Protein AF-A0A1B0CDV6-F1 (afdb_monomer_lite)

Foldseek 3Di:
DCPDPQDDHFDPVLLVLLVQLVCLLLLLLVLLQLLLCVVLVVDEPPDPDCCPVVPVDDSVRSVVSSVVSVVSNVVSLVVLCVPFLAPNVVLVVLSVLLSVLSQCCRHDVNCQQVANNLVSQLCNQFQSSQQNSVCSGRRDGDPVSNVVRNLVSLVSSLVVLVVCLVCVVVSVVSNGDHPCVVCDNVVSVVSSVCSNCVSVVSVVVVPDDPVPVVVVVVVVLVVVLVVLCVPFLADNVVLVCLSVVLVVLVCCCCHDVNCQQVANNLVSQLCNQFQSVQQSVCCSHPHDGANLSNVVRNLLSLLSSLLVLLVCLLCLVVSVVVNGDHPCVVCDDVVSLVSSLCSLCVSVVVLVVCCVPFHVLSCQLCVLVVLSVVLSVLSNDSVNSVCSSVSSVVSSVSSVVSSVVSVVPGPDDPRDDDD

Secondary structure (DSSP, 8-state):
-TTSSS-----HHHHHHHHHHHHHHHHHHHHHHHHHHHHTT---TTSS--TTTTTSS-HHHHHHHHHHHHHHHHHHHHHHHHH-SS-HHHHHHHHHHHHHHHHHTTSTT-GGGBT-HHHHHHHIIIIIHHHHHHHHHHS---THHHHHHHHHHHHHHHHHHHHHHHSHHHHHHTT-B-HHHHH-HHHHHHHHHHHHHHHHHHHHHSTTSHHHHHHHHHHHHHHHHHHHHHH-SS-HHHHHHHHHHHHHHHHHHHSTT-GGGBT-HHHHHHHIIIIIHHHHHHHHHHSS--TTHHHHHHHHHHHHHHHHHHHHHHTHHHHHHTT-B-HHHHHHHHHHHHHHHHHHHHHHHHHHHHHHHT-GGGGGGGGGHHHHHHHHHHHHSTTTGGGHHHHHHHHHHHHHHHHHHHHHH-SS-TT----

InterPro domains:
  IPR000537 UbiA prenyltransferase [PF01040] (6-227)
  IPR026046 UbiA prenyltransferase domain containing protein 1 [PTHR13929] (1-204)
  IPR026046 UbiA prenyltransferase domain containing protein 1 [cd13962] (5-230)
  IPR026046 UbiA prenyltransferase domain containing protein 1 [cd13962] (207-405)
  IPR044878 UbiA prenyltransferase superfamily [G3DSA:1.10.357.140] (1-144)

Sequence (419 aa):
AYRSAHTYDFNVFTFFLTLFTIISVHGAGNVVNTYFDFIKGIDNRKSDDRTLVDHILTKDEVVSLGAVLYLAGCVGFILLAMLSPARMEHLAMVYFGGLSSSFLYTGGIGLKYIALGDVLILIIFGPISVLFAYMAQTGYFEWTTIYYAIPLALNTEAILHSNNTRDTESDKKVGIVTLAIIIGRTASQVLYALLLFTPYSMLSCWPYRVVSLGAVLYLAGCVGFILLAMLSPARMEHLAMVYFGGLSSSFLYTGGIGLKYIALGDALILIIFGPISVLFAYMAQTGYFEWTTIYYAIPLALNTEAILHSNNTRDTESDKKVGIVTLAIIIGRTASQVLYALLLFTPYSMFVVLAVKYSVWYLLPLVTLPHAFRIEKEFRNPATMYSVPRQTAKLNLFFGLLYVLTIFCTPHLPFISRK

Structure (mmCIF, N/CA/C/O backbone):
data_AF-A0A1B0CDV6-F1
#
_entry.id   AF-A0A1B0CDV6-F1
#
loop_
_atom_site.group_PDB
_atom_site.id
_atom_site.type_symbol
_atom_site.label_atom_id
_atom_site.label_alt_id
_atom_site.label_comp_id
_atom_site.label_asym_id
_atom_site.label_entity_id
_atom_site.label_seq_id
_atom_site.pdbx_PDB_ins_code
_atom_site.Cartn_x
_atom_site.Cartn_y
_atom_site.Cartn_z
_atom_site.occupancy
_atom_site.B_iso_or_equiv
_atom_site.auth_seq_id
_atom_site.auth_comp_id
_atom_site.auth_asym_id
_atom_site.auth_atom_id
_atom_site.pdbx_PDB_model_num
ATOM 1 N N . ALA A 1 1 ? 20.784 -1.355 15.251 1.00 50.78 1 ALA A N 1
ATOM 2 C CA . ALA A 1 1 ? 21.614 -0.552 16.168 1.00 50.78 1 ALA A CA 1
ATOM 3 C C . ALA A 1 1 ? 20.983 -0.466 17.561 1.00 50.78 1 ALA A C 1
ATOM 5 O O . ALA A 1 1 ? 21.411 -1.225 18.408 1.00 50.78 1 ALA A O 1
ATOM 6 N N . TYR A 1 2 ? 19.913 0.317 17.783 1.00 40.94 2 TYR A N 1
ATOM 7 C CA . TYR A 1 2 ? 19.349 0.600 19.127 1.00 40.94 2 TYR A CA 1
ATOM 8 C C . TYR A 1 2 ? 18.885 -0.609 19.972 1.00 40.94 2 TYR A C 1
ATOM 10 O O . TYR A 1 2 ? 18.781 -0.510 21.185 1.00 40.94 2 TYR A O 1
ATOM 18 N N . ARG A 1 3 ? 18.591 -1.758 19.350 1.00 54.53 3 ARG A N 1
ATOM 19 C CA . ARG A 1 3 ? 18.201 -3.001 20.052 1.00 54.53 3 ARG A CA 1
ATOM 20 C C . ARG A 1 3 ? 19.272 -4.096 20.005 1.00 54.53 3 ARG A C 1
ATOM 22 O O . ARG A 1 3 ? 18.964 -5.254 20.265 1.00 54.53 3 ARG A O 1
ATOM 29 N N . SER A 1 4 ? 20.489 -3.763 19.576 1.00 56.75 4 SER A N 1
ATOM 30 C CA . SER A 1 4 ? 21.608 -4.708 19.606 1.00 56.75 4 SER A CA 1
ATOM 31 C C . SER A 1 4 ? 22.044 -4.921 21.056 1.00 56.75 4 SER A C 1
ATOM 33 O O . SER A 1 4 ? 21.987 -3.986 21.848 1.00 56.75 4 SER A O 1
ATOM 35 N N . ALA A 1 5 ? 22.472 -6.135 21.409 1.00 53.62 5 ALA A N 1
ATOM 36 C CA . ALA A 1 5 ? 22.892 -6.485 22.771 1.00 53.62 5 ALA A CA 1
ATOM 37 C C . ALA A 1 5 ? 24.137 -5.705 23.247 1.00 53.62 5 ALA A C 1
ATOM 39 O O . ALA A 1 5 ? 24.461 -5.712 24.432 1.00 53.62 5 ALA A O 1
ATOM 40 N N . HIS A 1 6 ? 24.826 -5.024 22.328 1.00 57.59 6 HIS A N 1
ATOM 41 C CA . HIS A 1 6 ? 25.943 -4.144 22.634 1.00 57.59 6 HIS A CA 1
ATOM 42 C C . HIS A 1 6 ? 25.430 -2.761 23.056 1.00 57.59 6 HIS A C 1
ATOM 44 O O . HIS A 1 6 ? 24.816 -2.038 22.274 1.00 57.59 6 HIS A O 1
ATOM 50 N N . THR A 1 7 ? 25.688 -2.429 24.320 1.00 52.62 7 THR A N 1
ATOM 51 C CA . THR A 1 7 ? 25.344 -1.211 25.069 1.00 52.62 7 THR A CA 1
ATOM 52 C C . THR A 1 7 ? 25.928 0.072 24.462 1.00 52.62 7 THR A C 1
ATOM 54 O O . THR A 1 7 ? 26.854 0.658 25.015 1.00 52.62 7 THR A O 1
ATOM 57 N N . TYR A 1 8 ? 25.388 0.527 23.332 1.00 59.69 8 TYR A N 1
ATOM 58 C CA . TYR A 1 8 ? 25.552 1.905 22.870 1.00 59.69 8 TYR A CA 1
ATOM 59 C C . TYR A 1 8 ? 24.183 2.529 22.641 1.00 59.69 8 TYR A C 1
ATOM 61 O O . TYR A 1 8 ? 23.372 2.024 21.858 1.00 59.69 8 TYR A O 1
ATOM 69 N N . ASP A 1 9 ? 23.942 3.644 23.326 1.00 68.75 9 ASP A N 1
ATOM 70 C CA . ASP A 1 9 ? 22.753 4.452 23.113 1.00 68.75 9 ASP A CA 1
ATOM 71 C C . ASP A 1 9 ? 22.722 4.974 21.675 1.00 68.75 9 ASP A C 1
ATOM 73 O O . ASP A 1 9 ? 23.743 5.291 21.057 1.00 68.75 9 ASP A O 1
ATOM 77 N N . PHE A 1 10 ? 21.520 5.051 21.115 1.00 82.69 10 PHE A N 1
ATOM 78 C CA . PHE A 1 10 ? 21.333 5.584 19.776 1.00 82.69 10 PHE A CA 1
ATOM 79 C C . PHE A 1 10 ? 21.694 7.074 19.752 1.00 82.69 10 PHE A C 1
ATOM 81 O O . PHE A 1 10 ? 20.994 7.913 20.317 1.00 82.69 10 PHE A O 1
ATOM 88 N N . ASN A 1 11 ? 22.787 7.402 19.070 1.00 88.62 11 ASN A N 1
ATOM 89 C CA . ASN A 1 11 ? 23.246 8.767 18.875 1.00 88.62 11 ASN A CA 1
ATOM 90 C C . ASN A 1 11 ? 22.541 9.398 17.667 1.00 88.62 11 ASN A C 1
ATOM 92 O O . ASN A 1 11 ? 22.825 9.072 16.514 1.00 88.62 11 ASN A O 1
ATOM 96 N N . VAL A 1 12 ? 21.640 10.333 17.959 1.00 89.94 12 VAL A N 1
ATOM 97 C CA . VAL A 1 12 ? 20.832 11.056 16.969 1.00 89.94 12 VAL A CA 1
ATOM 98 C C . VAL A 1 12 ? 21.694 11.886 16.008 1.00 89.94 12 VAL A C 1
ATOM 100 O O . VAL A 1 12 ? 21.376 11.969 14.822 1.00 89.94 12 VAL A O 1
ATOM 103 N N . PHE A 1 13 ? 22.804 12.463 16.477 1.00 91.69 13 PHE A N 1
ATOM 104 C CA . PHE A 1 13 ? 23.708 13.240 15.624 1.00 91.69 13 PHE A CA 1
ATOM 105 C C . PHE A 1 13 ? 24.410 12.347 14.604 1.00 91.69 13 PHE A C 1
ATOM 107 O O . PHE A 1 13 ? 24.410 12.661 13.415 1.00 91.69 13 PHE A O 1
ATOM 114 N N . THR A 1 14 ? 24.937 11.201 15.045 1.00 92.44 14 THR A N 1
ATOM 115 C CA . THR A 1 14 ? 25.541 10.202 14.154 1.00 92.44 14 THR A CA 1
ATOM 116 C C . THR A 1 14 ? 24.540 9.712 13.110 1.00 92.44 14 THR A C 1
ATOM 118 O O . THR A 1 14 ? 24.898 9.586 11.941 1.00 92.44 14 THR A O 1
ATOM 121 N N . PHE A 1 15 ? 23.275 9.510 13.488 1.00 92.88 15 PHE A N 1
ATOM 122 C CA . PHE A 1 15 ? 22.211 9.129 12.559 1.00 92.88 15 PHE A CA 1
ATOM 123 C C . PHE A 1 15 ? 21.984 10.173 11.455 1.00 92.88 15 PHE A C 1
ATOM 125 O O . PHE A 1 15 ? 22.043 9.831 10.272 1.00 92.88 15 PHE A O 1
ATOM 132 N N . PHE A 1 16 ? 21.755 11.441 11.814 1.00 94.94 16 PHE A N 1
ATOM 133 C CA . PHE A 1 16 ? 21.506 12.492 10.819 1.00 94.94 16 PHE A CA 1
ATOM 134 C C . PHE A 1 16 ? 22.724 12.757 9.940 1.00 94.94 16 PHE A C 1
ATOM 136 O O . PHE A 1 16 ? 22.580 12.996 8.742 1.00 94.94 16 PHE A O 1
ATOM 143 N N . LEU A 1 17 ? 23.924 12.662 10.505 1.00 95.25 17 LEU A N 1
ATOM 144 C CA . LEU A 1 17 ? 25.152 12.814 9.745 1.00 95.25 17 LEU A CA 1
ATOM 145 C C . LEU A 1 17 ? 25.379 11.636 8.782 1.00 95.25 17 LEU A C 1
ATOM 147 O O . LEU A 1 17 ? 25.738 11.851 7.629 1.00 95.25 17 LEU A O 1
ATOM 151 N N . THR A 1 18 ? 25.072 10.407 9.208 1.00 95.19 18 THR A N 1
ATOM 152 C CA . THR A 1 18 ? 25.076 9.215 8.339 1.00 95.19 18 THR A CA 1
ATOM 153 C C . THR A 1 18 ? 24.117 9.397 7.170 1.00 95.19 18 THR A C 1
ATOM 155 O O . THR A 1 18 ? 24.480 9.142 6.021 1.00 95.19 18 THR A O 1
ATOM 158 N N . LEU A 1 19 ? 22.908 9.890 7.448 1.00 95.19 19 LEU A N 1
ATOM 159 C CA . LEU A 1 19 ? 21.905 10.177 6.430 1.00 95.19 19 LEU A CA 1
ATOM 160 C C . LEU A 1 19 ? 22.404 11.235 5.435 1.00 95.19 19 LEU A C 1
ATOM 162 O O . LEU A 1 19 ? 22.324 11.018 4.229 1.00 95.19 19 LEU A O 1
ATOM 166 N N . PHE A 1 20 ? 22.962 12.341 5.932 1.00 96.38 20 PHE A N 1
ATOM 167 C CA . PHE A 1 20 ? 23.539 13.398 5.104 1.00 96.38 20 PHE A CA 1
ATOM 168 C C . PHE A 1 20 ? 24.649 12.870 4.184 1.00 96.38 20 PHE A C 1
ATOM 170 O O . PHE A 1 20 ? 24.623 13.134 2.980 1.00 96.38 20 PHE A O 1
ATOM 177 N N . THR A 1 21 ? 25.582 12.075 4.715 1.00 96.00 21 THR A N 1
ATOM 178 C CA . THR A 1 21 ? 26.670 11.468 3.936 1.00 96.00 21 THR A CA 1
ATOM 179 C C . THR A 1 21 ? 26.142 10.549 2.838 1.00 96.00 21 THR A C 1
ATOM 181 O O . THR A 1 21 ? 26.546 10.687 1.683 1.00 96.00 21 THR A O 1
ATOM 184 N N . ILE A 1 22 ? 25.222 9.637 3.169 1.00 93.62 22 ILE A N 1
ATOM 185 C CA . ILE A 1 22 ? 24.669 8.677 2.203 1.00 93.62 22 ILE A CA 1
ATOM 186 C C . ILE A 1 22 ? 23.875 9.400 1.112 1.00 93.62 22 ILE A C 1
ATOM 188 O O . ILE A 1 22 ? 24.085 9.125 -0.067 1.00 93.62 22 ILE A O 1
ATOM 192 N N . ILE A 1 23 ? 22.996 10.340 1.481 1.00 94.88 23 ILE A N 1
ATOM 193 C CA . ILE A 1 23 ? 22.185 11.097 0.515 1.00 94.88 23 ILE A CA 1
ATOM 194 C C . ILE A 1 23 ? 23.081 11.908 -0.422 1.00 94.88 23 ILE A C 1
ATOM 196 O O . ILE A 1 23 ? 22.825 11.932 -1.623 1.00 94.88 23 ILE A O 1
ATOM 200 N N . SER A 1 24 ? 24.143 12.527 0.099 1.00 97.00 24 SER A N 1
ATOM 201 C CA . SER A 1 24 ? 25.069 13.318 -0.717 1.00 97.00 24 SER A CA 1
ATOM 202 C C . SER A 1 24 ? 25.788 12.448 -1.753 1.00 97.00 24 SER A C 1
ATOM 204 O O . SER A 1 24 ? 25.770 12.769 -2.938 1.00 97.00 24 SER A O 1
ATOM 206 N N . VAL A 1 25 ? 26.348 11.302 -1.345 1.00 95.19 25 VAL A N 1
ATOM 207 C CA . VAL A 1 25 ? 27.033 10.378 -2.271 1.00 95.19 25 VAL A CA 1
ATOM 208 C C . VAL A 1 25 ? 26.058 9.749 -3.270 1.00 95.19 25 VAL A C 1
ATOM 210 O O . VAL A 1 25 ? 26.375 9.632 -4.452 1.00 95.19 25 VAL A O 1
ATOM 213 N N . HIS A 1 26 ? 24.859 9.373 -2.825 1.00 93.06 26 HIS A N 1
ATOM 214 C CA . HIS A 1 26 ? 23.832 8.816 -3.702 1.00 93.06 26 HIS A CA 1
ATOM 215 C C . HIS A 1 26 ? 23.352 9.845 -4.737 1.00 93.06 26 HIS A C 1
ATOM 217 O O . HIS A 1 26 ? 23.269 9.541 -5.926 1.00 93.06 26 HIS A O 1
ATOM 223 N N . GLY A 1 27 ? 23.115 11.086 -4.304 1.00 94.75 27 GLY A N 1
ATOM 224 C CA . GLY A 1 27 ? 22.798 12.201 -5.190 1.00 94.75 27 GLY A CA 1
ATOM 225 C C . GLY A 1 27 ? 23.911 12.459 -6.205 1.00 94.75 27 GLY A C 1
ATOM 226 O O . GLY A 1 27 ? 23.623 12.611 -7.389 1.00 94.75 27 GLY A O 1
ATOM 227 N N . ALA A 1 28 ? 25.175 12.436 -5.770 1.00 96.12 28 ALA A N 1
ATOM 228 C CA . ALA A 1 28 ? 26.318 12.592 -6.665 1.00 96.12 28 ALA A CA 1
ATOM 229 C C . ALA A 1 28 ? 26.340 11.503 -7.750 1.00 96.12 28 ALA A C 1
ATOM 231 O O . ALA A 1 28 ? 26.463 11.824 -8.928 1.00 96.12 28 ALA A O 1
ATOM 232 N N . GLY A 1 29 ? 26.138 10.235 -7.375 1.00 94.06 29 GLY A N 1
ATOM 233 C CA . GLY A 1 29 ? 26.056 9.119 -8.323 1.00 94.06 29 GLY A CA 1
ATOM 234 C C . GLY A 1 29 ? 24.939 9.282 -9.361 1.00 94.06 29 GLY A C 1
ATOM 235 O O . GLY A 1 29 ? 25.166 9.039 -10.545 1.00 94.06 29 GLY A O 1
ATOM 236 N N . ASN A 1 30 ? 23.760 9.763 -8.951 1.00 93.50 30 ASN A N 1
ATOM 237 C CA . ASN A 1 30 ? 22.649 10.018 -9.876 1.00 93.50 30 ASN A CA 1
ATOM 238 C C . ASN A 1 30 ? 22.989 11.130 -10.879 1.00 93.50 30 ASN A C 1
ATOM 240 O O . ASN A 1 30 ? 22.783 10.963 -12.075 1.00 93.50 30 ASN A O 1
ATOM 244 N N . VAL A 1 31 ? 23.587 12.226 -10.408 1.00 95.06 31 VAL A N 1
ATOM 245 C CA . VAL A 1 31 ? 24.019 13.349 -11.257 1.00 95.06 31 VAL A CA 1
ATOM 246 C C . VAL A 1 31 ? 25.127 12.917 -12.232 1.00 95.06 31 VAL A C 1
ATOM 248 O O . VAL A 1 31 ? 25.124 13.299 -13.403 1.00 95.06 31 VAL A O 1
ATOM 251 N N . VAL A 1 32 ? 26.052 12.065 -11.780 1.00 95.06 32 VAL A N 1
ATOM 252 C CA . VAL A 1 32 ? 27.077 11.445 -12.632 1.00 95.06 32 VAL A CA 1
ATOM 253 C C . VAL A 1 32 ? 26.441 10.536 -13.690 1.00 95.06 32 VAL A C 1
ATOM 255 O O . VAL A 1 32 ? 26.847 10.595 -14.851 1.00 95.06 32 VAL A O 1
ATOM 258 N N . ASN A 1 33 ? 25.428 9.735 -13.334 1.00 93.75 33 ASN A N 1
ATOM 259 C CA . ASN A 1 33 ? 24.658 8.935 -14.293 1.00 93.75 33 ASN A CA 1
ATOM 260 C C . ASN A 1 33 ? 24.028 9.822 -15.377 1.00 93.75 33 ASN A C 1
ATOM 262 O O . ASN A 1 33 ? 24.285 9.571 -16.551 1.00 93.75 33 ASN A O 1
ATOM 266 N N . THR A 1 34 ? 23.318 10.891 -15.000 1.00 93.19 34 THR A N 1
ATOM 267 C CA . THR A 1 34 ? 22.728 11.861 -15.943 1.00 93.19 34 THR A CA 1
ATOM 268 C C . THR A 1 34 ? 23.767 12.416 -16.922 1.00 93.19 34 THR A C 1
ATOM 270 O O . THR A 1 34 ? 23.533 12.497 -18.127 1.00 93.19 34 THR A O 1
ATOM 273 N N . TYR A 1 35 ? 24.950 12.791 -16.427 1.00 94.94 35 TYR A N 1
ATOM 274 C CA . TYR A 1 35 ? 26.014 13.337 -17.269 1.00 94.94 35 TYR A CA 1
ATOM 275 C C . TYR A 1 35 ? 26.551 12.319 -18.286 1.00 94.94 35 TYR A C 1
ATOM 277 O O . TYR A 1 35 ? 26.650 12.622 -19.479 1.00 94.94 35 TYR A O 1
ATOM 285 N N . PHE A 1 36 ? 26.916 11.117 -17.827 1.00 93.38 36 PHE A N 1
ATOM 286 C CA . PHE A 1 36 ? 27.526 10.104 -18.692 1.00 93.38 36 PHE A CA 1
ATOM 287 C C . PHE A 1 36 ? 26.525 9.485 -19.669 1.00 93.38 36 PHE A C 1
ATOM 289 O O . PHE A 1 36 ? 26.894 9.259 -20.824 1.00 93.38 36 PHE A O 1
ATOM 296 N N . ASP A 1 37 ? 25.273 9.271 -19.257 1.00 89.69 37 ASP A N 1
ATOM 297 C CA . ASP A 1 37 ? 24.221 8.776 -20.149 1.00 89.69 37 ASP A CA 1
ATOM 298 C C . ASP A 1 37 ? 23.913 9.783 -21.267 1.00 89.69 37 ASP A C 1
ATOM 300 O O . ASP A 1 37 ? 23.797 9.395 -22.435 1.00 89.69 37 ASP A O 1
ATOM 304 N N . PHE A 1 38 ? 23.902 11.085 -20.955 1.00 91.50 38 PHE A N 1
ATOM 305 C CA . PHE A 1 38 ? 23.763 12.136 -21.961 1.00 91.50 38 PHE A CA 1
ATOM 306 C C . PHE A 1 38 ? 24.949 12.183 -22.935 1.00 91.50 38 PHE A C 1
ATOM 308 O O . PHE A 1 38 ? 24.756 12.241 -24.150 1.00 91.50 38 PHE A O 1
ATOM 315 N N . ILE A 1 39 ? 26.193 12.144 -22.437 1.00 90.38 39 ILE A N 1
ATOM 316 C CA . ILE A 1 39 ? 27.389 12.198 -23.301 1.00 90.38 39 ILE A CA 1
ATOM 317 C C . ILE A 1 39 ? 27.493 10.980 -24.215 1.00 90.38 39 ILE A C 1
ATOM 319 O O . ILE A 1 39 ? 27.922 11.114 -25.361 1.00 90.38 39 ILE A O 1
ATOM 323 N N . LYS A 1 40 ? 27.088 9.804 -23.734 1.00 85.81 40 LYS A N 1
ATOM 324 C CA . LYS A 1 40 ? 27.070 8.575 -24.532 1.00 85.81 40 LYS A CA 1
ATOM 325 C C . LYS A 1 40 ? 25.876 8.490 -25.489 1.00 85.81 40 LYS A C 1
ATOM 327 O O . LYS A 1 40 ? 25.791 7.526 -26.244 1.00 85.81 40 LYS A O 1
ATOM 332 N N . GLY A 1 41 ? 24.981 9.483 -25.490 1.00 84.81 41 GLY A N 1
ATOM 333 C CA . GLY A 1 41 ? 23.812 9.531 -26.372 1.00 84.81 41 GLY A CA 1
ATOM 334 C C . GLY A 1 41 ? 22.739 8.494 -26.030 1.00 84.81 41 GLY A C 1
ATOM 335 O O . GLY A 1 41 ? 21.962 8.112 -26.902 1.00 84.81 41 GLY A O 1
ATOM 336 N N . ILE A 1 42 ? 22.726 8.022 -24.783 1.00 84.31 42 ILE A N 1
ATOM 337 C CA . ILE A 1 42 ? 21.759 7.049 -24.265 1.00 84.31 42 ILE A CA 1
ATOM 338 C C . ILE A 1 42 ? 20.450 7.779 -23.958 1.00 84.31 42 ILE A C 1
ATOM 340 O O . ILE A 1 42 ? 19.376 7.383 -24.425 1.00 84.31 42 ILE A O 1
ATOM 344 N N . ASP A 1 43 ? 20.557 8.906 -23.249 1.00 84.19 43 ASP A N 1
ATOM 345 C CA . ASP A 1 43 ? 19.409 9.741 -22.924 1.00 84.19 43 ASP A CA 1
ATOM 346 C C . ASP A 1 43 ? 18.894 10.502 -24.145 1.00 84.19 43 ASP A C 1
ATOM 348 O O . ASP A 1 43 ? 19.621 11.194 -24.860 1.00 84.19 43 ASP A O 1
ATOM 352 N N . ASN A 1 44 ? 17.593 10.375 -24.382 1.00 82.44 44 ASN A N 1
ATOM 353 C CA . ASN A 1 44 ? 16.886 11.007 -25.482 1.00 82.44 44 ASN A CA 1
ATOM 354 C C . ASN A 1 44 ? 15.508 11.500 -25.010 1.00 82.44 44 ASN A C 1
ATOM 356 O O . ASN A 1 44 ? 15.121 11.329 -23.859 1.00 82.44 44 ASN A O 1
ATOM 360 N N . ARG A 1 45 ? 14.717 12.108 -25.902 1.00 80.38 45 ARG A N 1
ATOM 361 C CA . ARG A 1 45 ? 13.406 12.689 -25.539 1.00 80.38 45 ARG A CA 1
ATOM 362 C C . ARG A 1 45 ? 12.379 11.685 -24.994 1.00 80.38 45 ARG A C 1
ATOM 364 O O . ARG A 1 45 ? 11.343 12.112 -24.491 1.00 80.38 45 ARG A O 1
ATOM 371 N N . LYS A 1 46 ? 12.619 10.380 -25.149 1.00 75.94 46 LYS A N 1
ATOM 372 C CA . LYS A 1 46 ? 11.774 9.301 -24.619 1.00 75.94 46 LYS A CA 1
ATOM 373 C C . LYS A 1 46 ? 12.328 8.684 -23.329 1.00 75.94 46 LYS A C 1
ATOM 375 O O . LYS A 1 46 ? 11.660 7.811 -22.788 1.00 75.94 46 LYS A O 1
ATOM 380 N N . SER A 1 47 ? 13.511 9.098 -22.876 1.00 76.50 47 SER A N 1
ATOM 381 C CA . SER A 1 47 ? 14.116 8.632 -21.627 1.00 76.50 47 SER A CA 1
ATOM 382 C C . SER A 1 47 ? 13.393 9.203 -20.408 1.00 76.50 47 SER A C 1
ATOM 384 O O . SER A 1 47 ? 12.755 10.257 -20.494 1.00 76.50 47 SER A O 1
ATOM 386 N N . ASP A 1 48 ? 13.504 8.502 -19.277 1.00 76.31 48 ASP A N 1
ATOM 387 C CA . ASP A 1 48 ? 12.936 8.944 -17.998 1.00 76.31 48 ASP A CA 1
ATOM 388 C C . ASP A 1 48 ? 13.710 10.147 -17.426 1.00 76.31 48 ASP A C 1
ATOM 390 O O . ASP A 1 48 ? 13.094 11.104 -16.955 1.00 76.31 48 ASP A O 1
ATOM 394 N N . ASP A 1 49 ? 15.048 10.142 -17.516 1.00 81.81 49 ASP A N 1
ATOM 395 C CA . ASP A 1 49 ? 15.874 11.315 -17.213 1.00 81.81 49 ASP A CA 1
ATOM 396 C C . ASP A 1 49 ? 16.033 12.186 -18.463 1.00 81.81 49 ASP A C 1
ATOM 398 O O . ASP A 1 49 ? 16.520 11.758 -19.511 1.00 81.81 49 ASP A O 1
ATOM 402 N N . ARG A 1 50 ? 15.579 13.434 -18.350 1.00 87.12 50 ARG A N 1
ATOM 403 C CA . ARG A 1 50 ? 15.616 14.431 -19.425 1.00 87.12 50 ARG A CA 1
ATOM 404 C C . ARG A 1 50 ? 16.316 15.713 -19.002 1.00 87.12 50 ARG A C 1
ATOM 406 O O . ARG A 1 50 ? 16.265 16.698 -19.729 1.00 87.12 50 ARG A O 1
ATOM 413 N N . THR A 1 51 ? 16.997 15.709 -17.858 1.00 90.69 51 THR A N 1
ATOM 414 C CA . THR A 1 51 ? 17.565 16.913 -17.237 1.00 90.69 51 THR A CA 1
ATOM 415 C C . THR A 1 51 ? 18.471 17.689 -18.198 1.00 90.69 51 THR A C 1
ATOM 417 O O . THR A 1 51 ? 18.306 18.896 -18.374 1.00 90.69 51 THR A O 1
ATOM 420 N N . LEU A 1 52 ? 19.382 16.986 -18.879 1.00 92.38 52 LEU A N 1
ATOM 421 C CA . LEU A 1 52 ? 20.274 17.573 -19.886 1.00 92.38 52 LEU A CA 1
ATOM 422 C C . LEU A 1 52 ? 19.646 17.634 -21.290 1.00 92.38 52 LEU A C 1
ATOM 424 O O . LEU A 1 52 ? 19.967 18.536 -22.063 1.00 92.38 52 LEU A O 1
ATOM 428 N N . VAL A 1 53 ? 18.743 16.702 -21.621 1.00 91.19 53 VAL A N 1
ATOM 429 C CA . VAL A 1 53 ? 18.056 16.629 -22.929 1.00 91.19 53 VAL A CA 1
ATOM 430 C C . VAL A 1 53 ? 17.111 17.813 -23.141 1.00 91.19 53 VAL A C 1
ATOM 432 O O . VAL A 1 53 ? 17.036 18.351 -24.245 1.00 91.19 53 VAL A O 1
ATOM 435 N N . ASP A 1 54 ? 16.408 18.221 -22.088 1.00 92.06 54 ASP A N 1
ATOM 436 C CA . ASP A 1 54 ? 15.454 19.331 -22.092 1.00 92.06 54 ASP A CA 1
ATOM 437 C C . ASP A 1 54 ? 16.099 20.665 -21.689 1.00 92.06 54 ASP A C 1
ATOM 439 O O . ASP A 1 54 ? 15.400 21.670 -21.572 1.00 92.06 54 ASP A O 1
ATOM 443 N N . HIS A 1 55 ? 17.421 20.690 -21.485 1.00 90.94 55 HIS A N 1
ATOM 444 C CA . HIS A 1 55 ? 18.171 21.869 -21.046 1.00 90.94 55 HIS A CA 1
ATOM 445 C C . HIS A 1 55 ? 17.658 22.475 -19.725 1.00 90.94 55 HIS A C 1
ATOM 447 O O . HIS A 1 55 ? 17.731 23.687 -19.532 1.00 90.94 55 HIS A O 1
ATOM 453 N N . ILE A 1 56 ? 17.149 21.638 -18.810 1.00 93.25 56 ILE A N 1
ATOM 454 C CA . ILE A 1 56 ? 16.771 22.067 -17.451 1.00 93.25 56 ILE A CA 1
ATOM 455 C C . ILE A 1 56 ? 18.026 22.487 -16.681 1.00 93.25 56 ILE A C 1
ATOM 457 O O . ILE A 1 56 ? 18.005 23.483 -15.965 1.00 93.25 56 ILE A O 1
ATOM 461 N N . LEU A 1 57 ? 19.112 21.732 -16.861 1.00 94.00 57 LEU A N 1
ATOM 462 C CA . LEU A 1 57 ? 20.457 22.091 -16.426 1.00 94.00 57 LEU A CA 1
ATOM 463 C C . LEU A 1 57 ? 21.430 21.977 -17.601 1.00 94.00 57 LEU A C 1
ATOM 465 O O . LEU A 1 57 ? 21.224 21.217 -18.551 1.00 94.00 57 LEU A O 1
ATOM 469 N N . THR A 1 58 ? 22.521 22.721 -17.515 1.00 95.19 58 THR A N 1
ATOM 470 C CA . THR A 1 58 ? 23.684 22.611 -18.393 1.00 95.19 58 THR A CA 1
ATOM 471 C C . THR A 1 58 ? 24.634 21.516 -17.906 1.00 95.19 58 THR A C 1
ATOM 473 O O . THR A 1 58 ? 24.603 21.083 -16.752 1.00 95.19 58 THR A O 1
ATOM 476 N N . LYS A 1 59 ? 25.528 21.061 -18.791 1.00 94.25 59 LYS A N 1
ATOM 477 C CA . LYS A 1 59 ? 26.561 20.070 -18.445 1.00 94.25 59 LYS A CA 1
ATOM 478 C C . LYS A 1 59 ? 27.438 20.541 -17.286 1.00 94.25 59 LYS A C 1
ATOM 480 O O . LYS A 1 59 ? 27.735 19.752 -16.395 1.00 94.25 59 LYS A O 1
ATOM 485 N N . ASP A 1 60 ? 27.820 21.815 -17.304 1.00 95.00 60 ASP A N 1
ATOM 486 C CA . ASP A 1 60 ? 28.694 22.402 -16.291 1.00 95.00 60 ASP A CA 1
ATOM 487 C C . ASP A 1 60 ? 27.991 22.495 -14.934 1.00 95.00 60 ASP A C 1
ATOM 489 O O . ASP A 1 60 ? 28.609 22.217 -13.906 1.00 95.00 60 ASP A O 1
ATOM 493 N N . GLU A 1 61 ? 26.688 22.795 -14.916 1.00 96.25 61 GLU A N 1
ATOM 494 C CA . GLU A 1 61 ? 25.874 22.775 -13.694 1.00 96.25 61 GLU A CA 1
ATOM 495 C C . GLU A 1 61 ? 25.747 21.363 -13.115 1.00 96.25 61 GLU A C 1
ATOM 497 O O . GLU A 1 61 ? 25.917 21.188 -11.912 1.00 96.25 61 GLU A O 1
ATOM 502 N N . VAL A 1 62 ? 25.515 20.348 -13.954 1.00 96.00 62 VAL A N 1
ATOM 503 C CA . VAL A 1 62 ? 25.449 18.939 -13.525 1.00 96.00 62 VAL A CA 1
ATOM 504 C C . VAL A 1 62 ? 26.797 18.479 -12.960 1.00 96.00 62 VAL A C 1
ATOM 506 O O . VAL A 1 62 ? 26.845 17.927 -11.863 1.00 96.00 62 VAL A O 1
ATOM 509 N N . VAL A 1 63 ? 27.915 18.764 -13.634 1.00 95.31 63 VAL A N 1
ATOM 510 C CA . VAL A 1 63 ? 29.258 18.428 -13.120 1.00 95.31 63 VAL A CA 1
ATOM 511 C C . VAL A 1 63 ? 29.550 19.158 -11.807 1.00 95.31 63 VAL A C 1
ATOM 513 O O . VAL A 1 63 ? 30.026 18.538 -10.854 1.00 95.31 63 VAL A O 1
ATOM 516 N N . SER A 1 64 ? 29.231 20.453 -11.730 1.00 96.94 64 SER A N 1
ATOM 517 C CA . SER A 1 64 ? 29.436 21.255 -10.519 1.00 96.94 64 SER A CA 1
ATOM 518 C C . SER A 1 64 ? 28.597 20.729 -9.356 1.00 96.94 64 SER A C 1
ATOM 520 O O . SER A 1 64 ? 29.116 20.562 -8.254 1.00 96.94 64 SER A O 1
ATOM 522 N N . LEU A 1 65 ? 27.328 20.392 -9.598 1.00 96.88 65 LEU A N 1
ATOM 523 C CA . LEU A 1 65 ? 26.446 19.792 -8.601 1.00 96.88 65 LEU A CA 1
ATOM 524 C C . LEU A 1 65 ? 26.988 18.441 -8.119 1.00 96.88 65 LEU A C 1
ATOM 526 O O . LEU A 1 65 ? 27.039 18.201 -6.914 1.00 96.88 65 LEU A O 1
ATOM 530 N N . GLY A 1 66 ? 27.455 17.586 -9.032 1.00 96.25 66 GLY A N 1
ATOM 531 C CA . GLY A 1 66 ? 28.079 16.308 -8.687 1.00 96.25 66 GLY A CA 1
ATOM 532 C C . GLY A 1 66 ? 29.322 16.486 -7.810 1.00 96.25 66 GLY A C 1
ATOM 533 O O . GLY A 1 66 ? 29.458 15.814 -6.788 1.00 96.25 66 GLY A O 1
ATOM 534 N N . ALA A 1 67 ? 30.196 17.438 -8.151 1.00 96.69 67 ALA A N 1
ATOM 535 C CA . ALA A 1 67 ? 31.383 17.763 -7.361 1.00 96.69 67 ALA A CA 1
ATOM 536 C C . ALA A 1 67 ? 31.026 18.293 -5.962 1.00 96.69 67 ALA A C 1
ATOM 538 O O . ALA A 1 67 ? 31.613 17.855 -4.971 1.00 96.69 67 ALA A O 1
ATOM 539 N N . VAL A 1 68 ? 30.036 19.187 -5.865 1.00 97.94 68 VAL A N 1
ATOM 540 C CA . VAL A 1 68 ? 29.528 19.712 -4.587 1.00 97.94 68 VAL A CA 1
ATOM 541 C C . VAL A 1 68 ? 28.954 18.589 -3.723 1.00 97.94 68 VAL A C 1
ATOM 543 O O . VAL A 1 68 ? 29.242 18.532 -2.529 1.00 97.94 68 VAL A O 1
ATOM 546 N N . LEU A 1 69 ? 28.191 17.665 -4.310 1.00 97.94 69 LEU A N 1
ATOM 547 C CA . LEU A 1 69 ? 27.601 16.532 -3.597 1.00 97.94 69 LEU A CA 1
ATOM 548 C C . LEU A 1 69 ? 28.660 15.526 -3.123 1.00 97.94 69 LEU A C 1
ATOM 550 O O . LEU A 1 69 ? 28.592 15.067 -1.983 1.00 97.94 69 LEU A O 1
ATOM 554 N N . TYR A 1 70 ? 29.682 15.225 -3.932 1.00 97.69 70 TYR A N 1
ATOM 555 C CA . TYR A 1 70 ? 30.807 14.403 -3.473 1.00 97.69 70 TYR A CA 1
ATOM 556 C C . TYR A 1 70 ? 31.602 15.081 -2.360 1.00 97.69 70 TYR A C 1
ATOM 558 O O . TYR A 1 70 ? 31.950 14.426 -1.377 1.00 97.69 70 TYR A O 1
ATOM 566 N N . LEU A 1 71 ? 31.854 16.389 -2.472 1.00 97.81 71 LEU A N 1
ATOM 567 C CA . LEU A 1 71 ? 32.524 17.154 -1.423 1.00 97.81 71 LEU A CA 1
ATOM 568 C C . LEU A 1 71 ? 31.711 17.129 -0.124 1.00 97.81 71 LEU A C 1
ATOM 570 O O . LEU A 1 71 ? 32.268 16.846 0.934 1.00 97.81 71 LEU A O 1
ATOM 574 N N . ALA A 1 72 ? 30.397 17.355 -0.202 1.00 97.75 72 ALA A N 1
ATOM 575 C CA . ALA A 1 72 ? 29.484 17.257 0.933 1.00 97.75 72 ALA A CA 1
ATOM 576 C C . ALA A 1 72 ? 29.505 15.855 1.563 1.00 97.75 72 ALA A C 1
ATOM 578 O O . ALA A 1 72 ? 29.612 15.733 2.783 1.00 97.75 72 ALA A O 1
ATOM 579 N N . GLY A 1 73 ? 29.499 14.799 0.741 1.00 97.00 73 GLY A N 1
ATOM 580 C CA . GLY A 1 73 ? 29.664 13.417 1.190 1.00 97.00 73 GLY A CA 1
ATOM 581 C C . GLY A 1 73 ? 30.969 13.209 1.961 1.00 97.00 73 GLY A C 1
ATOM 582 O O . GLY A 1 73 ? 30.946 12.682 3.073 1.00 97.00 73 GLY A O 1
ATOM 583 N N . CYS A 1 74 ? 32.094 13.690 1.421 1.00 97.12 74 CYS A N 1
ATOM 584 C CA . CYS A 1 74 ? 33.411 13.593 2.054 1.00 97.12 74 CYS A CA 1
ATOM 585 C C . CYS A 1 74 ? 33.490 14.381 3.366 1.00 97.12 74 CYS A C 1
ATOM 587 O O . CYS A 1 74 ? 34.013 13.864 4.350 1.00 97.12 74 CYS A O 1
ATOM 589 N N . VAL A 1 75 ? 32.934 15.595 3.416 1.00 97.31 75 VAL A N 1
ATOM 590 C CA . VAL A 1 75 ? 32.843 16.387 4.653 1.00 97.31 75 VAL A CA 1
ATOM 591 C C . VAL A 1 75 ? 32.000 15.652 5.694 1.00 97.31 75 VAL A C 1
ATOM 593 O O . VAL A 1 75 ? 32.428 15.506 6.838 1.00 97.31 75 VAL A O 1
ATOM 596 N N . GLY A 1 76 ? 30.841 15.120 5.298 1.00 96.25 76 GLY A N 1
ATOM 597 C CA . GLY A 1 76 ? 30.001 14.313 6.178 1.00 96.25 76 GLY A CA 1
ATOM 598 C C . GLY A 1 76 ? 30.730 13.068 6.693 1.00 96.25 76 GLY A C 1
ATOM 599 O O . GLY A 1 76 ? 30.656 12.760 7.879 1.00 96.25 76 GLY A O 1
ATOM 600 N N . PHE A 1 77 ? 31.496 12.388 5.834 1.00 96.19 77 PHE A N 1
ATOM 601 C CA . PHE A 1 77 ? 32.310 11.237 6.223 1.00 96.19 77 PHE A CA 1
ATOM 602 C C . PHE A 1 77 ? 33.424 11.603 7.210 1.00 96.19 77 PHE A C 1
ATOM 604 O O . PHE A 1 77 ? 33.613 10.882 8.185 1.00 96.19 77 PHE A O 1
ATOM 611 N N . ILE A 1 78 ? 34.135 12.717 7.008 1.00 95.94 78 ILE A N 1
ATOM 612 C CA . ILE A 1 78 ? 35.166 13.189 7.948 1.00 95.94 78 ILE A CA 1
ATOM 613 C C . ILE A 1 78 ? 34.546 13.422 9.329 1.00 95.94 78 ILE A C 1
ATOM 615 O O . ILE A 1 78 ? 35.062 12.930 10.331 1.00 95.94 78 ILE A O 1
ATOM 619 N N . LEU A 1 79 ? 33.398 14.102 9.379 1.00 95.38 79 LEU A N 1
ATOM 620 C CA . LEU A 1 79 ? 32.670 14.323 10.627 1.00 95.38 79 LEU A CA 1
ATOM 621 C C . LEU A 1 79 ? 32.192 12.996 11.248 1.00 95.38 79 LEU A C 1
ATOM 623 O O . LEU A 1 79 ? 32.284 12.822 12.463 1.00 95.38 79 LEU A O 1
ATOM 627 N N . LEU A 1 80 ? 31.738 12.029 10.438 1.00 94.69 80 LEU A N 1
ATOM 628 C CA . LEU A 1 80 ? 31.362 10.695 10.923 1.00 94.69 80 LEU A CA 1
ATOM 629 C C . LEU A 1 80 ? 32.558 9.950 11.490 1.00 94.69 80 LEU A C 1
ATOM 631 O O . LEU A 1 80 ? 32.427 9.333 12.536 1.00 94.69 80 LEU A O 1
ATOM 635 N N . ALA A 1 81 ? 33.715 10.015 10.841 1.00 93.12 81 ALA A N 1
ATOM 636 C CA . ALA A 1 81 ? 34.928 9.359 11.308 1.00 93.12 81 ALA A CA 1
ATOM 637 C C . ALA A 1 81 ? 35.431 9.936 12.644 1.00 93.12 81 ALA A C 1
ATOM 639 O O . ALA A 1 81 ? 36.103 9.230 13.389 1.00 93.12 81 ALA A O 1
ATOM 640 N N . MET A 1 82 ? 35.094 11.193 12.959 1.00 92.25 82 MET A N 1
ATOM 641 C CA . MET A 1 82 ? 35.412 11.828 14.243 1.00 92.25 82 MET A CA 1
ATOM 642 C C . MET A 1 82 ? 34.412 11.488 15.357 1.00 92.25 82 MET A C 1
ATOM 644 O O . MET A 1 82 ? 34.799 11.433 16.521 1.00 92.25 82 MET A O 1
ATOM 648 N N . LEU A 1 83 ? 33.129 11.308 15.022 1.00 91.06 83 LEU A N 1
ATOM 649 C CA . LEU A 1 83 ? 32.041 11.134 15.998 1.00 91.06 83 LEU A CA 1
ATOM 650 C C . LEU A 1 83 ? 31.615 9.677 16.202 1.00 91.06 83 LEU A C 1
ATOM 652 O O . LEU A 1 83 ? 31.047 9.332 17.238 1.00 91.06 83 LEU A O 1
ATOM 656 N N . SER A 1 84 ? 31.817 8.835 15.193 1.00 90.69 84 SER A N 1
ATOM 657 C CA . SER A 1 84 ? 31.446 7.427 15.226 1.00 90.69 84 SER A CA 1
ATOM 658 C C . SER A 1 84 ? 32.373 6.648 16.160 1.00 90.69 84 SER A C 1
ATOM 660 O O . SER A 1 84 ? 33.588 6.837 16.108 1.00 90.69 84 SER A O 1
ATOM 662 N N . PRO A 1 85 ? 31.843 5.704 16.958 1.00 89.19 85 PRO A N 1
ATOM 663 C CA . PRO A 1 85 ? 32.669 4.769 17.717 1.00 89.19 85 PRO A CA 1
ATOM 664 C C . PRO A 1 85 ? 33.374 3.726 16.825 1.00 89.19 85 PRO A C 1
ATOM 666 O O . PRO A 1 85 ? 34.159 2.920 17.324 1.00 89.19 85 PRO A O 1
ATOM 669 N N . ALA A 1 86 ? 33.092 3.695 15.516 1.00 88.94 86 ALA A N 1
ATOM 670 C CA . ALA A 1 86 ? 33.724 2.769 14.582 1.00 88.94 86 ALA A CA 1
ATOM 671 C C . ALA A 1 86 ? 35.203 3.075 14.382 1.00 88.94 86 ALA A C 1
ATOM 673 O O . ALA A 1 86 ? 35.621 4.227 14.277 1.00 88.94 86 ALA A O 1
ATOM 674 N N . ARG A 1 87 ? 35.998 2.019 14.198 1.00 90.00 87 ARG A N 1
ATOM 675 C CA . ARG A 1 87 ? 37.371 2.188 13.721 1.00 90.00 87 ARG A CA 1
ATOM 676 C C . ARG A 1 87 ? 37.356 2.808 12.326 1.00 90.00 87 ARG A C 1
ATOM 678 O O . ARG A 1 87 ? 36.731 2.266 11.410 1.00 90.00 87 ARG A O 1
ATOM 685 N N . MET A 1 88 ? 38.100 3.901 12.173 1.00 90.81 88 MET A N 1
ATOM 686 C CA . MET A 1 88 ? 38.183 4.685 10.939 1.00 90.81 88 MET A CA 1
ATOM 687 C C . MET A 1 88 ? 38.511 3.825 9.713 1.00 90.81 88 MET A C 1
ATOM 689 O O . MET A 1 88 ? 37.902 4.016 8.670 1.00 90.81 88 MET A O 1
ATOM 693 N N . GLU A 1 89 ? 39.413 2.851 9.845 1.00 91.12 89 GLU A N 1
ATOM 694 C CA . GLU A 1 89 ? 39.824 1.943 8.764 1.00 91.12 89 GLU A CA 1
ATOM 695 C C . GLU A 1 89 ? 38.648 1.174 8.132 1.00 91.12 89 GLU A C 1
ATOM 697 O O . GLU A 1 89 ? 38.502 1.153 6.909 1.00 91.12 89 GLU A O 1
ATOM 702 N N . HIS A 1 90 ? 37.755 0.611 8.951 1.00 90.62 90 HIS A N 1
ATOM 703 C CA . HIS A 1 90 ? 36.596 -0.145 8.476 1.00 90.62 90 HIS A CA 1
ATOM 704 C C . HIS A 1 90 ? 35.533 0.786 7.893 1.00 90.62 90 HIS A C 1
ATOM 706 O O . HIS A 1 90 ? 34.986 0.518 6.823 1.00 90.62 90 HIS A O 1
ATOM 712 N N . LEU A 1 91 ? 35.274 1.910 8.569 1.00 92.31 91 LEU A N 1
ATOM 713 C CA . LEU A 1 91 ? 34.292 2.890 8.116 1.00 92.31 91 LEU A CA 1
ATOM 714 C C . LEU A 1 91 ? 34.712 3.513 6.774 1.00 92.31 91 LEU A C 1
ATOM 716 O O . LEU A 1 91 ? 33.883 3.653 5.876 1.00 92.31 91 LEU A O 1
ATOM 720 N N . ALA A 1 92 ? 36.004 3.816 6.614 1.00 93.62 92 ALA A N 1
ATOM 721 C CA . ALA A 1 92 ? 36.596 4.321 5.379 1.00 93.62 92 ALA A CA 1
ATOM 722 C C . ALA A 1 92 ? 36.512 3.299 4.249 1.00 93.62 92 ALA A C 1
ATOM 724 O O . ALA A 1 92 ? 36.101 3.654 3.150 1.00 93.62 92 ALA A O 1
ATOM 725 N N . MET A 1 93 ? 36.847 2.033 4.506 1.00 92.44 93 MET A N 1
ATOM 726 C CA . MET A 1 93 ? 36.787 0.981 3.490 1.00 92.44 93 MET A CA 1
ATOM 727 C C . MET A 1 93 ? 35.381 0.851 2.888 1.00 92.44 93 MET A C 1
ATOM 729 O O . MET A 1 93 ? 35.222 0.847 1.668 1.00 92.44 93 MET A O 1
ATOM 733 N N . VAL A 1 94 ? 34.354 0.803 3.741 1.00 92.88 94 VAL A N 1
ATOM 734 C CA . VAL A 1 94 ? 32.954 0.683 3.309 1.00 92.88 94 VAL A CA 1
ATOM 735 C C . VAL A 1 94 ? 32.488 1.965 2.604 1.00 92.88 94 VAL A C 1
ATOM 737 O O . VAL A 1 94 ? 31.859 1.892 1.546 1.00 92.88 94 VAL A O 1
ATOM 740 N N . TYR A 1 95 ? 32.845 3.139 3.137 1.00 94.94 95 TYR A N 1
ATOM 741 C CA . TYR A 1 95 ? 32.504 4.433 2.542 1.00 94.94 95 TYR A CA 1
ATOM 742 C C . TYR A 1 95 ? 33.125 4.628 1.156 1.00 94.94 95 TYR A C 1
ATOM 744 O O . TYR A 1 95 ? 32.407 4.892 0.195 1.00 94.94 95 TYR A O 1
ATOM 752 N N . PHE A 1 96 ? 34.445 4.470 1.028 1.00 94.12 96 PHE A N 1
ATOM 753 C CA . PHE A 1 96 ? 35.142 4.646 -0.245 1.00 94.12 96 PHE A CA 1
ATOM 754 C C . PHE A 1 96 ? 34.773 3.561 -1.253 1.00 94.12 96 PHE A C 1
ATOM 756 O O . PHE A 1 96 ? 34.736 3.853 -2.447 1.00 94.12 96 PHE A O 1
ATOM 763 N N . GLY A 1 97 ? 34.425 2.353 -0.799 1.00 92.62 97 GLY A N 1
ATOM 764 C CA . GLY A 1 97 ? 33.812 1.334 -1.647 1.00 92.62 97 GLY A CA 1
ATOM 765 C C . GLY A 1 97 ? 32.498 1.823 -2.264 1.00 92.62 97 GLY A C 1
ATOM 766 O O . GLY A 1 97 ? 32.339 1.775 -3.484 1.00 92.62 97 GLY A O 1
ATOM 767 N N . GLY A 1 98 ? 31.588 2.368 -1.451 1.00 92.19 98 GLY A N 1
ATOM 768 C CA . GLY A 1 98 ? 30.321 2.942 -1.921 1.00 92.19 98 GLY A CA 1
ATOM 769 C C . GLY A 1 98 ? 30.501 4.176 -2.811 1.00 92.19 98 GLY A C 1
ATOM 770 O O . GLY A 1 98 ? 29.921 4.246 -3.895 1.00 92.19 98 GLY A O 1
ATOM 771 N N . LEU A 1 99 ? 31.354 5.119 -2.402 1.00 94.44 99 LEU A N 1
ATOM 772 C CA . LEU A 1 99 ? 31.661 6.330 -3.163 1.00 94.44 99 LEU A CA 1
ATOM 773 C C . LEU A 1 99 ? 32.271 5.993 -4.525 1.00 94.44 99 LEU A C 1
ATOM 775 O O . LEU A 1 99 ? 31.782 6.475 -5.544 1.00 94.44 99 LEU A O 1
ATOM 779 N N . SER A 1 100 ? 33.274 5.115 -4.567 1.00 94.31 100 SER A N 1
ATOM 780 C CA . SER A 1 100 ? 33.895 4.698 -5.829 1.00 94.31 100 SER A CA 1
ATOM 781 C C . SER A 1 100 ? 32.897 3.963 -6.717 1.00 94.31 100 SER A C 1
ATOM 783 O O . SER A 1 100 ? 32.850 4.214 -7.917 1.00 94.31 100 SER A O 1
ATOM 785 N N . SER A 1 101 ? 32.047 3.112 -6.134 1.00 93.56 101 SER A N 1
ATOM 786 C CA . SER A 1 101 ? 31.000 2.396 -6.874 1.00 93.56 101 SER A CA 1
ATOM 787 C C . SER A 1 101 ? 29.981 3.345 -7.502 1.00 93.56 101 SER A C 1
ATOM 789 O O . SER A 1 101 ? 29.584 3.125 -8.641 1.00 93.56 101 SER A O 1
ATOM 791 N N . SER A 1 102 ? 29.607 4.428 -6.808 1.00 93.31 102 SER A N 1
ATOM 792 C CA . SER A 1 102 ? 28.682 5.434 -7.350 1.00 93.31 102 SER A CA 1
ATOM 793 C C . SER A 1 102 ? 29.214 6.098 -8.626 1.00 93.31 102 SER A C 1
ATOM 795 O O . SER A 1 102 ? 28.441 6.365 -9.540 1.00 93.31 102 SER A O 1
ATOM 797 N N . PHE A 1 103 ? 30.533 6.306 -8.714 1.00 94.44 103 PHE A N 1
ATOM 798 C CA . PHE A 1 103 ? 31.173 6.849 -9.906 1.00 94.44 103 PHE A CA 1
ATOM 799 C C . PHE A 1 103 ? 31.400 5.768 -10.967 1.00 94.44 103 PHE A C 1
ATOM 801 O O . PHE A 1 103 ? 31.034 5.964 -12.118 1.00 94.44 103 PHE A O 1
ATOM 808 N N . LEU A 1 104 ? 31.970 4.616 -10.592 1.00 94.69 104 LEU A N 1
ATOM 809 C CA . LEU A 1 104 ? 32.320 3.525 -11.515 1.00 94.69 104 LEU A CA 1
ATOM 810 C C . LEU A 1 104 ? 31.104 2.862 -12.175 1.00 94.69 104 LEU A C 1
ATOM 812 O O . LEU A 1 104 ? 31.254 2.180 -13.192 1.00 94.69 104 LEU A O 1
ATOM 816 N N . TYR A 1 105 ? 29.910 3.047 -11.608 1.00 93.38 105 TYR A N 1
ATOM 817 C CA . TYR A 1 105 ? 28.665 2.559 -12.185 1.00 93.38 105 TYR A CA 1
ATOM 818 C C . TYR A 1 105 ? 28.459 3.080 -13.618 1.00 93.38 105 TYR A C 1
ATOM 820 O O . TYR A 1 105 ? 28.206 2.282 -14.518 1.00 93.38 105 TYR A O 1
ATOM 828 N N . THR A 1 106 ? 28.654 4.378 -13.862 1.00 91.12 106 THR A N 1
ATOM 829 C CA . THR A 1 106 ? 28.495 5.012 -15.191 1.00 91.12 106 THR A CA 1
ATOM 830 C C . THR A 1 106 ? 29.761 5.701 -15.696 1.00 91.12 106 THR A C 1
ATOM 832 O O . THR A 1 106 ? 30.047 5.676 -16.894 1.00 91.12 106 THR A O 1
ATOM 835 N N . GLY A 1 107 ? 30.552 6.273 -14.795 1.00 87.94 107 GLY A N 1
ATOM 836 C CA . GLY A 1 107 ? 31.860 6.850 -15.070 1.00 87.94 107 GLY A CA 1
ATOM 837 C C . GLY A 1 107 ? 32.986 5.814 -15.095 1.00 87.94 107 GLY A C 1
ATOM 838 O O . GLY A 1 107 ? 32.852 4.675 -14.646 1.00 87.94 107 GLY A O 1
ATOM 839 N N . GLY A 1 108 ? 34.139 6.215 -15.634 1.00 89.69 108 GLY A N 1
ATOM 840 C CA . GLY A 1 108 ? 35.312 5.345 -15.749 1.00 89.69 108 GLY A CA 1
ATOM 841 C C . GLY A 1 108 ? 35.023 4.093 -16.583 1.00 89.69 108 GLY A C 1
ATOM 842 O O . GLY A 1 108 ? 34.735 4.196 -17.773 1.00 89.69 108 GLY A O 1
ATOM 843 N N . ILE A 1 109 ? 35.102 2.919 -15.946 1.00 88.56 109 ILE A N 1
ATOM 844 C CA . ILE A 1 109 ? 34.834 1.617 -16.584 1.00 88.56 109 ILE A CA 1
ATOM 845 C C . ILE A 1 109 ? 33.361 1.512 -17.020 1.00 88.56 109 ILE A C 1
ATOM 847 O O . ILE A 1 109 ? 33.069 0.866 -18.024 1.00 88.56 109 ILE A O 1
ATOM 851 N N . GLY A 1 110 ? 32.440 2.174 -16.306 1.00 90.75 110 GLY A N 1
ATOM 852 C CA . GLY A 1 110 ? 31.015 2.178 -16.622 1.00 90.75 110 GLY A CA 1
ATOM 853 C C . GLY A 1 110 ? 30.389 0.791 -16.497 1.00 90.75 110 GLY A C 1
ATOM 854 O O . GLY A 1 110 ? 29.930 0.221 -17.485 1.00 90.75 110 GLY A O 1
ATOM 855 N N . LEU A 1 111 ? 30.374 0.250 -15.275 1.00 92.69 111 LEU A N 1
ATOM 856 C CA . LEU A 1 111 ? 29.903 -1.106 -14.957 1.00 92.69 111 LEU A CA 1
ATOM 857 C C . LEU A 1 111 ? 28.462 -1.382 -15.426 1.00 92.69 111 LEU A C 1
ATOM 859 O O . LEU A 1 111 ? 28.158 -2.505 -15.838 1.00 92.69 111 LEU A O 1
ATOM 863 N N . LYS A 1 112 ? 27.607 -0.351 -15.440 1.00 91.12 112 LYS A N 1
ATOM 864 C CA . LYS A 1 112 ? 26.261 -0.361 -16.034 1.00 91.12 112 LYS A CA 1
ATOM 865 C C . LYS A 1 112 ? 26.268 -0.868 -17.477 1.00 91.12 112 LYS A C 1
ATOM 867 O O . LYS A 1 112 ? 25.364 -1.591 -17.875 1.00 91.12 112 LYS A O 1
ATOM 872 N N . TYR A 1 113 ? 27.293 -0.517 -18.251 1.00 90.38 113 TYR A N 1
ATOM 873 C CA . TYR A 1 113 ? 27.339 -0.774 -19.689 1.00 90.38 113 TYR A CA 1
ATOM 874 C C . TYR A 1 113 ? 27.925 -2.143 -20.071 1.00 90.38 113 TYR A C 1
ATOM 876 O O . TYR A 1 113 ? 27.913 -2.496 -21.251 1.00 90.38 113 TYR A O 1
ATOM 884 N N . ILE A 1 114 ? 28.434 -2.900 -19.091 1.00 91.81 114 ILE A N 1
ATOM 885 C CA . ILE A 1 114 ? 29.095 -4.205 -19.272 1.00 91.81 114 ILE A CA 1
ATOM 886 C C . ILE A 1 114 ? 28.475 -5.310 -18.397 1.00 91.81 114 ILE A C 1
ATOM 888 O O . ILE A 1 114 ? 29.163 -6.226 -17.954 1.00 91.81 114 ILE A O 1
ATOM 892 N N . ALA A 1 115 ? 27.172 -5.207 -18.125 1.00 90.69 115 ALA A N 1
ATOM 893 C CA . ALA A 1 115 ? 26.355 -6.156 -17.364 1.00 90.69 115 ALA A CA 1
ATOM 894 C C . ALA A 1 115 ? 26.785 -6.399 -15.906 1.00 90.69 115 ALA A C 1
ATOM 896 O O . ALA A 1 115 ? 26.327 -7.348 -15.272 1.00 90.69 115 ALA A O 1
ATOM 897 N N . LEU A 1 116 ? 27.625 -5.522 -15.353 1.00 91.94 116 LEU A N 1
ATOM 898 C CA . LEU A 1 116 ? 28.019 -5.544 -13.943 1.00 91.94 116 LEU A CA 1
ATOM 899 C C . LEU A 1 116 ? 27.212 -4.556 -13.089 1.00 91.94 116 LEU A C 1
ATOM 901 O O . LEU A 1 116 ? 27.368 -4.546 -11.870 1.00 91.94 116 LEU A O 1
ATOM 905 N N . GLY A 1 117 ? 26.341 -3.752 -13.709 1.00 91.00 117 GLY A N 1
ATOM 906 C CA . GLY A 1 117 ? 25.472 -2.792 -13.028 1.00 91.00 117 GLY A CA 1
ATOM 907 C C . GLY A 1 117 ? 24.537 -3.449 -12.012 1.00 91.00 117 GLY A C 1
ATOM 908 O O . GLY A 1 117 ? 24.592 -3.091 -10.839 1.00 91.00 117 GLY A O 1
ATOM 909 N N . ASP A 1 118 ? 23.758 -4.445 -12.446 1.00 90.62 118 ASP A N 1
ATOM 910 C CA . ASP A 1 118 ? 22.819 -5.220 -11.617 1.00 90.62 118 ASP A CA 1
ATOM 911 C C . ASP A 1 118 ? 23.518 -5.814 -10.369 1.00 90.62 118 ASP A C 1
ATOM 913 O O . ASP A 1 118 ? 23.071 -5.687 -9.229 1.00 90.62 118 ASP A O 1
ATOM 917 N N . VAL A 1 119 ? 24.706 -6.404 -10.553 1.00 91.44 119 VAL A N 1
ATOM 918 C CA . VAL A 1 119 ? 25.492 -6.988 -9.450 1.00 91.44 119 VAL A CA 1
ATOM 919 C C . VAL A 1 119 ? 25.999 -5.910 -8.490 1.00 91.44 119 VAL A C 1
ATOM 921 O O . VAL A 1 119 ? 25.944 -6.083 -7.270 1.00 91.44 119 VAL A O 1
ATOM 924 N N . LEU A 1 120 ? 26.494 -4.792 -9.027 1.00 92.19 120 LEU A N 1
ATOM 925 C CA . LEU A 1 120 ? 26.997 -3.688 -8.218 1.00 92.19 120 LEU A CA 1
ATOM 926 C C . LEU A 1 120 ? 25.884 -3.087 -7.356 1.00 92.19 120 LEU A C 1
ATOM 928 O O . LEU A 1 120 ? 26.083 -2.877 -6.161 1.00 92.19 120 LEU A O 1
ATOM 932 N N . ILE A 1 121 ? 24.713 -2.833 -7.939 1.00 91.00 121 ILE A N 1
ATOM 933 C CA . ILE A 1 121 ? 23.581 -2.221 -7.238 1.00 91.00 121 ILE A CA 1
ATOM 934 C C . ILE A 1 121 ? 23.056 -3.155 -6.151 1.00 91.00 121 ILE A C 1
ATOM 936 O O . ILE A 1 121 ? 22.885 -2.708 -5.013 1.00 91.00 121 ILE A O 1
ATOM 940 N N . LEU A 1 122 ? 22.934 -4.455 -6.435 1.00 91.44 122 LEU A N 1
ATOM 941 C CA . LEU A 1 122 ? 22.563 -5.458 -5.438 1.00 91.44 122 LEU A CA 1
ATOM 942 C C . LEU A 1 122 ? 23.512 -5.463 -4.221 1.00 91.44 122 LEU A C 1
ATOM 944 O O . LEU A 1 122 ? 23.055 -5.546 -3.081 1.00 91.44 122 LEU A O 1
ATOM 948 N N . ILE A 1 123 ? 24.826 -5.349 -4.436 1.00 91.56 123 ILE A N 1
ATOM 949 C CA . ILE A 1 123 ? 25.825 -5.343 -3.351 1.00 91.56 123 ILE A CA 1
ATOM 950 C C . ILE A 1 123 ? 25.813 -4.013 -2.586 1.00 91.56 123 ILE A C 1
ATOM 952 O O . ILE A 1 123 ? 25.858 -4.002 -1.351 1.00 91.56 123 ILE A O 1
ATOM 956 N N . ILE A 1 124 ? 25.762 -2.889 -3.303 1.00 90.19 124 ILE A N 1
ATOM 957 C CA . ILE A 1 124 ? 25.919 -1.562 -2.707 1.00 90.19 124 ILE A CA 1
ATOM 958 C C . ILE A 1 124 ? 24.654 -1.126 -1.967 1.00 90.19 124 ILE A C 1
ATOM 960 O O . ILE A 1 124 ? 24.739 -0.813 -0.780 1.00 90.19 124 ILE A O 1
ATOM 964 N N . PHE A 1 125 ? 23.489 -1.152 -2.624 1.00 83.81 125 PHE A N 1
ATOM 965 C CA . PHE A 1 125 ? 22.240 -0.602 -2.073 1.00 83.81 125 PHE A CA 1
ATOM 966 C C . PHE A 1 125 ? 21.648 -1.442 -0.944 1.00 83.81 125 PHE A C 1
ATOM 968 O O . PHE A 1 125 ? 20.865 -0.934 -0.141 1.00 83.81 125 PHE A O 1
ATOM 975 N N . GLY A 1 126 ? 22.003 -2.722 -0.873 1.00 84.56 126 GLY A N 1
ATOM 976 C CA . GLY A 1 126 ? 21.616 -3.582 0.232 1.00 84.56 126 GLY A CA 1
ATOM 977 C C . GLY A 1 126 ? 22.733 -3.720 1.266 1.00 84.56 126 GLY A C 1
ATOM 978 O O . GLY A 1 126 ? 22.834 -2.880 2.165 1.00 84.56 126 GLY A O 1
ATOM 979 N N . PRO A 1 127 ? 23.540 -4.796 1.192 1.00 88.62 127 PRO A N 1
ATOM 980 C CA . PRO A 1 127 ? 24.517 -5.163 2.216 1.00 88.62 127 PRO A CA 1
ATOM 981 C C . PRO A 1 127 ? 25.417 -4.018 2.684 1.00 88.62 127 PRO A C 1
ATOM 983 O O . PRO A 1 127 ? 25.526 -3.780 3.886 1.00 88.62 127 PRO A O 1
ATOM 986 N N . ILE A 1 128 ? 26.045 -3.300 1.751 1.00 89.94 128 ILE A N 1
ATOM 987 C CA . ILE A 1 128 ? 27.084 -2.314 2.065 1.00 89.94 128 ILE A CA 1
ATOM 988 C C . ILE A 1 128 ? 26.492 -1.054 2.700 1.00 89.94 128 ILE A C 1
ATOM 990 O O . ILE A 1 128 ? 26.989 -0.622 3.739 1.00 89.94 128 ILE A O 1
ATOM 994 N N . SER A 1 129 ? 25.415 -0.482 2.149 1.00 89.81 129 SER A N 1
ATOM 995 C CA . SER A 1 129 ? 24.768 0.700 2.740 1.00 89.81 129 SER A CA 1
ATOM 996 C C . SER A 1 129 ? 24.194 0.425 4.134 1.00 89.81 129 SER A C 1
ATOM 998 O O . SER A 1 129 ? 24.352 1.249 5.039 1.00 89.81 129 SER A O 1
ATOM 1000 N N . VAL A 1 130 ? 23.566 -0.739 4.341 1.00 90.69 130 VAL A N 1
ATOM 1001 C CA . VAL A 1 130 ? 23.009 -1.116 5.652 1.00 90.69 130 VAL A CA 1
ATOM 1002 C C . VAL A 1 130 ? 24.120 -1.376 6.669 1.00 90.69 130 VAL A C 1
ATOM 1004 O O . VAL A 1 130 ? 24.032 -0.905 7.807 1.00 90.69 130 VAL A O 1
ATOM 1007 N N . LEU A 1 131 ? 25.184 -2.072 6.261 1.00 91.12 131 LEU A N 1
ATOM 1008 C CA . LEU A 1 131 ? 26.357 -2.299 7.098 1.00 91.12 131 LEU A CA 1
ATOM 1009 C C . LEU A 1 131 ? 27.040 -0.978 7.471 1.00 91.12 131 LEU A C 1
ATOM 1011 O O . LEU A 1 131 ? 27.377 -0.789 8.638 1.00 91.12 131 LEU A O 1
ATOM 1015 N N . PHE A 1 132 ? 27.204 -0.051 6.520 1.00 92.62 132 PHE A N 1
ATOM 1016 C CA . PHE A 1 132 ? 27.779 1.271 6.773 1.00 92.62 132 PHE A CA 1
ATOM 1017 C C . PHE A 1 132 ? 26.986 2.026 7.840 1.00 92.62 132 PHE A C 1
ATOM 1019 O O . PHE A 1 132 ? 27.563 2.489 8.821 1.00 92.62 132 PHE A O 1
ATOM 1026 N N . ALA A 1 133 ? 25.660 2.089 7.698 1.00 91.94 133 ALA A N 1
ATOM 1027 C CA . ALA A 1 133 ? 24.804 2.779 8.658 1.00 91.94 133 ALA A CA 1
ATOM 1028 C C . ALA A 1 133 ? 24.828 2.121 10.048 1.00 91.94 133 ALA A C 1
ATOM 1030 O O . ALA A 1 133 ? 24.853 2.808 11.070 1.00 91.94 133 ALA A O 1
ATOM 1031 N N . TYR A 1 134 ? 24.854 0.785 10.108 1.00 91.00 134 TYR A N 1
ATOM 1032 C CA . TYR A 1 134 ? 24.974 0.063 11.374 1.00 91.00 134 TYR A CA 1
ATOM 1033 C C . TYR A 1 134 ? 26.326 0.311 12.050 1.00 91.00 134 TYR A C 1
ATOM 1035 O O . TYR A 1 134 ? 26.374 0.589 13.251 1.00 91.00 134 TYR A O 1
ATOM 1043 N N . MET A 1 135 ? 27.412 0.232 11.284 1.00 91.38 135 MET A N 1
ATOM 1044 C CA . MET A 1 135 ? 28.773 0.416 11.774 1.00 91.38 135 MET A CA 1
ATOM 1045 C C . MET A 1 135 ? 29.001 1.855 12.228 1.00 91.38 135 MET A C 1
ATOM 1047 O O . MET A 1 135 ? 29.528 2.058 13.315 1.00 91.38 135 MET A O 1
ATOM 1051 N N . ALA A 1 136 ? 28.528 2.846 11.467 1.00 92.50 136 ALA A N 1
ATOM 1052 C CA . ALA A 1 136 ? 28.580 4.253 11.855 1.00 92.50 136 ALA A CA 1
ATOM 1053 C C . ALA A 1 136 ? 27.904 4.495 13.213 1.00 92.50 136 ALA A C 1
ATOM 1055 O O . ALA A 1 136 ? 28.397 5.273 14.019 1.00 92.50 136 ALA A O 1
ATOM 1056 N N . GLN A 1 137 ? 26.799 3.800 13.492 1.00 91.12 137 GLN A N 1
ATOM 1057 C CA . GLN A 1 137 ? 26.041 3.998 14.723 1.00 91.12 137 GLN A CA 1
ATOM 1058 C C . GLN A 1 137 ? 26.580 3.218 15.927 1.00 91.12 137 GLN A C 1
ATOM 1060 O O . GLN A 1 137 ? 26.455 3.685 17.057 1.00 91.12 137 GLN A O 1
ATOM 1065 N N . THR A 1 138 ? 27.093 2.007 15.705 1.00 88.44 138 THR A N 1
ATOM 1066 C CA . THR A 1 138 ? 27.418 1.053 16.783 1.00 88.44 138 THR A CA 1
ATOM 1067 C C . THR A 1 138 ? 28.909 0.840 16.981 1.00 88.44 138 THR A C 1
ATOM 1069 O O . THR A 1 138 ? 29.318 0.367 18.032 1.00 88.44 138 THR A O 1
ATOM 1072 N N . GLY A 1 139 ? 29.721 1.156 15.976 1.00 88.19 139 GLY A N 1
ATOM 1073 C CA . GLY A 1 139 ? 31.157 0.918 15.975 1.00 88.19 139 GLY A CA 1
ATOM 1074 C C . GLY A 1 139 ? 31.578 -0.508 15.627 1.00 88.19 139 GLY A C 1
ATOM 1075 O O . GLY A 1 139 ? 32.770 -0.763 15.458 1.00 88.19 139 GLY A O 1
ATOM 1076 N N . TYR A 1 140 ? 30.621 -1.426 15.467 1.00 85.81 140 TYR A N 1
ATOM 1077 C CA . TYR A 1 140 ? 30.887 -2.837 15.211 1.00 85.81 140 TYR A CA 1
ATOM 1078 C C . TYR A 1 140 ? 30.505 -3.255 13.798 1.00 85.81 140 TYR A C 1
ATOM 1080 O O . TYR A 1 140 ? 29.582 -2.727 13.174 1.00 85.81 140 TYR A O 1
ATOM 1088 N N . PHE A 1 141 ? 31.211 -4.275 13.331 1.00 86.88 141 PHE A N 1
ATOM 1089 C CA . PHE A 1 141 ? 30.862 -5.026 12.142 1.00 86.88 141 PHE A CA 1
ATOM 1090 C C . PHE A 1 141 ? 29.988 -6.217 12.550 1.00 86.88 141 PHE A C 1
ATOM 1092 O O . PHE A 1 141 ? 30.351 -6.955 13.462 1.00 86.88 141 PHE A O 1
ATOM 1099 N N . GLU A 1 142 ? 28.862 -6.425 11.867 1.00 85.25 142 GLU A N 1
ATOM 1100 C CA . GLU A 1 142 ? 27.921 -7.493 12.204 1.00 85.25 142 GLU A CA 1
ATOM 1101 C C . GLU A 1 142 ? 27.318 -8.117 10.937 1.00 85.25 142 GLU A C 1
ATOM 1103 O O . GLU A 1 142 ? 26.569 -7.464 10.205 1.00 85.25 142 GLU A O 1
ATOM 1108 N N . TRP A 1 143 ? 27.612 -9.399 10.688 1.00 83.06 143 TRP A N 1
ATOM 1109 C CA . TRP A 1 143 ? 27.166 -10.118 9.486 1.00 83.06 143 TRP A CA 1
ATOM 1110 C C . TRP A 1 143 ? 25.643 -10.250 9.406 1.00 83.06 143 TRP A C 1
ATOM 1112 O O . TRP A 1 143 ? 25.087 -10.265 8.307 1.00 83.06 143 TRP A O 1
ATOM 1122 N N . THR A 1 144 ? 24.940 -10.289 10.543 1.00 83.25 144 THR A N 1
ATOM 1123 C CA . THR A 1 144 ? 23.469 -10.370 10.543 1.00 83.25 144 THR A CA 1
ATOM 1124 C C . THR A 1 144 ? 22.802 -9.169 9.868 1.00 83.25 144 THR A C 1
ATOM 1126 O O . THR A 1 144 ? 21.723 -9.316 9.294 1.00 83.25 144 THR A O 1
ATOM 1129 N N . THR A 1 145 ? 23.453 -8.000 9.839 1.00 85.12 145 THR A N 1
ATOM 1130 C CA . THR A 1 145 ? 22.937 -6.794 9.160 1.00 85.12 145 THR A CA 1
ATOM 1131 C C . THR A 1 145 ? 22.783 -6.981 7.653 1.00 85.12 145 THR A C 1
ATOM 1133 O O . THR A 1 145 ? 21.820 -6.485 7.069 1.00 85.12 145 THR A O 1
ATOM 1136 N N . ILE A 1 146 ? 23.671 -7.766 7.040 1.00 84.62 146 ILE A N 1
ATOM 1137 C CA . ILE A 1 146 ? 23.645 -8.068 5.609 1.00 84.62 146 ILE A CA 1
ATOM 1138 C C . ILE A 1 146 ? 22.408 -8.899 5.271 1.00 84.62 146 ILE A C 1
ATOM 1140 O O . ILE A 1 146 ? 21.707 -8.581 4.315 1.00 84.62 146 ILE A O 1
ATOM 1144 N N . TYR A 1 147 ? 22.067 -9.893 6.096 1.00 82.44 147 TYR A N 1
ATOM 1145 C CA . TYR A 1 147 ? 20.858 -10.698 5.900 1.00 82.44 147 TYR A CA 1
ATOM 1146 C C . TYR A 1 147 ? 19.576 -9.855 5.936 1.00 82.44 147 TYR A C 1
ATOM 1148 O O . TYR A 1 147 ? 18.675 -10.083 5.130 1.00 82.44 147 TYR A O 1
ATOM 1156 N N . TYR A 1 148 ? 19.504 -8.844 6.811 1.00 81.88 148 TYR A N 1
ATOM 1157 C CA . TYR A 1 148 ? 18.378 -7.900 6.838 1.00 81.88 148 TYR A CA 1
ATOM 1158 C C . TYR A 1 148 ? 18.313 -6.999 5.599 1.00 81.88 148 TYR A C 1
ATOM 1160 O O . TYR A 1 148 ? 17.238 -6.506 5.260 1.00 81.88 148 TYR A O 1
ATOM 1168 N N . ALA A 1 149 ? 19.443 -6.790 4.925 1.00 87.88 149 ALA A N 1
ATOM 1169 C CA . ALA A 1 149 ? 19.536 -5.945 3.747 1.00 87.88 149 ALA A CA 1
ATOM 1170 C C . ALA A 1 149 ? 19.167 -6.671 2.444 1.00 87.88 149 ALA A C 1
ATOM 1172 O O . ALA A 1 149 ? 18.766 -6.008 1.491 1.00 87.88 149 ALA A O 1
ATOM 1173 N N . ILE A 1 150 ? 19.257 -8.008 2.392 1.00 88.88 150 ILE A N 1
ATOM 1174 C CA . ILE A 1 150 ? 18.997 -8.796 1.171 1.00 88.88 150 ILE A CA 1
ATOM 1175 C C . ILE A 1 150 ? 17.603 -8.520 0.574 1.00 88.88 150 ILE A C 1
ATOM 1177 O O . ILE A 1 150 ? 17.537 -8.239 -0.621 1.00 88.88 150 ILE A O 1
ATOM 1181 N N . PRO A 1 151 ? 16.488 -8.522 1.338 1.00 87.06 151 PRO A N 1
ATOM 1182 C CA . PRO A 1 151 ? 15.169 -8.236 0.767 1.00 87.06 151 PRO A CA 1
ATOM 1183 C C . PRO A 1 151 ? 15.073 -6.841 0.134 1.00 87.06 151 PRO A C 1
ATOM 1185 O O . PRO A 1 151 ? 14.434 -6.674 -0.902 1.00 87.06 151 PRO A O 1
ATOM 1188 N N . LEU A 1 152 ? 15.722 -5.843 0.744 1.00 85.00 152 LEU A N 1
ATOM 1189 C CA . LEU A 1 152 ? 15.779 -4.483 0.207 1.00 85.00 152 LEU A CA 1
ATOM 1190 C C . LEU A 1 152 ? 16.627 -4.435 -1.070 1.00 85.00 152 LEU A C 1
ATOM 1192 O O . LEU A 1 152 ? 16.206 -3.830 -2.050 1.00 85.00 152 LEU A O 1
ATOM 1196 N N . ALA A 1 153 ? 17.776 -5.115 -1.071 1.00 90.94 153 ALA A N 1
ATOM 1197 C CA . ALA A 1 153 ? 18.672 -5.226 -2.218 1.00 90.94 153 ALA A CA 1
ATOM 1198 C C . ALA A 1 153 ? 17.953 -5.800 -3.445 1.00 90.94 153 ALA A C 1
ATOM 1200 O O . ALA A 1 153 ? 17.994 -5.213 -4.519 1.00 90.94 153 ALA A O 1
ATOM 1201 N N . LEU A 1 154 ? 17.253 -6.922 -3.256 1.00 90.62 154 LEU A N 1
ATOM 1202 C CA . LEU A 1 154 ? 16.523 -7.625 -4.310 1.00 90.62 154 LEU A CA 1
ATOM 1203 C C . LEU A 1 154 ? 15.390 -6.772 -4.897 1.00 90.62 154 LEU A C 1
ATOM 1205 O O . LEU A 1 154 ? 15.198 -6.779 -6.106 1.00 90.62 154 LEU A O 1
ATOM 1209 N N . ASN A 1 155 ? 14.673 -6.001 -4.072 1.00 86.81 155 ASN A N 1
ATOM 1210 C CA . ASN A 1 155 ? 13.630 -5.091 -4.556 1.00 86.81 155 ASN A CA 1
ATOM 1211 C C . ASN A 1 155 ? 14.205 -3.899 -5.331 1.00 86.81 155 ASN A C 1
ATOM 1213 O O . ASN A 1 155 ? 13.667 -3.537 -6.376 1.00 86.81 155 ASN A O 1
ATOM 1217 N N . THR A 1 156 ? 15.288 -3.292 -4.838 1.00 88.50 156 THR A N 1
ATOM 1218 C CA . THR A 1 156 ? 15.995 -2.227 -5.567 1.00 88.50 156 THR A CA 1
ATOM 1219 C C . THR A 1 156 ? 16.489 -2.747 -6.914 1.00 88.50 156 THR A C 1
ATOM 1221 O O . THR A 1 156 ? 16.296 -2.094 -7.939 1.00 88.50 156 THR A O 1
ATOM 1224 N N . GLU A 1 157 ? 17.040 -3.960 -6.926 1.00 93.25 157 GLU A N 1
ATOM 1225 C CA . GLU A 1 157 ? 17.490 -4.610 -8.149 1.00 93.25 157 GLU A CA 1
ATOM 1226 C C . GLU A 1 157 ? 16.327 -4.980 -9.073 1.00 93.25 157 GLU A C 1
ATOM 1228 O O . GLU A 1 157 ? 16.438 -4.828 -10.280 1.00 93.25 157 GLU A O 1
ATOM 1233 N N . ALA A 1 158 ? 15.160 -5.367 -8.548 1.00 90.06 158 ALA A N 1
ATOM 1234 C CA . ALA A 1 158 ? 13.972 -5.591 -9.370 1.00 90.06 158 ALA A CA 1
ATOM 1235 C C . ALA A 1 158 ? 13.564 -4.324 -10.143 1.00 90.06 158 ALA A C 1
ATOM 1237 O O . ALA A 1 158 ? 13.195 -4.415 -11.315 1.00 90.06 158 ALA A O 1
ATOM 1238 N N . ILE A 1 159 ? 13.647 -3.145 -9.512 1.00 86.50 159 ILE A N 1
ATOM 1239 C CA . ILE A 1 159 ? 13.364 -1.861 -10.171 1.00 86.50 159 ILE A CA 1
ATOM 1240 C C . ILE A 1 159 ? 14.372 -1.628 -11.301 1.00 86.50 159 ILE A C 1
ATOM 1242 O O . ILE A 1 159 ? 13.962 -1.405 -12.441 1.00 86.50 159 ILE A O 1
ATOM 1246 N N . LEU A 1 160 ? 15.672 -1.740 -11.012 1.00 89.19 160 LEU A N 1
ATOM 1247 C CA . LEU A 1 160 ? 16.721 -1.546 -12.014 1.00 89.19 160 LEU A CA 1
ATOM 1248 C C . LEU A 1 160 ? 16.611 -2.550 -13.167 1.00 89.19 160 LEU A C 1
ATOM 1250 O O . LEU A 1 160 ? 16.593 -2.158 -14.333 1.00 89.19 160 LEU A O 1
ATOM 1254 N N . HIS A 1 161 ? 16.467 -3.834 -12.847 1.00 90.88 161 HIS A N 1
ATOM 1255 C CA . HIS A 1 161 ? 16.348 -4.899 -13.829 1.00 90.88 161 HIS A CA 1
ATOM 1256 C C . HIS A 1 161 ? 15.124 -4.697 -14.727 1.00 90.88 161 HIS A C 1
ATOM 1258 O O . HIS A 1 161 ? 15.195 -4.947 -15.929 1.00 90.88 161 HIS A O 1
ATOM 1264 N N . SER A 1 162 ? 14.008 -4.189 -14.187 1.00 88.25 162 SER A N 1
ATOM 1265 C CA . SER A 1 162 ? 12.825 -3.867 -14.994 1.00 88.25 162 SER A CA 1
ATOM 1266 C C . SER A 1 162 ? 13.095 -2.767 -16.025 1.00 88.25 162 SER A C 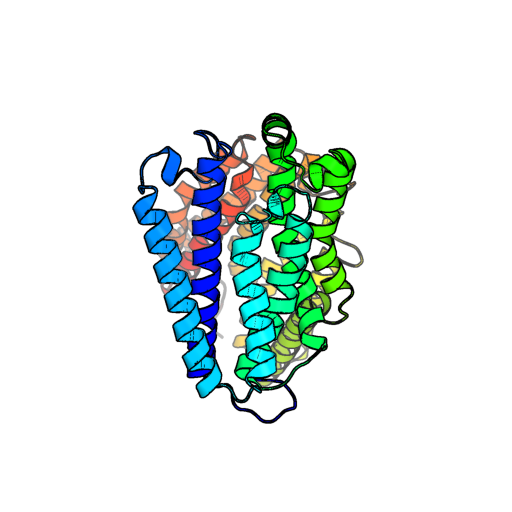1
ATOM 1268 O O . SER A 1 162 ? 12.656 -2.899 -17.170 1.00 88.25 162 SER A O 1
ATOM 1270 N N . ASN A 1 163 ? 13.886 -1.750 -15.665 1.00 85.19 163 ASN A N 1
ATOM 1271 C CA . ASN A 1 163 ? 14.322 -0.706 -16.594 1.00 85.19 163 ASN A CA 1
ATOM 1272 C C . ASN A 1 163 ? 15.244 -1.297 -17.671 1.00 85.19 163 ASN A C 1
ATOM 1274 O O . ASN A 1 163 ? 14.958 -1.155 -18.856 1.00 85.19 163 ASN A O 1
ATOM 1278 N N . ASN A 1 164 ? 16.254 -2.085 -17.283 1.00 87.25 164 ASN A N 1
ATOM 1279 C CA . ASN A 1 164 ? 17.158 -2.765 -18.225 1.00 87.25 164 ASN A CA 1
ATOM 1280 C C . ASN A 1 164 ? 16.401 -3.706 -19.192 1.00 87.25 164 ASN A C 1
ATOM 1282 O O . ASN A 1 164 ? 16.750 -3.841 -20.367 1.00 87.25 164 ASN A O 1
ATOM 1286 N N . THR A 1 165 ? 15.334 -4.355 -18.713 1.00 83.94 165 THR A N 1
ATOM 1287 C CA . THR A 1 165 ? 14.462 -5.220 -19.527 1.00 83.94 165 THR A CA 1
ATOM 1288 C C . THR A 1 165 ? 13.634 -4.411 -20.525 1.00 83.94 165 THR A C 1
ATOM 1290 O O . THR A 1 165 ? 13.471 -4.815 -21.677 1.00 83.94 165 THR A O 1
ATOM 1293 N N . ARG A 1 166 ? 13.088 -3.268 -20.092 1.00 83.25 166 ARG A N 1
ATOM 1294 C CA . ARG A 1 166 ? 12.320 -2.350 -20.945 1.00 83.25 166 ARG A CA 1
ATOM 1295 C C . ARG A 1 166 ? 13.199 -1.761 -22.049 1.00 83.25 166 ARG A C 1
ATOM 1297 O O . ARG A 1 166 ? 12.764 -1.696 -23.199 1.00 83.25 166 ARG A O 1
ATOM 1304 N N . ASP A 1 167 ? 14.432 -1.411 -21.701 1.00 82.94 167 ASP A N 1
ATOM 1305 C CA . ASP A 1 167 ? 15.340 -0.629 -22.543 1.00 82.94 167 ASP A CA 1
ATOM 1306 C C . ASP A 1 167 ? 16.300 -1.518 -23.368 1.00 82.94 167 ASP A C 1
ATOM 1308 O O . ASP A 1 167 ? 17.137 -1.026 -24.120 1.00 82.94 167 ASP A O 1
ATOM 1312 N N . THR A 1 168 ? 16.109 -2.844 -23.337 1.00 84.44 168 THR A N 1
ATOM 1313 C CA . THR A 1 168 ? 16.925 -3.852 -24.046 1.00 84.44 168 THR A CA 1
ATOM 1314 C C . THR A 1 168 ? 17.142 -3.533 -25.534 1.00 84.44 168 THR A C 1
ATOM 1316 O O . THR A 1 168 ? 18.261 -3.633 -26.038 1.00 84.44 168 THR A O 1
ATOM 1319 N N . GLU A 1 169 ? 16.092 -3.141 -26.265 1.00 84.19 169 GLU A N 1
ATOM 1320 C CA . GLU A 1 169 ? 16.194 -2.846 -27.705 1.00 84.19 169 GLU A CA 1
ATOM 1321 C C . GLU A 1 169 ? 16.907 -1.517 -27.999 1.00 84.19 169 GLU A C 1
ATOM 1323 O O . GLU A 1 169 ? 17.552 -1.381 -29.041 1.00 84.19 169 GLU A O 1
ATOM 1328 N N . SER A 1 170 ? 16.783 -0.520 -27.119 1.00 81.38 170 SER A N 1
ATOM 1329 C CA . SER A 1 170 ? 17.505 0.754 -27.236 1.00 81.38 170 SER A CA 1
ATOM 1330 C C . SER A 1 170 ? 18.973 0.591 -26.867 1.00 81.38 170 SER A C 1
ATOM 1332 O O . SER A 1 170 ? 19.834 1.015 -27.636 1.00 81.38 170 SER A O 1
ATOM 1334 N N . ASP A 1 171 ? 19.258 -0.103 -25.768 1.00 86.44 171 ASP A N 1
ATOM 1335 C CA . ASP A 1 171 ? 20.607 -0.333 -25.249 1.00 86.44 171 ASP A CA 1
ATOM 1336 C C . ASP A 1 171 ? 21.461 -1.124 -26.242 1.00 86.44 171 ASP A C 1
ATOM 1338 O O . ASP A 1 171 ? 22.607 -0.769 -26.532 1.00 86.44 171 ASP A O 1
ATOM 1342 N N . LYS A 1 172 ? 20.865 -2.139 -26.878 1.00 86.06 172 LYS A N 1
ATOM 1343 C CA . LYS A 1 172 ? 21.537 -2.936 -27.908 1.00 86.06 172 LYS A CA 1
ATOM 1344 C C . LYS A 1 172 ? 21.963 -2.105 -29.124 1.00 86.06 172 LYS A C 1
ATOM 1346 O O . LYS A 1 172 ? 22.987 -2.409 -29.732 1.00 86.06 172 LYS A O 1
ATOM 1351 N N . LYS A 1 173 ? 21.215 -1.053 -29.487 1.00 86.12 173 LYS A N 1
ATOM 1352 C CA . LYS A 1 173 ? 21.546 -0.178 -30.633 1.00 86.12 173 LYS A CA 1
ATOM 1353 C C . LYS A 1 173 ? 22.753 0.713 -30.371 1.00 86.12 173 LYS A C 1
ATOM 1355 O O . LYS A 1 173 ? 23.447 1.068 -31.318 1.00 86.12 173 LYS A O 1
ATOM 1360 N N . VAL A 1 174 ? 22.997 1.058 -29.109 1.00 83.75 174 VAL A N 1
ATOM 1361 C CA . VAL A 1 174 ? 24.130 1.892 -28.681 1.00 83.75 174 VAL A CA 1
ATOM 1362 C C . VAL A 1 174 ? 25.306 1.062 -28.148 1.00 83.75 174 VAL A C 1
ATOM 1364 O O . VAL A 1 174 ? 26.281 1.619 -27.652 1.00 83.75 174 VAL A O 1
ATOM 1367 N N . GLY A 1 175 ? 25.247 -0.269 -28.284 1.00 86.19 175 GLY A N 1
ATOM 1368 C CA . GLY A 1 175 ? 26.335 -1.184 -27.924 1.00 86.19 175 GLY A CA 1
ATOM 1369 C C . GLY A 1 175 ? 26.459 -1.481 -26.427 1.00 86.19 175 GLY A C 1
ATOM 1370 O O . GLY A 1 175 ? 27.485 -2.006 -26.001 1.00 86.19 175 GLY A O 1
ATOM 1371 N N . ILE A 1 176 ? 25.438 -1.159 -25.631 1.00 89.12 176 ILE A N 1
ATOM 1372 C CA . ILE A 1 176 ? 25.393 -1.467 -24.200 1.00 89.12 176 ILE A CA 1
ATOM 1373 C C . ILE A 1 176 ? 25.018 -2.933 -24.006 1.00 89.12 176 ILE A C 1
ATOM 1375 O O . ILE A 1 176 ? 24.119 -3.454 -24.668 1.00 89.12 176 ILE A O 1
ATOM 1379 N N . VAL A 1 177 ? 25.687 -3.589 -23.061 1.00 90.81 177 VAL A N 1
ATOM 1380 C CA . VAL A 1 177 ? 25.357 -4.949 -22.642 1.00 90.81 177 VAL A CA 1
ATOM 1381 C C . VAL A 1 177 ? 24.854 -4.891 -21.204 1.00 90.81 177 VAL A C 1
ATOM 1383 O O . VAL A 1 177 ? 25.619 -4.593 -20.293 1.00 90.81 177 VAL A O 1
ATOM 1386 N N . THR A 1 178 ? 23.569 -5.171 -20.992 1.00 90.75 178 THR A N 1
ATOM 1387 C CA . THR A 1 178 ? 22.957 -5.319 -19.660 1.00 90.75 178 THR A CA 1
ATOM 1388 C C . THR A 1 178 ? 22.744 -6.794 -19.333 1.00 90.75 178 THR A C 1
ATOM 1390 O O . THR A 1 178 ? 22.754 -7.648 -20.227 1.00 90.75 178 THR A O 1
ATOM 1393 N N . LEU A 1 179 ? 22.506 -7.120 -18.059 1.00 90.81 179 LEU A N 1
ATOM 1394 C CA . LEU A 1 179 ? 22.188 -8.493 -17.664 1.00 90.81 179 LEU A CA 1
ATOM 1395 C C . LEU A 1 179 ? 20.943 -9.016 -18.399 1.00 90.81 179 LEU A C 1
ATOM 1397 O O . LEU A 1 179 ? 20.940 -10.159 -18.854 1.00 90.81 179 LEU A O 1
ATOM 1401 N N . ALA A 1 180 ? 19.931 -8.161 -18.591 1.00 90.06 180 ALA A N 1
ATOM 1402 C CA . ALA A 1 180 ? 18.716 -8.472 -19.346 1.00 90.06 180 ALA A CA 1
ATOM 1403 C C . ALA A 1 180 ? 19.003 -8.865 -20.811 1.00 90.06 180 ALA A C 1
ATOM 1405 O O . ALA A 1 180 ? 18.391 -9.804 -21.326 1.00 90.06 180 ALA A O 1
ATOM 1406 N N . ILE A 1 181 ? 19.977 -8.212 -21.463 1.00 91.69 181 ILE A N 1
ATOM 1407 C CA . ILE A 1 181 ? 20.424 -8.564 -22.823 1.00 91.69 181 ILE A CA 1
ATOM 1408 C C . ILE A 1 181 ? 21.099 -9.941 -22.842 1.00 91.69 181 ILE A C 1
ATOM 1410 O O . ILE A 1 181 ? 20.816 -10.737 -23.737 1.00 91.69 181 ILE A O 1
ATOM 1414 N N . ILE A 1 182 ? 21.969 -10.232 -21.867 1.00 93.38 182 ILE A N 1
ATOM 1415 C CA . ILE A 1 182 ? 22.735 -11.490 -21.814 1.00 93.38 182 ILE A CA 1
ATOM 1416 C C . ILE A 1 182 ? 21.814 -12.698 -21.626 1.00 93.38 182 ILE A C 1
ATOM 1418 O O . ILE A 1 182 ? 21.954 -13.696 -22.331 1.00 93.38 182 ILE A O 1
ATOM 1422 N N . ILE A 1 183 ? 20.879 -12.621 -20.677 1.00 89.62 183 ILE A N 1
ATOM 1423 C CA . ILE A 1 183 ? 20.004 -13.754 -20.332 1.00 89.62 183 ILE A CA 1
ATOM 1424 C C . ILE A 1 183 ? 18.804 -13.886 -21.283 1.00 89.62 183 ILE A C 1
ATOM 1426 O O . ILE A 1 183 ? 18.189 -14.948 -21.369 1.00 89.62 183 ILE A O 1
ATOM 1430 N N . GLY A 1 184 ? 18.477 -12.823 -22.022 1.00 86.00 184 GLY A N 1
ATOM 1431 C CA . GLY A 1 184 ? 17.363 -12.783 -22.962 1.00 86.00 184 GLY A CA 1
ATOM 1432 C C . GLY A 1 184 ? 16.001 -12.552 -22.299 1.00 86.00 184 GLY A C 1
ATOM 1433 O O . GLY A 1 184 ? 15.816 -12.700 -21.091 1.00 86.00 184 GLY A O 1
ATOM 1434 N N . ARG A 1 185 ? 15.001 -12.198 -23.118 1.00 81.44 185 ARG A N 1
ATOM 1435 C CA . ARG A 1 185 ? 13.698 -11.674 -22.661 1.00 81.44 185 ARG A CA 1
ATOM 1436 C C . ARG A 1 185 ? 12.961 -12.585 -21.675 1.00 81.44 185 ARG A C 1
ATOM 1438 O O . ARG A 1 185 ? 12.479 -12.110 -20.653 1.00 81.44 185 ARG A O 1
ATOM 1445 N N . THR A 1 186 ? 12.859 -13.880 -21.971 1.00 75.31 186 THR A N 1
ATOM 1446 C CA . THR A 1 186 ? 12.117 -14.826 -21.121 1.00 75.31 186 THR A CA 1
ATOM 1447 C C . THR A 1 186 ? 12.809 -15.030 -19.776 1.00 75.31 186 THR A C 1
ATOM 1449 O O . THR A 1 186 ? 12.156 -14.958 -18.739 1.00 75.31 186 THR A O 1
ATOM 1452 N N . ALA A 1 187 ? 14.130 -15.231 -19.768 1.00 81.94 187 ALA A N 1
ATOM 1453 C CA . ALA A 1 187 ? 14.879 -15.392 -18.524 1.00 81.94 187 ALA A CA 1
ATOM 1454 C C . ALA A 1 187 ? 14.913 -14.094 -17.707 1.00 81.94 187 ALA A C 1
ATOM 1456 O O . ALA A 1 187 ? 14.850 -14.151 -16.487 1.00 81.94 187 ALA A O 1
ATOM 1457 N N . SER A 1 188 ? 14.932 -12.934 -18.365 1.00 86.94 188 SER A N 1
ATOM 1458 C CA . SER A 1 188 ? 14.856 -11.624 -17.716 1.00 86.94 188 SER A CA 1
ATOM 1459 C C . SER A 1 188 ? 13.510 -11.386 -17.023 1.00 86.94 188 SER A C 1
ATOM 1461 O O . SER A 1 188 ? 13.476 -10.946 -15.877 1.00 86.94 188 SER A O 1
ATOM 1463 N N . GLN A 1 189 ? 12.392 -11.798 -17.629 1.00 76.81 189 GLN A N 1
ATOM 1464 C CA . GLN A 1 189 ? 11.083 -11.776 -16.961 1.00 76.81 189 GLN A CA 1
ATOM 1465 C C . GLN A 1 189 ? 11.022 -12.722 -15.753 1.00 76.81 189 GLN A C 1
ATOM 1467 O O . GLN A 1 189 ? 10.446 -12.369 -14.722 1.00 76.81 189 GLN A O 1
ATOM 1472 N N . VAL A 1 190 ? 11.627 -13.910 -15.862 1.00 82.12 190 VAL A N 1
ATOM 1473 C CA . VAL A 1 190 ? 11.731 -14.857 -14.741 1.00 82.12 190 VAL A CA 1
ATOM 1474 C C . VAL A 1 190 ? 12.609 -14.283 -13.630 1.00 82.12 190 VAL A C 1
ATOM 1476 O O . VAL A 1 190 ? 12.207 -14.317 -12.471 1.00 82.12 190 VAL A O 1
ATOM 1479 N N . LEU A 1 191 ? 13.768 -13.710 -13.965 1.00 86.12 191 LEU A N 1
ATOM 1480 C CA . LEU A 1 191 ? 14.666 -13.074 -13.005 1.00 86.12 191 LEU A CA 1
ATOM 1481 C C . LEU A 1 191 ? 13.978 -11.901 -12.304 1.00 86.12 191 LEU A C 1
ATOM 1483 O O . LEU A 1 191 ? 14.027 -11.831 -11.083 1.00 86.12 191 LEU A O 1
ATOM 1487 N N . TYR A 1 192 ? 13.262 -11.044 -13.035 1.00 87.00 192 TYR A N 1
ATOM 1488 C CA . TYR A 1 192 ? 12.452 -9.978 -12.445 1.00 87.00 192 TYR A CA 1
ATOM 1489 C C . TYR A 1 192 ? 11.427 -10.523 -11.442 1.00 87.00 192 TYR A C 1
ATOM 1491 O O . TYR A 1 192 ? 11.337 -10.030 -10.319 1.00 87.00 192 TYR A O 1
ATOM 1499 N N . ALA A 1 193 ? 10.684 -11.573 -11.811 1.00 74.00 193 ALA A N 1
ATOM 1500 C CA . ALA A 1 193 ? 9.726 -12.204 -10.907 1.00 74.00 193 ALA A CA 1
ATOM 1501 C C . ALA A 1 193 ? 10.419 -12.783 -9.661 1.00 74.00 193 ALA A C 1
ATOM 1503 O O . ALA A 1 193 ? 9.919 -12.619 -8.550 1.00 74.00 193 ALA A O 1
ATOM 1504 N N . LEU A 1 194 ? 11.590 -13.407 -9.817 1.00 87.19 194 LEU A N 1
ATOM 1505 C CA . LEU A 1 194 ? 12.382 -13.897 -8.690 1.00 87.19 194 LEU A CA 1
ATOM 1506 C C . LEU A 1 194 ? 12.849 -12.746 -7.793 1.00 87.19 194 LEU A C 1
ATOM 1508 O O . LEU A 1 194 ? 12.632 -12.815 -6.588 1.00 87.19 194 LEU A O 1
ATOM 1512 N N . LEU A 1 195 ? 13.428 -11.681 -8.345 1.00 86.06 195 LEU A N 1
ATOM 1513 C CA . LEU A 1 195 ? 13.873 -10.505 -7.589 1.00 86.06 195 LEU A CA 1
ATOM 1514 C C . LEU A 1 195 ? 12.714 -9.846 -6.829 1.00 86.06 195 LEU A C 1
ATOM 1516 O O . LEU A 1 195 ? 12.882 -9.462 -5.675 1.00 86.06 195 LEU A O 1
ATOM 1520 N N . LEU A 1 196 ? 11.525 -9.785 -7.439 1.00 82.62 196 LEU A N 1
ATOM 1521 C CA . LEU A 1 196 ? 10.333 -9.193 -6.838 1.00 82.62 196 LEU A CA 1
ATOM 1522 C C . LEU A 1 196 ? 9.718 -10.076 -5.746 1.00 82.62 196 LEU A C 1
ATOM 1524 O O . LEU A 1 196 ? 9.365 -9.572 -4.686 1.00 82.62 196 LEU A O 1
ATOM 1528 N N . PHE A 1 197 ? 9.562 -11.385 -5.977 1.00 78.81 197 PHE A N 1
ATOM 1529 C CA . PHE A 1 197 ? 8.821 -12.276 -5.070 1.00 78.81 197 PHE A CA 1
ATOM 1530 C C . PHE A 1 197 ? 9.694 -12.993 -4.032 1.00 78.81 197 PHE A C 1
ATOM 1532 O O . PHE A 1 197 ? 9.190 -13.393 -2.975 1.00 78.81 197 PHE A O 1
ATOM 1539 N N . THR A 1 198 ? 11.001 -13.129 -4.273 1.00 83.12 198 THR A N 1
ATOM 1540 C CA . THR A 1 198 ? 11.934 -13.740 -3.312 1.00 83.12 198 THR A CA 1
ATOM 1541 C C . THR A 1 198 ? 11.977 -12.980 -1.986 1.00 83.12 198 THR A C 1
ATOM 1543 O O . THR A 1 198 ? 11.885 -13.646 -0.963 1.00 83.12 198 THR A O 1
ATOM 1546 N N . PRO A 1 199 ? 11.996 -11.633 -1.925 1.00 80.94 199 PRO A N 1
ATOM 1547 C CA . PRO A 1 199 ? 11.888 -10.882 -0.669 1.00 80.94 199 PRO A CA 1
ATOM 1548 C C . PRO A 1 199 ? 10.670 -11.266 0.170 1.00 80.94 199 PRO A C 1
ATOM 1550 O O . PRO A 1 199 ? 10.793 -11.492 1.373 1.00 80.94 199 PRO A O 1
ATOM 1553 N N . TYR A 1 200 ? 9.500 -11.405 -0.460 1.00 70.44 200 TYR A N 1
ATOM 1554 C CA . TYR A 1 200 ? 8.269 -11.818 0.220 1.00 70.44 200 TYR A CA 1
ATOM 1555 C C . TYR A 1 200 ? 8.331 -13.276 0.666 1.00 70.44 200 TYR A C 1
ATOM 1557 O O . TYR A 1 200 ? 7.872 -13.600 1.759 1.00 70.44 200 TYR A O 1
ATOM 1565 N N . SER A 1 201 ? 8.942 -14.144 -0.139 1.00 71.31 201 SER A N 1
ATOM 1566 C CA . SER A 1 201 ? 9.164 -15.551 0.205 1.00 71.31 201 SER A CA 1
ATOM 1567 C C . SER A 1 201 ? 10.157 -15.688 1.360 1.00 71.31 201 SER A C 1
ATOM 1569 O O . SER A 1 201 ? 9.897 -16.420 2.303 1.00 71.31 201 SER A O 1
ATOM 1571 N N . MET A 1 202 ? 11.241 -14.909 1.366 1.00 71.69 202 MET A N 1
ATOM 1572 C CA . MET A 1 202 ? 12.211 -14.822 2.459 1.00 71.69 202 MET A CA 1
ATOM 1573 C C . MET A 1 202 ? 11.567 -14.273 3.732 1.00 71.69 202 MET A C 1
ATOM 1575 O O . MET A 1 202 ? 11.826 -14.799 4.805 1.00 71.69 202 MET A O 1
ATOM 1579 N N . LEU A 1 203 ? 10.692 -13.266 3.629 1.00 62.53 203 LEU A N 1
ATOM 1580 C CA . LEU A 1 203 ? 9.903 -12.737 4.749 1.00 62.53 203 LEU A CA 1
ATOM 1581 C C . LEU A 1 203 ? 8.822 -13.715 5.242 1.00 62.53 203 LEU A C 1
ATOM 1583 O O . LEU A 1 203 ? 8.430 -13.636 6.404 1.00 62.53 203 LEU A O 1
ATOM 1587 N N . SER A 1 204 ? 8.345 -14.617 4.382 1.00 56.41 204 SER A N 1
ATOM 1588 C CA . SER A 1 204 ? 7.361 -15.659 4.720 1.00 56.41 204 SER A CA 1
ATOM 1589 C C . SER A 1 204 ? 8.021 -16.891 5.344 1.00 56.41 204 SER A C 1
ATOM 1591 O O . SER A 1 204 ? 7.486 -17.459 6.291 1.00 56.41 204 SER A O 1
ATOM 1593 N N . CYS A 1 205 ? 9.206 -17.268 4.855 1.00 56.75 205 CYS A N 1
ATOM 1594 C CA . CYS A 1 205 ? 10.096 -18.262 5.458 1.00 56.75 205 CYS A CA 1
ATOM 1595 C C . CYS A 1 205 ? 10.797 -17.720 6.711 1.00 56.75 205 CYS A C 1
ATOM 1597 O O . CYS A 1 205 ? 11.281 -18.505 7.523 1.00 56.75 205 CYS A O 1
ATOM 1599 N N . TRP A 1 206 ? 10.833 -16.394 6.897 1.00 58.03 206 TRP A N 1
ATOM 1600 C CA . TRP A 1 206 ? 11.154 -15.775 8.176 1.00 58.03 206 TRP A CA 1
ATOM 1601 C C . TRP A 1 206 ? 10.009 -16.119 9.131 1.00 58.03 206 TRP A C 1
ATOM 1603 O O . TRP A 1 206 ? 8.916 -15.575 8.957 1.00 58.03 206 TRP A O 1
ATOM 1613 N N . PRO A 1 207 ? 10.199 -16.989 10.138 1.00 50.66 207 PRO A N 1
ATOM 1614 C CA . PRO A 1 207 ? 9.080 -17.684 10.787 1.00 50.66 207 PRO A CA 1
ATOM 1615 C C . PRO A 1 207 ? 8.126 -16.795 11.615 1.00 50.66 207 PRO A C 1
ATOM 1617 O O . PRO A 1 207 ? 7.298 -17.303 12.363 1.00 50.66 207 PRO A O 1
ATOM 1620 N N . TYR A 1 208 ? 8.231 -15.463 11.539 1.00 52.06 208 TYR A N 1
ATOM 1621 C CA . TYR A 1 208 ? 7.731 -14.566 12.574 1.00 52.06 208 TYR A CA 1
ATOM 1622 C C . TYR A 1 208 ? 7.215 -13.199 12.101 1.00 52.06 208 TYR A C 1
ATOM 1624 O O . TYR A 1 208 ? 7.304 -12.279 12.913 1.00 52.06 208 TYR A O 1
ATOM 1632 N N . ARG A 1 209 ? 6.715 -12.963 10.867 1.00 53.62 209 ARG A N 1
ATOM 1633 C CA . ARG A 1 209 ? 6.209 -11.599 10.505 1.00 53.62 209 ARG A CA 1
ATOM 1634 C C . ARG A 1 209 ? 4.808 -11.456 9.898 1.00 53.62 209 ARG A C 1
ATOM 1636 O O . ARG A 1 209 ? 4.057 -10.633 10.405 1.00 53.62 209 ARG A O 1
ATOM 1643 N N . VAL A 1 210 ? 4.384 -12.234 8.901 1.00 52.91 210 VAL A N 1
ATOM 1644 C CA . VAL A 1 210 ? 2.991 -12.110 8.391 1.00 52.91 210 VAL A CA 1
ATOM 1645 C C . VAL A 1 210 ? 2.015 -12.917 9.252 1.00 52.91 210 VAL A C 1
ATOM 1647 O O . VAL A 1 210 ? 1.008 -12.384 9.716 1.00 52.91 210 VAL A O 1
ATOM 1650 N N . VAL A 1 211 ? 2.373 -14.165 9.573 1.00 55.91 211 VAL A N 1
ATOM 1651 C CA . VAL A 1 211 ? 1.657 -14.969 10.578 1.00 55.91 211 VAL A CA 1
ATOM 1652 C C . VAL A 1 211 ? 1.772 -14.326 11.959 1.00 55.91 211 VAL A C 1
ATOM 1654 O O . VAL A 1 211 ? 0.804 -14.343 12.709 1.00 55.91 211 VAL A O 1
ATOM 1657 N N . SER A 1 212 ? 2.907 -13.692 12.286 1.00 58.19 212 SER A N 1
ATOM 1658 C CA . SER A 1 212 ? 3.032 -13.002 13.571 1.00 58.19 212 SER A CA 1
ATOM 1659 C C . SER A 1 212 ? 2.257 -11.695 13.626 1.00 58.19 212 SER A C 1
ATOM 1661 O O . SER A 1 212 ? 1.742 -11.405 14.687 1.00 58.19 212 SER A O 1
ATOM 1663 N N . LEU A 1 213 ? 2.110 -10.922 12.541 1.00 68.69 213 LEU A N 1
ATOM 1664 C CA . LEU A 1 213 ? 1.248 -9.738 12.567 1.00 68.69 213 LEU A CA 1
ATOM 1665 C C . LEU A 1 213 ? -0.203 -10.161 12.783 1.00 68.69 213 LEU A C 1
ATOM 1667 O O . LEU A 1 213 ? -0.869 -9.602 13.646 1.00 68.69 213 LEU A O 1
ATOM 1671 N N . GLY A 1 214 ? -0.663 -11.195 12.070 1.00 69.44 214 GLY A N 1
ATOM 1672 C CA . GLY A 1 214 ? -1.958 -11.815 12.338 1.00 69.44 214 GLY A CA 1
ATOM 1673 C C . GLY A 1 214 ? -2.073 -12.252 13.800 1.00 69.44 214 GLY A C 1
ATOM 1674 O O . GLY A 1 214 ? -2.967 -11.796 14.503 1.00 69.44 214 GLY A O 1
ATOM 1675 N N . ALA A 1 215 ? -1.132 -13.062 14.292 1.00 70.00 215 ALA A N 1
ATOM 1676 C CA . ALA A 1 215 ? -1.122 -13.552 15.670 1.00 70.00 215 ALA A CA 1
ATOM 1677 C C . ALA A 1 215 ? -1.026 -12.428 16.716 1.00 70.00 215 ALA A C 1
ATOM 1679 O O . ALA A 1 215 ? -1.665 -12.523 17.754 1.00 70.00 215 ALA A O 1
ATOM 1680 N N . VAL A 1 216 ? -0.285 -11.352 16.445 1.00 77.81 216 VAL A N 1
ATOM 1681 C CA . VAL A 1 216 ? -0.176 -10.157 17.294 1.00 77.81 216 VAL A CA 1
ATOM 1682 C C . VAL A 1 216 ? -1.497 -9.402 17.310 1.00 77.81 216 VAL A C 1
ATOM 1684 O O . VAL A 1 216 ? -1.910 -8.973 18.378 1.00 77.81 216 VAL A O 1
ATOM 1687 N N . LEU A 1 217 ? -2.189 -9.267 16.176 1.00 81.31 217 LEU A N 1
ATOM 1688 C CA . LEU A 1 217 ? -3.515 -8.647 16.121 1.00 81.31 217 LEU A CA 1
ATOM 1689 C C . LEU A 1 217 ? -4.566 -9.500 16.846 1.00 81.31 217 LEU A C 1
ATOM 1691 O O . LEU A 1 217 ? -5.367 -8.951 17.599 1.00 81.31 217 LEU A O 1
ATOM 1695 N N . TYR A 1 218 ? -4.528 -10.830 16.695 1.00 78.88 218 TYR A N 1
ATOM 1696 C CA . TYR A 1 218 ? -5.370 -11.754 17.464 1.00 78.88 218 TYR A CA 1
ATOM 1697 C C . TYR A 1 218 ? -5.052 -11.681 18.966 1.00 78.88 218 TYR A C 1
ATOM 1699 O O . TYR A 1 218 ? -5.967 -11.564 19.775 1.00 78.88 218 TYR A O 1
ATOM 1707 N N . LEU A 1 219 ? -3.771 -11.674 19.353 1.00 79.19 219 LEU A N 1
ATOM 1708 C CA . LEU A 1 219 ? -3.337 -11.553 20.748 1.00 79.19 219 LEU A CA 1
ATOM 1709 C C . LEU A 1 219 ? -3.737 -10.199 21.344 1.00 79.19 219 LEU A C 1
ATOM 1711 O O . LEU A 1 219 ? -4.257 -10.159 22.453 1.00 79.19 219 LEU A O 1
ATOM 1715 N N . ALA A 1 220 ? -3.546 -9.101 20.610 1.00 85.12 220 ALA A N 1
ATOM 1716 C CA . ALA A 1 220 ? -3.990 -7.768 21.007 1.00 85.12 220 ALA A CA 1
ATOM 1717 C C . ALA A 1 220 ? -5.515 -7.713 21.156 1.00 85.12 220 ALA A C 1
ATOM 1719 O O . ALA A 1 220 ? -6.009 -7.127 22.116 1.00 85.12 220 ALA A O 1
ATOM 1720 N N . GLY A 1 221 ? -6.253 -8.380 20.263 1.00 83.81 221 GLY A N 1
ATOM 1721 C CA . GLY A 1 221 ? -7.689 -8.593 20.393 1.00 83.81 221 GLY A CA 1
ATOM 1722 C C . GLY A 1 221 ? -8.047 -9.316 21.694 1.00 83.81 221 GLY A C 1
ATOM 1723 O O . GLY A 1 221 ? -8.883 -8.819 22.443 1.00 83.81 221 GLY A O 1
ATOM 1724 N N . CYS A 1 222 ? -7.392 -10.441 21.995 1.00 80.75 222 CYS A N 1
ATOM 1725 C CA . CYS A 1 222 ? -7.625 -11.214 23.217 1.00 80.75 222 CYS A CA 1
ATOM 1726 C C . CYS A 1 222 ? -7.275 -10.421 24.484 1.00 80.75 222 CYS A C 1
ATOM 1728 O O . CYS A 1 222 ? -8.031 -10.449 25.450 1.00 80.75 222 CYS A O 1
ATOM 1730 N N . VAL A 1 223 ? -6.163 -9.678 24.487 1.00 83.06 223 VAL A N 1
ATOM 1731 C CA . VAL A 1 223 ? -5.794 -8.778 25.593 1.00 83.06 223 VAL A CA 1
ATOM 1732 C C . VAL A 1 223 ? -6.839 -7.673 25.752 1.00 83.06 223 VAL A C 1
ATOM 1734 O O . VAL A 1 223 ? -7.286 -7.414 26.866 1.00 83.06 223 VAL A O 1
ATOM 1737 N N . GLY A 1 224 ? -7.285 -7.068 24.648 1.00 86.44 224 GLY A N 1
ATOM 1738 C CA . GLY A 1 224 ? -8.372 -6.091 24.643 1.00 86.44 224 GLY A CA 1
ATOM 1739 C C . GLY A 1 224 ? -9.675 -6.667 25.198 1.00 86.44 224 GLY A C 1
ATOM 1740 O O . GLY A 1 224 ? -10.339 -6.005 25.988 1.00 86.44 224 GLY A O 1
ATOM 1741 N N . PHE A 1 225 ? -10.005 -7.916 24.862 1.00 84.62 225 PHE A N 1
ATOM 1742 C CA . PHE A 1 225 ? -11.151 -8.626 25.424 1.00 84.62 225 PHE A CA 1
ATOM 1743 C C . PHE A 1 225 ? -11.002 -8.874 26.928 1.00 84.62 225 PHE A C 1
ATOM 1745 O O . PHE A 1 225 ? -11.958 -8.647 27.659 1.00 84.62 225 PHE A O 1
ATOM 1752 N N . ILE A 1 226 ? -9.825 -9.287 27.412 1.00 80.12 226 ILE A N 1
ATOM 1753 C CA . ILE A 1 226 ? -9.572 -9.474 28.852 1.00 80.12 226 ILE A CA 1
ATOM 1754 C C . ILE A 1 226 ? -9.762 -8.151 29.599 1.00 80.12 226 ILE A C 1
ATOM 1756 O O . ILE A 1 226 ? -10.486 -8.107 30.590 1.00 80.12 226 ILE A O 1
ATOM 1760 N N . LEU A 1 227 ? -9.173 -7.061 29.096 1.00 87.44 227 LEU A N 1
ATOM 1761 C CA . LEU A 1 227 ? -9.351 -5.727 29.673 1.00 87.44 227 LEU A CA 1
ATOM 1762 C C . LEU A 1 227 ? -10.826 -5.309 29.661 1.00 87.44 227 LEU A C 1
ATOM 1764 O O . LEU A 1 227 ? -11.339 -4.829 30.669 1.00 87.44 227 LEU A O 1
ATOM 1768 N N . LEU A 1 228 ? -11.529 -5.538 28.550 1.00 86.25 228 LEU A N 1
ATOM 1769 C CA . LEU A 1 228 ? -12.953 -5.245 28.436 1.00 86.25 228 LEU A CA 1
ATOM 1770 C C . LEU A 1 228 ? -13.782 -6.084 29.412 1.00 86.25 228 LEU A C 1
ATOM 1772 O O . LEU A 1 228 ? -14.676 -5.545 30.043 1.00 86.25 228 LEU A O 1
ATOM 1776 N N . ALA A 1 229 ? -13.476 -7.368 29.586 1.00 81.44 229 ALA A N 1
ATOM 1777 C CA . ALA A 1 229 ? -14.168 -8.251 30.521 1.00 81.44 229 ALA A CA 1
ATOM 1778 C C . ALA A 1 229 ? -13.926 -7.866 31.992 1.00 81.44 229 ALA A C 1
ATOM 1780 O O . ALA A 1 229 ? -14.775 -8.143 32.833 1.00 81.44 229 ALA A O 1
ATOM 1781 N N . MET A 1 230 ? -12.795 -7.223 32.305 1.00 82.56 230 MET A N 1
ATOM 1782 C CA . MET A 1 230 ? -12.511 -6.682 33.641 1.00 82.56 230 MET A CA 1
ATOM 1783 C C . MET A 1 230 ? -13.217 -5.348 33.909 1.00 82.56 230 MET A C 1
ATOM 1785 O O . MET A 1 230 ? -13.573 -5.066 35.050 1.00 82.56 230 MET A O 1
ATOM 1789 N N . LEU A 1 231 ? -13.375 -4.512 32.879 1.00 89.88 231 LEU A N 1
ATOM 1790 C CA . LEU A 1 231 ? -13.940 -3.163 32.998 1.00 89.88 231 LEU A CA 1
ATOM 1791 C C . LEU A 1 231 ? -15.453 -3.117 32.759 1.00 89.88 231 LEU A C 1
ATOM 1793 O O . LEU A 1 231 ? -16.135 -2.227 33.263 1.00 89.88 231 LEU A O 1
ATOM 1797 N N . SER A 1 232 ? -15.973 -4.035 31.948 1.00 88.06 232 SER A N 1
ATOM 1798 C CA . SER A 1 232 ? -17.373 -4.060 31.548 1.00 88.06 232 SER A CA 1
ATOM 1799 C C . SER A 1 232 ? -18.265 -4.533 32.697 1.00 88.06 232 SER A C 1
ATOM 1801 O O . SER A 1 232 ? -17.943 -5.522 33.354 1.00 88.06 232 SER A O 1
ATOM 1803 N N . PRO A 1 233 ? -19.441 -3.911 32.895 1.00 87.88 233 PRO A N 1
ATOM 1804 C CA . PRO A 1 233 ? -20.445 -4.413 33.830 1.00 87.88 233 PRO A CA 1
ATOM 1805 C C . PRO A 1 233 ? -21.153 -5.691 33.337 1.00 87.88 233 PRO A C 1
ATOM 1807 O O . PRO A 1 233 ? -21.993 -6.237 34.054 1.00 87.88 233 PRO A O 1
ATOM 1810 N N . ALA A 1 234 ? -20.875 -6.165 32.116 1.00 86.06 234 ALA A N 1
ATOM 1811 C CA . ALA A 1 234 ? -21.561 -7.319 31.544 1.00 86.06 234 ALA A CA 1
ATOM 1812 C C . ALA A 1 234 ? -21.005 -8.645 32.064 1.00 86.06 234 ALA A C 1
ATOM 1814 O O . ALA A 1 234 ? -19.820 -8.788 32.365 1.00 86.06 234 ALA A O 1
ATOM 1815 N N . ARG A 1 235 ? -21.860 -9.671 32.095 1.00 80.12 235 ARG A N 1
ATOM 1816 C CA . ARG A 1 235 ? -21.415 -11.026 32.433 1.00 80.12 235 ARG A CA 1
ATOM 1817 C C . ARG A 1 235 ? -20.429 -11.537 31.384 1.00 80.12 235 ARG A C 1
ATOM 1819 O O . ARG A 1 235 ? -20.745 -11.569 30.193 1.00 80.12 235 ARG A O 1
ATOM 1826 N N . MET A 1 236 ? -19.281 -12.021 31.855 1.00 77.94 236 MET A N 1
ATOM 1827 C CA . MET A 1 236 ? -18.194 -12.540 31.019 1.00 77.94 236 MET A CA 1
ATOM 1828 C C . MET A 1 236 ? -18.668 -13.594 30.012 1.00 77.94 236 MET A C 1
ATOM 1830 O O . MET A 1 236 ? -18.226 -13.574 28.870 1.00 77.94 236 MET A O 1
ATOM 1834 N N . GLU A 1 237 ? -19.593 -14.473 30.406 1.00 76.25 237 GLU A N 1
ATOM 1835 C CA . GLU A 1 237 ? -20.143 -15.525 29.540 1.00 76.25 237 GLU A CA 1
ATOM 1836 C C . GLU A 1 237 ? -20.752 -14.961 28.242 1.00 76.25 237 GLU A C 1
ATOM 1838 O O . GLU A 1 237 ? -20.455 -15.447 27.152 1.00 76.25 237 GLU A O 1
ATOM 1843 N N . HIS A 1 238 ? -21.527 -13.875 28.333 1.00 78.56 238 HIS A N 1
ATOM 1844 C CA . HIS A 1 238 ? -22.202 -13.267 27.186 1.00 78.56 238 HIS A CA 1
ATOM 1845 C C . HIS A 1 238 ? -21.216 -12.519 26.287 1.00 78.56 238 HIS A C 1
ATOM 1847 O O . HIS A 1 238 ? -21.258 -12.663 25.064 1.00 78.56 238 HIS A O 1
ATOM 1853 N N . LEU A 1 239 ? -20.280 -11.781 26.891 1.00 80.69 239 LEU A N 1
ATOM 1854 C CA . LEU A 1 239 ? -19.211 -11.104 26.159 1.00 80.69 239 LEU A CA 1
ATOM 1855 C C . LEU A 1 239 ? -18.314 -12.102 25.422 1.00 80.69 239 LEU A C 1
ATOM 1857 O O . LEU A 1 239 ? -18.001 -11.886 24.253 1.00 80.69 239 LEU A O 1
ATOM 1861 N N . ALA A 1 240 ? -17.932 -13.198 26.081 1.00 76.38 240 ALA A N 1
ATOM 1862 C CA . ALA A 1 240 ? -17.077 -14.230 25.508 1.00 76.38 240 ALA A CA 1
ATOM 1863 C C . ALA A 1 240 ? -17.753 -14.920 24.322 1.00 76.38 240 ALA A C 1
ATOM 1865 O O . ALA A 1 240 ? -17.136 -15.042 23.268 1.00 76.38 240 ALA A O 1
ATOM 1866 N N . MET A 1 241 ? -19.024 -15.318 24.457 1.00 76.12 241 MET A N 1
ATOM 1867 C CA . MET A 1 241 ? -19.769 -15.957 23.366 1.00 76.12 241 MET A CA 1
ATOM 1868 C C . MET A 1 241 ? -19.789 -15.089 22.105 1.00 76.12 241 MET A C 1
ATOM 1870 O O . MET A 1 241 ? -19.488 -15.572 21.013 1.00 76.12 241 MET A O 1
ATOM 1874 N N . VAL A 1 242 ? -20.096 -13.798 22.252 1.00 82.94 242 VAL A N 1
ATOM 1875 C CA . VAL A 1 242 ? -20.174 -12.880 21.112 1.00 82.94 242 VAL A CA 1
ATOM 1876 C C . VAL A 1 242 ? -18.787 -12.588 20.530 1.00 82.94 242 VAL A C 1
ATOM 1878 O O . VAL A 1 242 ? -18.610 -12.629 19.312 1.00 82.94 242 VAL A O 1
ATOM 1881 N N . TYR A 1 243 ? -17.789 -12.353 21.387 1.00 82.94 243 TYR A N 1
ATOM 1882 C CA . TYR A 1 243 ? -16.420 -12.066 20.965 1.00 82.94 243 TYR A CA 1
ATOM 1883 C C . TYR A 1 243 ? -15.783 -13.246 20.223 1.00 82.94 243 TYR A C 1
ATOM 1885 O O . TYR A 1 243 ? -15.322 -13.088 19.092 1.00 82.94 243 TYR A O 1
ATOM 1893 N N . PHE A 1 244 ? -15.794 -14.442 20.819 1.00 77.44 244 PHE A N 1
ATOM 1894 C CA . PHE A 1 244 ? -15.223 -15.633 20.193 1.00 77.44 244 PHE A CA 1
ATOM 1895 C C . PHE A 1 244 ? -16.035 -16.085 18.979 1.00 77.44 244 PHE A C 1
ATOM 1897 O O . PHE A 1 244 ? -15.436 -16.534 18.009 1.00 77.44 244 PHE A O 1
ATOM 1904 N N . GLY A 1 245 ? -17.358 -15.884 18.963 1.00 79.44 245 GLY A N 1
ATOM 1905 C CA . GLY A 1 245 ? -18.172 -16.087 17.762 1.00 79.44 245 GLY A CA 1
ATOM 1906 C C . GLY A 1 245 ? -17.716 -15.206 16.592 1.00 79.44 245 GLY A C 1
ATOM 1907 O O . GLY A 1 245 ? -17.514 -15.704 15.482 1.00 79.44 245 GLY A O 1
ATOM 1908 N N . GLY A 1 246 ? -17.468 -13.915 16.841 1.00 82.25 246 GLY A N 1
ATOM 1909 C CA . GLY A 1 246 ? -16.897 -12.998 15.848 1.00 82.25 246 GLY A CA 1
ATOM 1910 C C . GLY A 1 246 ? -15.473 -13.382 15.425 1.00 82.25 246 GLY A C 1
ATOM 1911 O O . GLY A 1 246 ? -15.168 -13.414 14.233 1.00 82.25 246 GLY A O 1
ATOM 1912 N N . LEU A 1 247 ? -14.623 -13.750 16.387 1.00 79.81 247 LEU A N 1
ATOM 1913 C CA . LEU A 1 247 ? -13.236 -14.164 16.156 1.00 79.81 247 LEU A CA 1
ATOM 1914 C C . LEU A 1 247 ? -13.131 -15.461 15.338 1.00 79.81 247 LEU A C 1
ATOM 1916 O O . LEU A 1 247 ? -12.304 -15.583 14.442 1.00 79.81 247 LEU A O 1
ATOM 1920 N N . SER A 1 248 ? -13.975 -16.451 15.624 1.00 78.56 248 SER A N 1
ATOM 1921 C CA . SER A 1 248 ? -14.036 -17.687 14.840 1.00 78.56 248 SER A CA 1
ATOM 1922 C C . SER A 1 248 ? -14.572 -17.422 13.435 1.00 78.56 248 SER A C 1
ATOM 1924 O O . SER A 1 248 ? -14.097 -18.023 12.473 1.00 78.56 248 SER A O 1
ATOM 1926 N N . SER A 1 249 ? -15.506 -16.478 13.292 1.00 82.31 249 SER A N 1
ATOM 1927 C CA . SER A 1 249 ? -16.061 -16.094 11.992 1.00 82.31 249 SER A CA 1
ATOM 1928 C C . SER A 1 249 ? -15.003 -15.508 11.053 1.00 82.31 249 SER A C 1
ATOM 1930 O O . SER A 1 249 ? -15.036 -15.808 9.860 1.00 82.31 249 SER A O 1
ATOM 1932 N N . SER A 1 250 ? -14.019 -14.748 11.557 1.00 78.75 250 SER A N 1
ATOM 1933 C CA . SER A 1 250 ? -12.920 -14.247 10.714 1.00 78.75 250 SER A CA 1
ATOM 1934 C C . SER A 1 250 ? -12.031 -15.371 10.184 1.00 78.75 250 SER A C 1
ATOM 1936 O O . SER A 1 250 ? -11.575 -15.294 9.043 1.00 78.75 250 SER A O 1
ATOM 1938 N N . PHE A 1 251 ? -11.817 -16.434 10.967 1.00 77.50 251 PHE A N 1
ATOM 1939 C CA . PHE A 1 251 ? -11.106 -17.619 10.491 1.00 77.50 251 PHE A CA 1
ATOM 1940 C C . PHE A 1 251 ? -11.934 -18.397 9.466 1.00 77.50 251 PHE A C 1
ATOM 1942 O O . PHE A 1 251 ? -11.405 -18.720 8.413 1.00 77.50 251 PHE A O 1
ATOM 1949 N N . LEU A 1 252 ? -13.222 -18.649 9.726 1.00 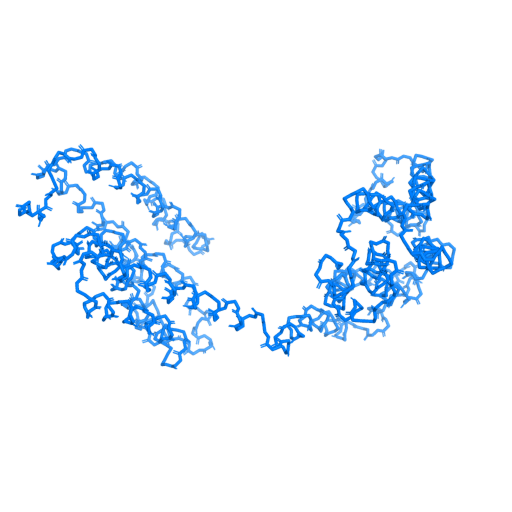81.75 252 LEU A N 1
ATOM 1950 C CA . LEU A 1 252 ? -14.106 -19.413 8.829 1.00 81.75 252 LEU A CA 1
ATOM 1951 C C . LEU A 1 252 ? -14.404 -18.702 7.499 1.00 81.75 252 LEU A C 1
ATOM 1953 O O . LEU A 1 252 ? -14.748 -19.354 6.510 1.00 81.75 252 LEU A O 1
ATOM 1957 N N . TYR A 1 253 ? -14.295 -17.372 7.466 1.00 83.25 253 TYR A N 1
ATOM 1958 C CA . TYR A 1 253 ? -14.561 -16.573 6.272 1.00 83.25 253 TYR A CA 1
ATOM 1959 C C . TYR A 1 253 ? -13.576 -16.877 5.133 1.00 83.25 253 TYR A C 1
ATOM 1961 O O . TYR A 1 253 ? -14.001 -17.139 4.006 1.00 83.25 253 TYR A O 1
ATOM 1969 N N . THR A 1 254 ? -12.272 -16.867 5.423 1.00 78.38 254 THR A N 1
ATOM 1970 C CA . THR A 1 254 ? -11.190 -17.080 4.438 1.00 78.38 254 THR A CA 1
ATOM 1971 C C . THR A 1 254 ? -10.415 -18.378 4.644 1.00 78.38 254 THR A C 1
ATOM 1973 O O . THR A 1 254 ? -9.904 -18.925 3.670 1.00 78.38 254 THR A O 1
ATOM 1976 N N . GLY A 1 255 ? -10.300 -18.851 5.883 1.00 69.00 255 GLY A N 1
ATOM 1977 C CA . GLY A 1 255 ? -9.658 -20.108 6.262 1.00 69.00 255 GLY A CA 1
ATOM 1978 C C . GLY A 1 255 ? -10.673 -21.202 6.610 1.00 69.00 255 GLY A C 1
ATOM 1979 O O . GLY A 1 255 ? -11.884 -20.978 6.668 1.00 69.00 255 GLY A O 1
ATOM 1980 N N . GLY A 1 256 ? -10.181 -22.422 6.830 1.00 75.94 256 GLY A N 1
ATOM 1981 C CA . GLY A 1 256 ? -11.032 -23.573 7.136 1.00 75.94 256 GLY A CA 1
ATOM 1982 C C . GLY A 1 256 ? -12.037 -23.861 6.017 1.00 75.94 256 GLY A C 1
ATOM 1983 O O . GLY A 1 256 ? -11.644 -24.274 4.931 1.00 75.94 256 GLY A O 1
ATOM 1984 N N . ILE A 1 257 ? -13.327 -23.636 6.295 1.00 79.88 257 ILE A N 1
ATOM 1985 C CA . ILE A 1 257 ? -14.439 -23.869 5.355 1.00 79.88 257 ILE A CA 1
ATOM 1986 C C . ILE A 1 257 ? -14.413 -22.860 4.193 1.00 79.88 257 ILE A C 1
ATOM 1988 O O . ILE A 1 257 ? -14.863 -23.183 3.098 1.00 79.88 257 ILE A O 1
ATOM 1992 N N . GLY A 1 258 ? -13.874 -21.652 4.408 1.00 85.19 258 GLY A N 1
ATOM 1993 C CA . GLY A 1 258 ? -13.751 -20.636 3.363 1.00 85.19 258 GLY A CA 1
ATOM 1994 C C . GLY A 1 258 ? -15.106 -20.140 2.856 1.00 85.19 258 GLY A C 1
ATOM 1995 O O . GLY A 1 258 ? -15.381 -20.192 1.660 1.00 85.19 258 GLY A O 1
ATOM 1996 N N . LEU A 1 259 ? -15.961 -19.652 3.763 1.00 88.50 259 LEU A N 1
ATOM 1997 C CA . LEU A 1 259 ? -17.351 -19.263 3.472 1.00 88.50 259 LEU A CA 1
ATOM 1998 C C . LEU A 1 259 ? -17.484 -18.223 2.346 1.00 88.50 259 LEU A C 1
ATOM 2000 O O . LEU A 1 259 ? -18.466 -18.248 1.600 1.00 88.50 259 LEU A O 1
ATOM 2004 N N . LYS A 1 260 ? -16.476 -17.354 2.174 1.00 86.25 260 LYS A N 1
ATOM 2005 C CA . LYS A 1 260 ? -16.381 -16.420 1.041 1.00 86.25 260 LYS A CA 1
ATOM 2006 C C . LYS A 1 260 ? -16.460 -17.135 -0.315 1.00 86.25 260 LYS A C 1
ATOM 2008 O O . LYS A 1 260 ? -17.000 -16.577 -1.265 1.00 86.25 260 LYS A O 1
ATOM 2013 N N . TYR A 1 261 ? -15.920 -18.347 -0.415 1.00 86.62 261 TYR A N 1
ATOM 2014 C CA . TYR A 1 261 ? -15.779 -19.074 -1.676 1.00 86.62 261 TYR A CA 1
ATOM 2015 C C . TYR A 1 261 ? -17.011 -19.900 -2.069 1.00 86.62 261 TYR A C 1
ATOM 2017 O O . TYR A 1 261 ? -17.040 -20.444 -3.172 1.00 86.62 261 TYR A O 1
ATOM 2025 N N . ILE A 1 262 ? -18.017 -19.982 -1.188 1.00 87.69 262 ILE A N 1
ATOM 2026 C CA . ILE A 1 262 ? -19.248 -20.772 -1.368 1.00 87.69 262 ILE A CA 1
ATOM 2027 C C . ILE A 1 262 ? -20.526 -19.934 -1.186 1.00 87.69 262 ILE A C 1
ATOM 2029 O O . ILE A 1 262 ? -21.551 -20.439 -0.739 1.00 87.69 262 ILE A O 1
ATOM 2033 N N . ALA A 1 263 ? -20.459 -18.640 -1.505 1.00 88.69 263 ALA A N 1
ATOM 2034 C CA . ALA A 1 263 ? -21.562 -17.673 -1.463 1.00 88.69 263 ALA A CA 1
ATOM 2035 C C . ALA A 1 263 ? -22.218 -17.443 -0.086 1.00 88.69 263 ALA A C 1
ATOM 2037 O O . ALA A 1 263 ? -23.267 -16.808 -0.000 1.00 88.69 263 ALA A O 1
ATOM 2038 N N . LEU A 1 264 ? -21.592 -17.912 0.997 1.00 89.06 264 LEU A N 1
ATOM 2039 C CA . LEU A 1 264 ? -22.038 -17.664 2.374 1.00 89.06 264 LEU A CA 1
ATOM 2040 C C . LEU A 1 264 ? -21.315 -16.478 3.031 1.00 89.06 264 LEU A C 1
ATOM 2042 O O . LEU A 1 264 ? -21.691 -16.062 4.126 1.00 89.06 264 LEU A O 1
ATOM 2046 N N . GLY A 1 265 ? -20.289 -15.927 2.374 1.00 87.81 265 GLY A N 1
ATOM 2047 C CA . GLY A 1 265 ? -19.520 -14.784 2.869 1.00 87.81 265 GLY A CA 1
ATOM 2048 C C . GLY A 1 265 ? -20.377 -13.535 3.086 1.00 87.81 265 GLY A C 1
ATOM 2049 O O . GLY A 1 265 ? -20.321 -12.954 4.164 1.00 87.81 265 GLY A O 1
ATOM 2050 N N . ASP A 1 266 ? -21.197 -13.182 2.099 1.00 89.12 266 ASP A N 1
ATOM 2051 C CA . ASP A 1 266 ? -22.131 -12.047 2.087 1.00 89.12 266 ASP A CA 1
ATOM 2052 C C . ASP A 1 266 ? -23.084 -12.095 3.306 1.00 89.12 266 ASP A C 1
ATOM 2054 O O . ASP A 1 266 ? -23.178 -11.164 4.108 1.00 89.12 266 ASP A O 1
ATOM 2058 N N . ALA A 1 267 ? -23.713 -13.250 3.554 1.00 90.69 267 ALA A N 1
ATOM 2059 C CA . ALA A 1 267 ? -24.586 -13.442 4.716 1.00 90.69 267 ALA A CA 1
ATOM 2060 C C . ALA A 1 267 ? -23.829 -13.346 6.054 1.00 90.69 267 ALA A C 1
ATOM 2062 O O . ALA A 1 267 ? -24.325 -12.744 7.010 1.00 90.69 267 ALA A O 1
ATOM 2063 N N . LEU A 1 268 ? -22.625 -13.923 6.134 1.00 89.94 268 LEU A N 1
ATOM 2064 C CA . LEU A 1 268 ? -21.809 -13.865 7.345 1.00 89.94 268 LEU A CA 1
ATOM 2065 C C . LEU A 1 268 ? -21.395 -12.426 7.674 1.00 89.94 268 LEU A C 1
ATOM 2067 O O . LEU A 1 268 ? -21.502 -12.010 8.828 1.00 89.94 268 LEU A O 1
ATOM 2071 N N . ILE A 1 269 ? -20.937 -11.662 6.681 1.00 88.00 269 ILE A N 1
ATOM 2072 C CA . ILE A 1 269 ? -20.499 -10.275 6.871 1.00 88.00 269 ILE A CA 1
ATOM 2073 C C . ILE A 1 269 ? -21.672 -9.400 7.306 1.00 88.00 269 ILE A C 1
ATOM 2075 O O . ILE A 1 269 ? -21.529 -8.660 8.283 1.00 88.00 269 ILE A O 1
ATOM 2079 N N . LEU A 1 270 ? -22.844 -9.560 6.686 1.00 90.38 270 LEU A N 1
ATOM 2080 C CA . LEU A 1 270 ? -24.062 -8.860 7.087 1.00 90.38 270 LEU A CA 1
ATOM 2081 C C . LEU A 1 270 ? -24.416 -9.095 8.569 1.00 90.38 270 LEU A C 1
ATOM 2083 O O . LEU A 1 270 ? -24.776 -8.151 9.274 1.00 90.38 270 LEU A O 1
ATOM 2087 N N . ILE A 1 271 ? -24.289 -10.334 9.060 1.00 90.44 271 ILE A N 1
ATOM 2088 C CA . ILE A 1 271 ? -24.597 -10.698 10.454 1.00 90.44 271 ILE A CA 1
ATOM 2089 C C . ILE A 1 271 ? -23.525 -10.175 11.423 1.00 90.44 271 ILE A C 1
ATOM 2091 O O . ILE A 1 271 ? -23.854 -9.580 12.453 1.00 90.44 271 ILE A O 1
ATOM 2095 N N . ILE A 1 272 ? -22.244 -10.386 11.107 1.00 88.12 272 ILE A N 1
ATOM 2096 C CA . ILE A 1 272 ? -21.132 -10.103 12.022 1.00 88.12 272 ILE A CA 1
ATOM 2097 C C . ILE A 1 272 ? -20.834 -8.604 12.104 1.00 88.12 272 ILE A C 1
ATOM 2099 O O . ILE A 1 272 ? -20.817 -8.047 13.203 1.00 88.12 272 ILE A O 1
ATOM 2103 N N . PHE A 1 273 ? -20.635 -7.937 10.964 1.00 81.81 273 PHE A N 1
ATOM 2104 C CA . PHE A 1 273 ? -20.295 -6.506 10.918 1.00 81.81 273 PHE A CA 1
ATOM 2105 C C . PHE A 1 273 ? -21.497 -5.595 11.188 1.00 81.81 273 PHE A C 1
ATOM 2107 O O . PHE A 1 273 ? -21.324 -4.407 11.449 1.00 81.81 273 PHE A O 1
ATOM 2114 N N . GLY A 1 274 ? -22.708 -6.149 11.152 1.00 85.62 274 GLY A N 1
ATOM 2115 C CA . GLY A 1 274 ? -23.938 -5.453 11.484 1.00 85.62 274 GLY A CA 1
ATOM 2116 C C . GLY A 1 274 ? -24.431 -5.764 12.904 1.00 85.62 274 GLY A C 1
ATOM 2117 O O . GLY A 1 274 ? -23.852 -5.260 13.873 1.00 85.62 274 GLY A O 1
ATOM 2118 N N . PRO A 1 275 ? -25.520 -6.547 13.051 1.00 88.75 275 PRO A N 1
ATOM 2119 C CA . PRO A 1 275 ? -26.208 -6.785 14.322 1.00 88.75 275 PRO A CA 1
ATOM 2120 C C . PRO A 1 275 ? -25.292 -7.174 15.483 1.00 88.75 275 PRO A C 1
ATOM 2122 O O . PRO A 1 275 ? -25.406 -6.613 16.572 1.00 88.75 275 PRO A O 1
ATOM 2125 N N . ILE A 1 276 ? -24.374 -8.116 15.251 1.00 89.94 276 ILE A N 1
ATOM 2126 C CA . ILE A 1 276 ? -23.552 -8.698 16.314 1.00 89.94 276 ILE A CA 1
ATOM 2127 C C . ILE A 1 276 ? -22.534 -7.690 16.856 1.00 89.94 276 ILE A C 1
ATOM 2129 O O . ILE A 1 276 ? -22.389 -7.572 18.071 1.00 89.94 276 ILE A O 1
ATOM 2133 N N . SER A 1 277 ? -21.875 -6.921 15.984 1.00 88.88 277 SER A N 1
ATOM 2134 C CA . SER A 1 277 ? -20.889 -5.912 16.401 1.00 88.88 277 SER A CA 1
ATOM 2135 C C . SER A 1 277 ? -21.517 -4.788 17.231 1.00 88.88 277 SER A C 1
ATOM 2137 O O . SER A 1 277 ? -20.956 -4.380 18.249 1.00 88.88 277 SER A O 1
ATOM 2139 N N . VAL A 1 278 ? -22.703 -4.310 16.839 1.00 90.06 278 VAL A N 1
ATOM 2140 C CA . VAL A 1 278 ? -23.423 -3.257 17.579 1.00 90.06 278 VAL A CA 1
ATOM 2141 C C . VAL A 1 278 ? -23.948 -3.779 18.914 1.00 90.06 278 VAL A C 1
ATOM 2143 O O . VAL A 1 278 ? -23.779 -3.120 19.939 1.00 90.06 278 VAL A O 1
ATOM 2146 N N . LEU A 1 279 ? -24.526 -4.982 18.922 1.00 89.88 279 LEU A N 1
ATOM 2147 C CA . LEU A 1 279 ? -24.981 -5.645 20.140 1.00 89.88 279 LEU A CA 1
ATOM 2148 C C . LEU A 1 279 ? -23.824 -5.875 21.123 1.00 89.88 279 LEU A C 1
ATOM 2150 O O . LEU A 1 279 ? -23.975 -5.608 22.314 1.00 89.88 279 LEU A O 1
ATOM 2154 N N . PHE A 1 280 ? -22.659 -6.313 20.634 1.00 90.06 280 PHE A N 1
ATOM 2155 C CA . PHE A 1 280 ? -21.450 -6.469 21.443 1.00 90.06 280 PHE A CA 1
ATOM 2156 C C . PHE A 1 280 ? -21.021 -5.143 22.074 1.00 90.06 280 PHE A C 1
ATOM 2158 O O . PHE A 1 280 ? -20.817 -5.076 23.285 1.00 90.06 280 PHE A O 1
ATOM 2165 N N . ALA A 1 281 ? -20.932 -4.077 21.273 1.00 90.06 281 ALA A N 1
ATOM 2166 C CA . ALA A 1 281 ? -20.525 -2.759 21.750 1.00 90.06 281 ALA A CA 1
ATOM 2167 C C . ALA A 1 281 ? -21.498 -2.187 22.795 1.00 90.06 281 ALA A C 1
ATOM 2169 O O . ALA A 1 281 ? -21.058 -1.581 23.774 1.00 90.06 281 ALA A O 1
ATOM 21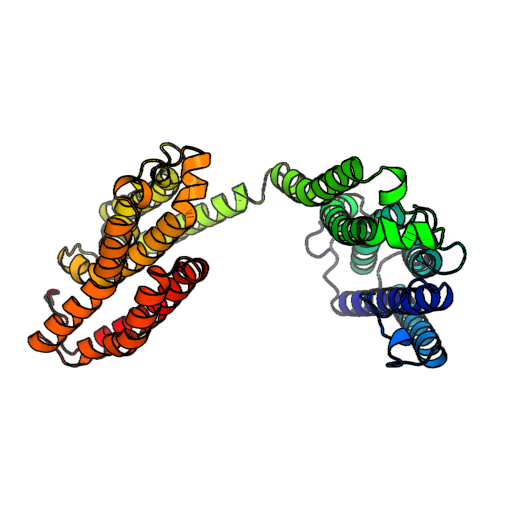70 N N . TYR A 1 282 ? -22.806 -2.390 22.609 1.00 89.50 282 TYR A N 1
ATOM 2171 C CA . TYR A 1 282 ? -23.828 -1.973 23.568 1.00 89.50 282 TYR A CA 1
ATOM 2172 C C . TYR A 1 282 ? -23.744 -2.769 24.870 1.00 89.50 282 TYR A C 1
ATOM 2174 O O . TYR A 1 282 ? -23.709 -2.190 25.957 1.00 89.50 282 TYR A O 1
ATOM 2182 N N . MET A 1 283 ? -23.673 -4.097 24.768 1.00 89.75 283 MET A N 1
ATOM 2183 C CA . MET A 1 283 ? -23.597 -4.992 25.920 1.00 89.75 283 MET A CA 1
ATOM 2184 C C . MET A 1 283 ? -22.342 -4.722 26.749 1.00 89.75 283 MET A C 1
ATOM 2186 O O . MET A 1 283 ? -22.428 -4.624 27.970 1.00 89.75 283 MET A O 1
ATOM 2190 N N . ALA A 1 284 ? -21.198 -4.520 26.091 1.00 89.44 284 ALA A N 1
ATOM 2191 C CA . ALA A 1 284 ? -19.934 -4.213 26.747 1.00 89.44 284 ALA A CA 1
ATOM 2192 C C . ALA A 1 284 ? -19.971 -2.917 27.571 1.00 89.44 284 ALA A C 1
ATOM 2194 O O . ALA A 1 284 ? -19.250 -2.805 28.559 1.00 89.44 284 ALA A O 1
ATOM 2195 N N . GLN A 1 285 ? -20.815 -1.953 27.209 1.00 89.94 285 GLN A N 1
ATOM 2196 C CA . GLN A 1 285 ? -20.935 -0.685 27.933 1.00 89.94 285 GLN A CA 1
ATOM 2197 C C . GLN A 1 285 ? -22.034 -0.711 28.997 1.00 89.94 285 GLN A C 1
ATOM 2199 O O . GLN A 1 285 ? -21.867 -0.145 30.072 1.00 89.94 285 GLN A O 1
ATOM 2204 N N . THR A 1 286 ? -23.166 -1.348 28.702 1.00 88.56 286 THR A N 1
ATOM 2205 C CA . THR A 1 286 ? -24.375 -1.264 29.539 1.00 88.56 286 THR A CA 1
ATOM 2206 C C . THR A 1 286 ? -24.526 -2.421 30.518 1.00 88.56 286 THR A C 1
ATOM 2208 O O . THR A 1 286 ? -25.232 -2.298 31.514 1.00 88.56 286 THR A O 1
ATOM 2211 N N . GLY A 1 287 ? -23.862 -3.547 30.257 1.00 86.75 287 GLY A N 1
ATOM 2212 C CA . GLY A 1 287 ? -23.886 -4.721 31.121 1.00 86.75 287 GLY A CA 1
ATOM 2213 C C . GLY A 1 287 ? -25.050 -5.678 30.880 1.00 86.75 287 GLY A C 1
ATOM 2214 O O . GLY A 1 287 ? -25.091 -6.751 31.481 1.00 86.75 287 GLY A O 1
ATOM 2215 N N . TYR A 1 288 ? -25.981 -5.333 29.991 1.00 84.38 288 TYR A N 1
ATOM 2216 C CA . TYR A 1 288 ? -27.129 -6.171 29.668 1.00 84.38 288 TYR A CA 1
ATOM 2217 C C . TYR A 1 288 ? -27.351 -6.298 28.165 1.00 84.38 288 TYR A C 1
ATOM 2219 O O . TYR A 1 288 ? -26.810 -5.568 27.337 1.00 84.38 288 TYR A O 1
ATOM 2227 N N . PHE A 1 289 ? -28.148 -7.301 27.830 1.00 85.25 289 PHE A N 1
ATOM 2228 C CA . PHE A 1 289 ? -28.488 -7.665 26.472 1.00 85.25 289 PHE A CA 1
ATOM 2229 C C . PHE A 1 289 ? -29.763 -6.927 26.034 1.00 85.25 289 PHE A C 1
ATOM 2231 O O . PHE A 1 289 ? -30.760 -6.967 26.754 1.00 85.25 289 PHE A O 1
ATOM 2238 N N . GLU A 1 290 ? -29.759 -6.318 24.843 1.00 87.31 290 GLU A N 1
ATOM 2239 C CA . GLU A 1 290 ? -30.938 -5.662 24.261 1.00 87.31 290 GLU A CA 1
ATOM 2240 C C . GLU A 1 290 ? -31.040 -5.934 22.749 1.00 87.31 290 GLU A C 1
ATOM 2242 O O . GLU A 1 290 ? -30.202 -5.487 21.959 1.00 87.31 290 GLU A O 1
ATOM 2247 N N . TRP A 1 291 ? -32.088 -6.657 22.333 1.00 85.94 291 TRP A N 1
ATOM 2248 C CA . TRP A 1 291 ? -32.289 -7.072 20.935 1.00 85.94 291 TRP A CA 1
ATOM 2249 C C . TRP A 1 291 ? -32.585 -5.885 20.018 1.00 85.94 291 TRP A C 1
ATOM 2251 O O . TRP A 1 291 ? -32.283 -5.934 18.825 1.00 85.94 291 TRP A O 1
ATOM 2261 N N . THR A 1 292 ? -33.151 -4.801 20.548 1.00 89.00 292 THR A N 1
ATOM 2262 C CA . THR A 1 292 ? -33.523 -3.644 19.726 1.00 89.00 292 THR A CA 1
ATOM 2263 C C . THR A 1 292 ? -32.324 -2.866 19.188 1.00 89.00 292 THR A C 1
ATOM 2265 O O . THR A 1 292 ? -32.463 -2.123 18.215 1.00 89.00 292 THR A O 1
ATOM 2268 N N . THR A 1 293 ? -31.125 -3.088 19.735 1.00 88.25 293 THR A N 1
ATOM 2269 C CA . THR A 1 293 ? -29.871 -2.509 19.223 1.00 88.25 293 THR A CA 1
ATOM 2270 C C . THR A 1 293 ? -29.563 -2.955 17.792 1.00 88.25 293 THR A C 1
ATOM 2272 O O . THR A 1 293 ? -28.949 -2.212 17.028 1.00 88.25 293 THR A O 1
ATOM 2275 N N . ILE A 1 294 ? -30.085 -4.111 17.373 1.00 88.06 294 ILE A N 1
ATOM 2276 C CA . ILE A 1 294 ? -29.960 -4.612 16.002 1.00 88.06 294 ILE A CA 1
ATOM 2277 C C . ILE A 1 294 ? -30.564 -3.636 14.987 1.00 88.06 294 ILE A C 1
ATOM 2279 O O . ILE A 1 294 ? -29.987 -3.444 13.919 1.00 88.06 294 ILE A O 1
ATOM 2283 N N . TYR A 1 295 ? -31.668 -2.955 15.315 1.00 88.75 295 TYR A N 1
ATOM 2284 C CA . TYR A 1 295 ? -32.290 -1.991 14.398 1.00 88.75 295 TYR A CA 1
ATOM 2285 C C . TYR A 1 295 ? -31.365 -0.822 14.049 1.00 88.75 295 TYR A C 1
ATOM 2287 O O . TYR A 1 295 ? -31.436 -0.296 12.940 1.00 88.75 295 TYR A O 1
ATOM 2295 N N . TYR A 1 296 ? -30.465 -0.458 14.964 1.00 89.38 296 TYR A N 1
ATOM 2296 C CA . TYR A 1 296 ? -29.445 0.564 14.736 1.00 89.38 296 TYR A CA 1
ATOM 2297 C C . TYR A 1 296 ? -28.303 0.058 13.853 1.00 89.38 296 TYR A C 1
ATOM 2299 O O . TYR A 1 296 ? -27.645 0.837 13.169 1.00 89.38 296 TYR A O 1
ATOM 2307 N N . ALA A 1 297 ? -28.077 -1.254 13.829 1.00 91.81 297 ALA A N 1
ATOM 2308 C CA . ALA A 1 297 ? -27.032 -1.868 13.028 1.00 91.81 297 ALA A CA 1
ATOM 2309 C C . ALA A 1 297 ? -27.434 -2.057 11.562 1.00 91.81 297 ALA A C 1
ATOM 2311 O O . ALA A 1 297 ? -26.583 -1.940 10.683 1.00 91.81 297 ALA A O 1
ATOM 2312 N N . ILE A 1 298 ? -28.716 -2.338 11.292 1.00 92.12 298 ILE A N 1
ATOM 2313 C CA . ILE A 1 298 ? -29.215 -2.699 9.953 1.00 92.12 298 ILE A CA 1
ATOM 2314 C C . ILE A 1 298 ? -28.771 -1.707 8.861 1.00 92.12 298 ILE A C 1
ATOM 2316 O O . ILE A 1 298 ? -28.238 -2.172 7.854 1.00 92.12 298 ILE A O 1
ATOM 2320 N N . PRO A 1 299 ? -28.903 -0.372 9.017 1.00 92.56 299 PRO A N 1
ATOM 2321 C 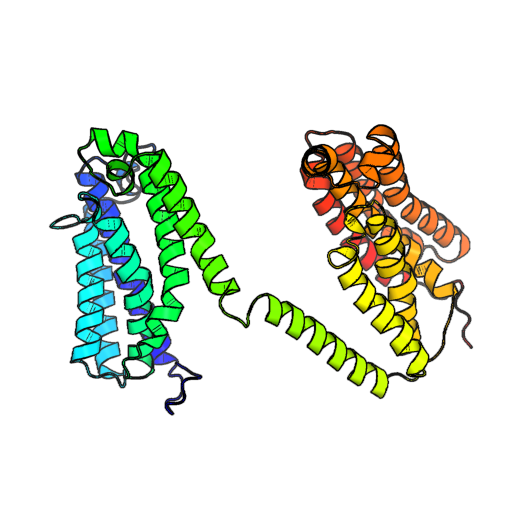CA . PRO A 1 299 ? -28.505 0.555 7.957 1.00 92.56 299 PRO A CA 1
ATOM 2322 C C . PRO A 1 299 ? -27.017 0.458 7.583 1.00 92.56 299 PRO A C 1
ATOM 2324 O O . PRO A 1 299 ? -26.672 0.476 6.403 1.00 92.56 299 PRO A O 1
ATOM 2327 N N . LEU A 1 300 ? -26.134 0.316 8.577 1.00 91.56 300 LEU A N 1
ATOM 2328 C CA . LEU A 1 300 ? -24.691 0.170 8.353 1.00 91.56 300 LEU A CA 1
ATOM 2329 C C . LEU A 1 300 ? -24.322 -1.232 7.860 1.00 91.56 300 LEU A C 1
ATOM 2331 O O . LEU A 1 300 ? -23.403 -1.368 7.053 1.00 91.56 300 LEU A O 1
ATOM 2335 N N . ALA A 1 301 ? -25.048 -2.261 8.299 1.00 93.44 301 ALA A N 1
ATOM 2336 C CA . ALA A 1 301 ? -24.876 -3.634 7.840 1.00 93.44 301 ALA A CA 1
ATOM 2337 C C . ALA A 1 301 ? -25.154 -3.744 6.336 1.00 93.44 301 ALA A C 1
ATOM 2339 O O . ALA A 1 301 ? -24.328 -4.264 5.592 1.00 93.44 301 ALA A O 1
ATOM 2340 N N . LEU A 1 302 ? -26.277 -3.178 5.880 1.00 95.12 302 LEU A N 1
ATOM 2341 C CA . LEU A 1 302 ? -26.668 -3.167 4.470 1.00 95.12 302 LEU A CA 1
ATOM 2342 C C . LEU A 1 302 ? -25.663 -2.395 3.605 1.00 95.12 302 LEU A C 1
ATOM 2344 O O . LEU A 1 302 ? -25.267 -2.886 2.552 1.00 95.12 302 LEU A O 1
ATOM 2348 N N . ASN A 1 303 ? -25.180 -1.235 4.065 1.00 93.75 303 ASN A N 1
ATOM 2349 C CA . ASN A 1 303 ? -24.133 -0.495 3.354 1.00 93.75 303 ASN A CA 1
ATOM 2350 C C . ASN A 1 303 ? -22.797 -1.252 3.319 1.00 93.75 303 ASN A C 1
ATOM 2352 O O . ASN A 1 303 ? -22.100 -1.216 2.307 1.00 93.75 303 ASN A O 1
ATOM 2356 N N . THR A 1 304 ? -22.427 -1.930 4.407 1.00 93.00 304 THR A N 1
ATOM 2357 C CA . THR A 1 304 ? -21.208 -2.754 4.458 1.00 93.00 304 THR A CA 1
ATOM 2358 C C . THR A 1 304 ? -21.305 -3.908 3.469 1.00 93.00 304 THR A C 1
ATOM 2360 O O . THR A 1 304 ? -20.362 -4.162 2.719 1.00 93.00 304 THR A O 1
ATOM 2363 N N . GLU A 1 305 ? -22.477 -4.530 3.388 1.00 95.38 305 GLU A N 1
ATOM 2364 C CA . GLU A 1 305 ? -22.742 -5.580 2.418 1.00 95.38 305 GLU A CA 1
ATOM 2365 C C . GLU A 1 305 ? -22.779 -5.049 0.982 1.00 95.38 305 GLU A C 1
ATOM 2367 O O . GLU A 1 305 ? -22.248 -5.684 0.079 1.00 95.38 305 GLU A O 1
ATOM 2372 N N . ALA A 1 306 ? -23.272 -3.829 0.748 1.00 96.19 306 ALA A N 1
ATOM 2373 C CA . ALA A 1 306 ? -23.178 -3.189 -0.564 1.00 96.19 306 ALA A CA 1
ATOM 2374 C C . ALA A 1 306 ? -21.716 -3.051 -1.034 1.00 96.19 306 ALA A C 1
ATOM 2376 O O . ALA A 1 306 ? -21.423 -3.256 -2.215 1.00 96.19 306 ALA A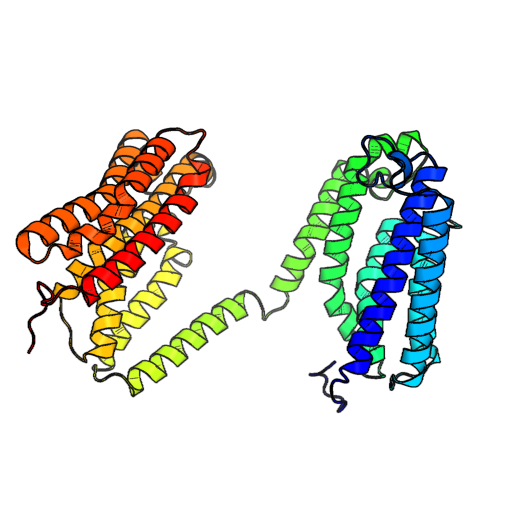 O 1
ATOM 2377 N N . ILE A 1 307 ? -20.776 -2.747 -0.126 1.00 95.81 307 ILE A N 1
ATOM 2378 C CA . ILE A 1 307 ? -19.340 -2.689 -0.449 1.00 95.81 307 ILE A CA 1
ATOM 2379 C C . ILE A 1 307 ? -18.856 -4.066 -0.913 1.00 95.81 307 ILE A C 1
ATOM 2381 O O . ILE A 1 307 ? -18.262 -4.166 -1.990 1.00 95.81 307 ILE A O 1
ATOM 2385 N N . LEU A 1 308 ? -19.125 -5.115 -0.130 1.00 94.12 308 LEU A N 1
ATOM 2386 C CA . LEU A 1 308 ? -18.683 -6.475 -0.435 1.00 94.12 308 LEU A CA 1
ATOM 2387 C C . LEU A 1 308 ? -19.323 -7.007 -1.721 1.00 94.12 308 LEU A C 1
ATOM 2389 O O . LEU A 1 308 ? -18.611 -7.444 -2.625 1.00 94.12 308 LEU A O 1
ATOM 2393 N N . HIS A 1 309 ? -20.640 -6.879 -1.849 1.00 96.12 309 HIS A N 1
ATOM 2394 C CA . HIS A 1 309 ? -21.396 -7.314 -3.017 1.00 96.12 309 HIS A CA 1
ATOM 2395 C C . HIS A 1 309 ? -20.939 -6.597 -4.295 1.00 96.12 309 HIS A C 1
ATOM 2397 O O . HIS A 1 309 ? -20.803 -7.219 -5.353 1.00 96.12 309 HIS A O 1
ATOM 2403 N N . SER A 1 310 ? -20.604 -5.302 -4.215 1.00 95.62 310 SER A N 1
ATOM 2404 C CA . SER A 1 310 ? -20.035 -4.579 -5.362 1.00 95.62 310 SER A CA 1
ATOM 2405 C C . SER A 1 310 ? -18.657 -5.102 -5.774 1.00 95.62 310 SER A C 1
ATOM 2407 O O . SER A 1 310 ? -18.351 -5.149 -6.966 1.00 95.62 310 SER A O 1
ATOM 2409 N N . ASN A 1 311 ? -17.847 -5.546 -4.807 1.00 94.44 311 ASN A N 1
ATOM 2410 C CA . ASN A 1 311 ? -16.556 -6.174 -5.063 1.00 94.44 311 ASN A CA 1
ATOM 2411 C C . ASN A 1 311 ? -16.737 -7.555 -5.719 1.00 94.44 311 ASN A C 1
ATOM 2413 O O . ASN A 1 311 ? -16.155 -7.806 -6.770 1.00 94.44 311 ASN A O 1
ATOM 2417 N N . ASN A 1 312 ? -17.617 -8.395 -5.167 1.00 93.56 312 ASN A N 1
ATOM 2418 C CA . ASN A 1 312 ? -17.948 -9.721 -5.709 1.00 93.56 312 ASN A CA 1
ATOM 2419 C C . ASN A 1 312 ? -18.546 -9.640 -7.129 1.00 93.56 312 ASN A C 1
ATOM 2421 O O . ASN A 1 312 ? -18.283 -10.484 -7.987 1.00 93.56 312 ASN A O 1
ATOM 2425 N N . THR A 1 313 ? -19.333 -8.599 -7.410 1.00 93.31 313 THR A N 1
ATOM 2426 C CA . THR A 1 313 ? -19.921 -8.376 -8.741 1.00 93.31 313 THR A CA 1
ATOM 2427 C C . THR A 1 313 ? -18.890 -7.904 -9.761 1.00 93.31 313 THR A C 1
ATOM 2429 O O . THR A 1 313 ? -18.934 -8.318 -10.918 1.00 93.31 313 THR A O 1
ATOM 2432 N N . ARG A 1 314 ? -17.937 -7.061 -9.349 1.00 92.88 314 ARG A N 1
ATOM 2433 C CA . ARG A 1 314 ? -16.822 -6.648 -10.211 1.00 92.88 314 ARG A CA 1
ATOM 2434 C C . ARG A 1 314 ? -15.955 -7.846 -10.607 1.00 92.88 314 ARG A C 1
ATOM 2436 O O . ARG A 1 314 ? -15.560 -7.953 -11.765 1.00 92.88 314 ARG A O 1
ATOM 2443 N N . ASP A 1 315 ? -15.697 -8.739 -9.656 1.00 91.56 315 ASP A N 1
ATOM 2444 C CA . ASP A 1 315 ? -14.742 -9.842 -9.801 1.00 91.56 315 ASP A CA 1
ATOM 2445 C C . ASP A 1 315 ? -15.392 -11.146 -10.310 1.00 91.56 315 ASP A C 1
ATOM 2447 O O . ASP A 1 315 ? -14.735 -12.179 -10.395 1.00 91.56 315 ASP A O 1
ATOM 2451 N N . THR A 1 316 ? -16.665 -11.111 -10.728 1.00 90.94 316 THR A N 1
ATOM 2452 C CA . THR A 1 316 ? -17.443 -12.295 -11.152 1.00 90.94 316 THR A CA 1
ATOM 2453 C C . THR A 1 316 ? -16.729 -13.139 -12.218 1.00 90.94 316 THR A C 1
ATOM 2455 O O . THR A 1 316 ? -16.667 -14.362 -12.100 1.00 90.94 316 THR A O 1
ATOM 2458 N N . GLU A 1 317 ? -16.155 -12.512 -13.250 1.00 88.38 317 GLU A N 1
ATOM 2459 C CA . GLU A 1 317 ? -15.461 -13.235 -14.328 1.00 88.38 317 GLU A CA 1
ATOM 2460 C C . GLU A 1 317 ? -14.122 -13.837 -13.878 1.00 88.38 317 GLU A C 1
ATOM 2462 O O . GLU A 1 317 ? -13.745 -14.917 -14.335 1.00 88.38 317 GLU A O 1
ATOM 2467 N N . SER A 1 318 ? -13.382 -13.159 -12.995 1.00 88.00 318 SER A N 1
ATOM 2468 C CA . SER A 1 318 ? -12.123 -13.679 -12.446 1.00 88.00 318 SER A CA 1
ATOM 2469 C C . SER A 1 318 ? -12.367 -14.803 -11.446 1.00 88.00 318 SER A C 1
ATOM 2471 O O . SER A 1 318 ? -11.705 -15.834 -11.529 1.00 88.00 318 SER A O 1
ATOM 2473 N N . ASP A 1 319 ? -13.354 -14.641 -10.567 1.00 90.31 319 ASP A N 1
ATOM 2474 C CA . ASP A 1 319 ? -13.702 -15.604 -9.523 1.00 90.31 319 ASP A CA 1
ATOM 2475 C C . ASP A 1 319 ? -14.195 -16.919 -10.136 1.00 90.31 319 ASP A C 1
ATOM 2477 O O . ASP A 1 319 ? -13.757 -18.004 -9.745 1.00 90.31 319 ASP A O 1
ATOM 2481 N N . LYS A 1 320 ? -15.005 -16.832 -11.198 1.00 89.94 320 LYS A N 1
ATOM 2482 C CA . LYS A 1 320 ? -15.481 -18.004 -11.938 1.00 89.94 320 LYS A CA 1
ATOM 2483 C C . LYS A 1 320 ? -14.341 -18.819 -12.563 1.00 89.94 320 LYS A C 1
ATOM 2485 O O . LYS A 1 320 ? -14.429 -20.044 -12.598 1.00 89.94 320 LYS A O 1
ATOM 2490 N N . LYS A 1 321 ? -13.261 -18.175 -13.031 1.00 91.19 321 LYS A N 1
ATOM 2491 C CA . LYS A 1 321 ? -12.097 -18.863 -13.634 1.00 91.19 321 LYS A CA 1
ATOM 2492 C C . LYS A 1 321 ? -11.309 -19.702 -12.632 1.00 91.19 321 LYS A C 1
ATOM 2494 O O . LYS A 1 321 ? -10.688 -20.680 -13.033 1.00 91.19 321 LYS A O 1
ATOM 2499 N N . VAL A 1 322 ? -11.327 -19.320 -11.358 1.00 87.19 322 VAL A N 1
ATOM 2500 C CA . VAL A 1 322 ? -10.603 -20.010 -10.278 1.00 87.19 322 VAL A CA 1
ATOM 2501 C C . VAL A 1 322 ? -11.519 -20.880 -9.408 1.00 87.19 322 VAL A C 1
ATOM 2503 O O . VAL A 1 322 ? -11.082 -21.389 -8.382 1.00 87.19 322 VAL A O 1
ATOM 2506 N N . GLY A 1 323 ? -12.778 -21.076 -9.819 1.00 87.50 323 GLY A N 1
ATOM 2507 C CA . GLY A 1 323 ? -13.734 -21.958 -9.143 1.00 87.50 323 GLY A CA 1
ATOM 2508 C C . GLY A 1 323 ? -14.399 -21.367 -7.895 1.00 87.50 323 GLY A C 1
ATOM 2509 O O . GLY A 1 323 ? -15.013 -22.110 -7.134 1.00 87.50 323 GLY A O 1
ATOM 2510 N N . ILE A 1 324 ? -14.297 -20.054 -7.674 1.00 90.00 324 ILE A N 1
ATOM 2511 C CA . ILE A 1 324 ? -14.963 -19.363 -6.565 1.00 90.00 324 ILE A CA 1
ATOM 2512 C C . ILE A 1 324 ? -16.435 -19.135 -6.922 1.00 90.00 324 ILE A C 1
ATOM 2514 O O . ILE A 1 324 ? -16.754 -18.676 -8.020 1.00 90.00 324 ILE A O 1
ATOM 2518 N N . VAL A 1 325 ? -17.334 -19.412 -5.976 1.00 90.81 325 VAL A N 1
ATOM 2519 C CA . VAL A 1 325 ? -18.771 -19.160 -6.118 1.00 90.81 325 VAL A CA 1
ATOM 2520 C C . VAL A 1 325 ? -19.175 -18.061 -5.138 1.00 90.81 325 VAL A C 1
ATOM 2522 O O . VAL A 1 325 ? -19.166 -18.265 -3.929 1.00 90.81 325 VAL A O 1
ATOM 2525 N N . THR A 1 326 ? -19.535 -16.886 -5.654 1.00 91.94 326 THR A N 1
ATOM 2526 C CA . THR A 1 326 ? -20.057 -15.756 -4.866 1.00 91.94 326 THR A CA 1
ATOM 2527 C C . THR A 1 326 ? -21.561 -15.597 -5.077 1.00 91.94 326 THR A C 1
ATOM 2529 O O . THR A 1 326 ? -22.114 -16.090 -6.065 1.00 91.94 326 THR A O 1
ATOM 2532 N N . LEU A 1 327 ? -22.241 -14.869 -4.183 1.00 92.31 327 LEU A N 1
ATOM 2533 C CA . LEU A 1 327 ? -23.670 -14.579 -4.338 1.00 92.31 327 LEU A CA 1
ATOM 2534 C C . LEU A 1 327 ? -23.961 -13.875 -5.674 1.00 92.31 327 LEU A C 1
ATOM 2536 O O . LEU A 1 327 ? -24.920 -14.227 -6.360 1.00 92.31 327 LEU A O 1
ATOM 2540 N N . ALA A 1 328 ? -23.087 -12.951 -6.084 1.00 92.81 328 ALA A N 1
ATOM 2541 C CA . ALA A 1 328 ? -23.171 -12.250 -7.364 1.00 92.81 328 ALA A CA 1
ATOM 2542 C C . ALA A 1 328 ? -23.126 -13.197 -8.581 1.00 92.81 328 ALA A C 1
ATOM 2544 O O . ALA A 1 328 ? -23.855 -12.973 -9.550 1.00 92.81 328 ALA A O 1
ATOM 2545 N N . ILE A 1 329 ? -22.326 -14.272 -8.520 1.00 93.31 329 ILE A N 1
ATOM 2546 C CA . ILE A 1 329 ? -22.280 -15.312 -9.563 1.00 93.31 329 ILE A CA 1
ATOM 2547 C C . ILE A 1 329 ? -23.603 -16.088 -9.612 1.00 93.31 329 ILE A C 1
ATOM 2549 O O . ILE A 1 329 ? -24.123 -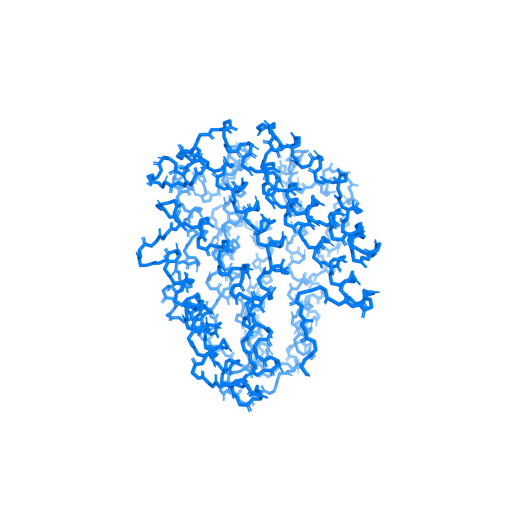16.320 -10.702 1.00 93.31 329 ILE A O 1
ATOM 2553 N N . ILE A 1 330 ? -24.156 -16.465 -8.452 1.00 94.31 330 ILE A N 1
ATOM 2554 C CA . ILE A 1 330 ? -25.380 -17.282 -8.359 1.00 94.31 330 ILE A CA 1
ATOM 2555 C C . ILE A 1 330 ? -26.596 -16.537 -8.917 1.00 94.31 330 ILE A C 1
ATOM 2557 O O . ILE A 1 330 ? -27.343 -17.089 -9.721 1.00 94.31 330 ILE A O 1
ATOM 2561 N N . ILE A 1 331 ? -26.806 -15.288 -8.493 1.00 94.69 331 ILE A N 1
ATOM 2562 C CA . ILE A 1 331 ? -27.999 -14.512 -8.877 1.00 94.69 331 ILE A CA 1
ATOM 2563 C C . ILE A 1 331 ? -27.868 -13.875 -10.269 1.00 94.69 331 ILE A C 1
ATOM 2565 O O . ILE A 1 331 ? -28.859 -13.455 -10.867 1.00 94.69 331 ILE A O 1
ATOM 2569 N N . GLY A 1 332 ? -26.646 -13.802 -10.799 1.00 92.88 332 GLY A N 1
ATOM 2570 C CA . GLY A 1 332 ? -26.349 -13.217 -12.097 1.00 92.88 332 GLY A CA 1
ATOM 2571 C C . GLY A 1 332 ? -26.385 -11.686 -12.113 1.00 92.88 332 GLY A C 1
ATOM 2572 O O . GLY A 1 332 ? -26.781 -11.008 -11.163 1.00 92.88 332 GLY A O 1
ATOM 2573 N N . ARG A 1 333 ? -25.956 -11.110 -13.241 1.00 90.50 333 ARG A N 1
ATOM 2574 C CA . ARG A 1 333 ? -25.653 -9.674 -13.358 1.00 90.50 333 ARG A CA 1
ATOM 2575 C C . ARG A 1 333 ? -26.846 -8.757 -13.078 1.00 90.50 333 ARG A C 1
ATOM 2577 O O . ARG A 1 333 ? -26.702 -7.787 -12.340 1.00 90.50 333 ARG A O 1
ATOM 2584 N N . THR A 1 334 ? -28.012 -9.045 -13.654 1.00 92.94 334 THR A N 1
ATOM 2585 C CA . THR A 1 334 ? -29.197 -8.183 -13.512 1.00 92.94 334 THR A CA 1
ATOM 2586 C C . THR A 1 334 ? -29.717 -8.181 -12.077 1.00 92.94 334 THR A C 1
ATOM 2588 O O . THR A 1 334 ? -29.949 -7.114 -11.512 1.00 92.94 334 THR A O 1
ATOM 2591 N N . ALA A 1 335 ? -29.850 -9.357 -11.458 1.00 96.06 335 ALA A N 1
ATOM 2592 C CA . ALA A 1 335 ? -30.286 -9.446 -10.068 1.00 96.06 335 ALA A CA 1
ATOM 2593 C C . ALA A 1 335 ? -29.231 -8.878 -9.110 1.00 96.06 335 ALA A C 1
ATOM 2595 O O . ALA A 1 335 ? -29.595 -8.242 -8.129 1.00 96.06 335 ALA A O 1
ATOM 2596 N N . SER A 1 336 ? -27.939 -9.011 -9.429 1.00 96.06 336 SER A N 1
ATOM 2597 C CA . SER A 1 336 ? -26.868 -8.371 -8.664 1.00 96.06 336 SER A CA 1
ATOM 2598 C C . SER A 1 336 ? -26.976 -6.840 -8.668 1.00 96.06 336 SER A C 1
ATOM 2600 O O . SER A 1 336 ? -26.829 -6.217 -7.616 1.00 96.06 336 SER A O 1
ATOM 2602 N N . GLN A 1 337 ? -27.304 -6.226 -9.809 1.00 95.38 337 GLN A N 1
ATOM 2603 C CA . GLN A 1 337 ? -27.559 -4.782 -9.894 1.00 95.38 337 GLN A CA 1
ATOM 2604 C C . GLN A 1 337 ? -28.755 -4.346 -9.045 1.00 95.38 337 GLN A C 1
ATOM 2606 O O . GLN A 1 337 ? -28.680 -3.325 -8.362 1.00 95.38 337 GLN A O 1
ATOM 2611 N N . VAL A 1 338 ? -29.836 -5.130 -9.050 1.00 97.12 338 VAL A N 1
ATOM 2612 C CA . VAL A 1 338 ? -31.010 -4.874 -8.204 1.00 97.12 338 VAL A CA 1
ATOM 2613 C C . VAL A 1 338 ? -30.662 -5.032 -6.724 1.00 97.12 338 VAL A C 1
ATOM 2615 O O . VAL A 1 338 ? -30.991 -4.153 -5.934 1.00 97.12 338 VAL A O 1
ATOM 2618 N N . LEU A 1 339 ? -29.961 -6.105 -6.349 1.00 96.94 339 LEU A N 1
ATOM 2619 C CA . LEU A 1 339 ? -29.545 -6.353 -4.970 1.00 96.94 339 LEU A CA 1
ATOM 2620 C C . LEU A 1 339 ? -28.650 -5.225 -4.453 1.00 96.94 339 LEU A C 1
ATOM 2622 O O . LEU A 1 339 ? -28.907 -4.701 -3.376 1.00 96.94 339 LEU A O 1
ATOM 2626 N N . TYR A 1 340 ? -27.661 -4.793 -5.238 1.00 97.50 340 TYR A N 1
ATOM 2627 C CA . TYR A 1 340 ? -26.812 -3.660 -4.874 1.00 97.50 340 TYR A CA 1
ATOM 2628 C C . TYR A 1 340 ? -27.629 -2.384 -4.630 1.00 97.50 340 TYR A C 1
ATOM 2630 O O . TYR A 1 340 ? -27.433 -1.712 -3.620 1.00 97.50 340 TYR A O 1
ATOM 2638 N N . ALA A 1 341 ? -28.580 -2.068 -5.516 1.00 97.62 341 ALA A N 1
ATOM 2639 C CA . ALA A 1 341 ? -29.450 -0.907 -5.348 1.00 97.62 341 ALA A CA 1
ATOM 2640 C C . ALA A 1 341 ? -30.320 -1.015 -4.081 1.00 97.62 341 ALA A C 1
ATOM 2642 O O . ALA A 1 341 ? -30.467 -0.032 -3.359 1.00 97.62 341 ALA A O 1
ATOM 2643 N N . LEU A 1 342 ? -30.856 -2.201 -3.772 1.00 97.75 342 LEU A N 1
ATOM 2644 C CA . LEU A 1 342 ? -31.611 -2.438 -2.538 1.00 97.75 342 LEU A CA 1
ATOM 2645 C C . LEU A 1 342 ? -30.731 -2.239 -1.298 1.00 97.75 342 LEU A C 1
ATOM 2647 O O . LEU A 1 342 ? -31.088 -1.457 -0.420 1.00 97.75 342 LEU A O 1
ATOM 2651 N N . LEU A 1 343 ? -29.553 -2.868 -1.257 1.00 97.00 343 LEU A N 1
ATOM 2652 C CA . LEU A 1 343 ? -28.594 -2.720 -0.158 1.00 97.00 343 LEU A CA 1
ATOM 2653 C C . LEU A 1 343 ? -28.211 -1.248 0.070 1.00 97.00 343 LEU A C 1
ATOM 2655 O O . LEU A 1 343 ? -28.108 -0.810 1.213 1.00 97.00 343 LEU A O 1
ATOM 2659 N N . LEU A 1 344 ? -28.063 -0.476 -1.010 1.00 97.38 344 LEU A N 1
ATOM 2660 C CA . LEU A 1 344 ? -27.688 0.934 -0.961 1.00 97.38 344 LEU A CA 1
ATOM 2661 C C . LEU A 1 344 ? -28.840 1.864 -0.543 1.00 97.38 344 LEU A C 1
ATOM 2663 O O . LEU A 1 344 ? -28.614 2.810 0.209 1.00 97.38 344 LEU A O 1
ATOM 2667 N N . PHE A 1 345 ? -30.069 1.639 -1.026 1.00 98.06 345 PHE A N 1
ATOM 2668 C CA . PHE A 1 345 ? -31.193 2.573 -0.841 1.00 98.06 345 PHE A CA 1
ATOM 2669 C C . PHE A 1 345 ? -32.146 2.232 0.311 1.00 98.06 345 PHE A C 1
ATOM 2671 O O . PHE A 1 345 ? -32.819 3.128 0.836 1.00 98.06 345 PHE A O 1
ATOM 2678 N N . THR A 1 346 ? -32.194 0.975 0.759 1.00 97.38 346 THR A N 1
ATOM 2679 C CA . THR A 1 346 ? -32.988 0.584 1.932 1.00 97.38 346 THR A CA 1
ATOM 2680 C C . THR A 1 346 ? -32.601 1.375 3.191 1.00 97.38 346 THR A C 1
ATOM 2682 O O . THR A 1 346 ? -33.520 1.884 3.840 1.00 97.38 346 THR A O 1
ATOM 2685 N N . PRO A 1 347 ? -31.308 1.600 3.514 1.00 96.50 347 PRO A N 1
ATOM 2686 C CA . PRO A 1 347 ? -30.908 2.461 4.627 1.00 96.50 347 PRO A CA 1
ATOM 2687 C C . PRO A 1 347 ? -31.556 3.849 4.581 1.00 96.50 347 PRO A C 1
ATOM 2689 O O . PRO A 1 347 ? -32.156 4.279 5.563 1.00 96.50 347 PRO A O 1
ATOM 2692 N N . TYR A 1 348 ? -31.527 4.534 3.434 1.00 97.12 348 TYR A N 1
ATOM 2693 C CA . TYR A 1 348 ? -32.140 5.862 3.296 1.00 97.12 348 TYR A CA 1
ATOM 2694 C C . TYR A 1 348 ? -33.650 5.831 3.521 1.00 97.12 348 TYR A C 1
ATOM 2696 O O . TYR A 1 348 ? -34.187 6.704 4.200 1.00 97.12 348 TYR A O 1
ATOM 2704 N N . SER A 1 349 ? -34.326 4.802 3.008 1.00 96.69 349 SER A N 1
ATOM 2705 C CA . SER A 1 349 ? -35.765 4.616 3.222 1.00 96.69 349 SER A CA 1
ATOM 2706 C C . SER A 1 349 ? -36.086 4.445 4.711 1.00 96.69 349 SER A C 1
ATOM 2708 O O . SER A 1 349 ? -37.026 5.057 5.217 1.00 96.69 349 SER A O 1
ATOM 2710 N N . MET A 1 350 ? -35.262 3.687 5.444 1.00 95.19 350 MET A N 1
ATOM 2711 C CA . MET A 1 350 ? -35.391 3.554 6.898 1.00 95.19 350 MET A CA 1
ATOM 2712 C C . MET A 1 350 ? -35.212 4.902 7.606 1.00 95.19 350 MET A C 1
ATOM 2714 O O . MET A 1 350 ? -36.009 5.236 8.480 1.00 95.19 350 MET A O 1
ATOM 2718 N N . PHE A 1 351 ? -34.218 5.702 7.214 1.00 95.88 351 PHE A N 1
ATOM 2719 C CA . PHE A 1 351 ? -33.985 7.027 7.798 1.00 95.88 351 PHE A CA 1
ATOM 2720 C C . PHE A 1 351 ? -35.129 8.012 7.532 1.00 95.88 351 PHE A C 1
ATOM 2722 O O . PHE A 1 351 ? -35.489 8.761 8.438 1.00 95.88 351 PHE A O 1
ATOM 2729 N N . VAL A 1 352 ? -35.769 7.967 6.357 1.00 96.50 352 VAL A N 1
ATOM 2730 C CA . VAL A 1 352 ? -36.997 8.741 6.087 1.00 96.50 352 VAL A CA 1
ATOM 2731 C C . VAL A 1 352 ? -38.111 8.344 7.059 1.00 96.50 352 VAL A C 1
ATOM 2733 O O . VAL A 1 352 ? -38.730 9.210 7.674 1.00 96.50 352 VAL A O 1
ATOM 2736 N N . VAL A 1 353 ? -38.345 7.042 7.247 1.00 95.12 353 VAL A N 1
ATOM 2737 C CA . VAL A 1 353 ? -39.381 6.547 8.171 1.00 95.12 353 VAL A CA 1
ATOM 2738 C C . VAL A 1 353 ? -39.080 6.960 9.615 1.00 95.12 353 VAL A C 1
ATOM 2740 O O . VAL A 1 353 ? -39.975 7.430 10.321 1.00 95.12 353 VAL A O 1
ATOM 2743 N N . LEU A 1 354 ? -37.825 6.835 10.056 1.00 93.69 354 LEU A N 1
ATOM 2744 C CA . LEU A 1 354 ? -37.399 7.266 11.391 1.00 93.69 354 LEU A CA 1
ATOM 2745 C C . LEU A 1 354 ? -37.523 8.783 11.571 1.00 93.69 354 LEU A C 1
ATOM 2747 O O . LEU A 1 354 ? -37.897 9.240 12.652 1.00 93.69 354 LEU A O 1
ATOM 2751 N N . ALA A 1 355 ? -37.275 9.556 10.513 1.00 95.12 355 ALA A N 1
ATOM 2752 C CA . ALA A 1 355 ? -37.400 11.002 10.554 1.00 95.12 355 ALA A CA 1
ATOM 2753 C C . ALA A 1 355 ? -38.836 11.470 10.755 1.00 95.12 355 ALA A C 1
ATOM 2755 O O . ALA A 1 355 ? -39.089 12.326 11.600 1.00 95.12 355 ALA A O 1
ATOM 2756 N N . VAL A 1 356 ? -39.771 10.868 10.018 1.00 95.25 356 VAL A N 1
ATOM 2757 C CA . VAL A 1 356 ? -41.201 11.178 10.132 1.00 95.25 356 VAL A CA 1
ATOM 2758 C C . VAL A 1 356 ? -41.747 10.756 11.495 1.00 95.25 356 VAL A C 1
ATOM 2760 O O . VAL A 1 356 ? -42.561 11.466 12.078 1.00 95.25 356 VAL A O 1
ATOM 2763 N N . LYS A 1 357 ? -41.315 9.600 12.009 1.00 93.00 357 LYS A N 1
ATOM 2764 C CA . LYS A 1 357 ? -41.903 9.012 13.218 1.00 93.00 357 LYS A CA 1
ATOM 2765 C C . LYS A 1 357 ? -41.301 9.532 14.525 1.00 93.00 357 LYS A C 1
ATOM 2767 O O . LYS A 1 357 ? -42.014 9.577 15.523 1.00 93.00 357 LYS A O 1
ATOM 2772 N N . TYR A 1 358 ? -40.011 9.866 14.544 1.00 90.88 358 TYR A N 1
ATOM 2773 C CA . TYR A 1 358 ? -39.290 10.128 15.793 1.00 90.88 358 TYR A CA 1
ATOM 2774 C C . TYR A 1 358 ? -38.604 11.492 15.837 1.00 90.88 358 TYR A C 1
ATOM 2776 O O . TYR A 1 358 ? -38.753 12.205 16.826 1.00 90.88 358 TYR A O 1
ATOM 2784 N N . SER A 1 359 ? -37.820 11.859 14.820 1.00 93.50 359 SER A N 1
ATOM 2785 C CA . SER A 1 359 ? -37.015 13.087 14.876 1.00 93.50 359 SER A CA 1
ATOM 2786 C C . SER A 1 359 ? -36.490 13.508 13.508 1.00 93.50 359 SER A C 1
ATOM 2788 O O . SER A 1 359 ? -35.838 12.723 12.826 1.00 93.50 359 SER A O 1
ATOM 2790 N N . VAL A 1 360 ? -36.641 14.788 13.156 1.00 94.81 360 VAL A N 1
ATOM 2791 C CA . VAL A 1 360 ? -36.116 15.357 11.899 1.00 94.81 360 VAL A CA 1
ATOM 2792 C C . VAL A 1 360 ? -34.603 15.153 11.723 1.00 94.81 360 VAL A C 1
ATOM 2794 O O . VAL A 1 360 ? -34.120 15.083 10.596 1.00 94.81 360 VAL A O 1
ATOM 2797 N N . TRP A 1 361 ? -33.849 14.971 12.814 1.00 95.94 361 TRP A N 1
ATOM 2798 C CA . TRP A 1 361 ? -32.408 14.696 12.772 1.00 95.94 361 TRP A CA 1
ATOM 2799 C C . TRP A 1 361 ? -32.049 13.409 12.017 1.00 95.94 361 TRP A C 1
ATOM 2801 O O . TRP A 1 361 ? -30.932 13.296 11.510 1.00 95.94 361 TRP A O 1
ATOM 2811 N N . TYR A 1 362 ? -32.984 12.461 11.874 1.00 95.25 362 TYR A N 1
ATOM 2812 C CA . TYR A 1 362 ? -32.798 11.273 11.032 1.00 95.25 362 TYR A CA 1
ATOM 2813 C C . TYR A 1 362 ? -32.745 11.588 9.529 1.00 95.25 362 TYR A C 1
ATOM 2815 O O . TYR A 1 362 ? -32.354 10.721 8.756 1.00 95.25 362 TYR A O 1
ATOM 2823 N N . LEU A 1 363 ? -33.045 12.818 9.094 1.00 96.12 363 LEU A N 1
ATOM 2824 C CA . LEU A 1 363 ? -32.795 13.253 7.714 1.00 96.12 363 LEU A CA 1
ATOM 2825 C C . LEU A 1 363 ? -31.316 13.557 7.441 1.00 96.12 363 LEU A C 1
ATOM 2827 O O . LEU A 1 363 ? -30.924 13.643 6.282 1.00 96.12 363 LEU A O 1
ATOM 2831 N N . LEU A 1 364 ? -30.476 13.712 8.468 1.00 96.62 364 LEU A N 1
ATOM 2832 C CA . LEU A 1 364 ? -29.085 14.130 8.283 1.00 96.62 364 LEU A CA 1
ATOM 2833 C C . LEU A 1 364 ? -28.264 13.164 7.396 1.00 96.62 364 LEU A C 1
ATOM 2835 O O . LEU A 1 364 ? -27.574 13.653 6.499 1.00 96.62 364 LEU A O 1
ATOM 2839 N N . PRO A 1 365 ? -28.361 11.822 7.519 1.00 96.81 365 PRO A N 1
ATOM 2840 C CA . PRO A 1 365 ? -27.631 10.911 6.635 1.00 96.81 365 PRO A CA 1
ATOM 2841 C C . PRO A 1 365 ? -28.056 11.015 5.160 1.00 96.81 365 PRO A C 1
ATOM 2843 O O . PRO A 1 365 ? -27.255 10.710 4.274 1.00 96.81 365 PRO A O 1
ATOM 2846 N N . LEU A 1 366 ? -29.269 11.513 4.862 1.00 96.88 366 LEU A N 1
ATOM 2847 C CA . LEU A 1 366 ? -29.756 11.700 3.486 1.00 96.88 366 LEU A CA 1
ATOM 2848 C C . LEU A 1 366 ? -28.982 12.778 2.721 1.00 96.88 366 LEU A C 1
ATOM 2850 O O . LEU A 1 366 ? -29.066 12.811 1.497 1.00 96.88 366 LEU A O 1
ATOM 2854 N N . VAL A 1 367 ? -28.168 13.604 3.384 1.00 97.38 367 VAL A N 1
ATOM 2855 C CA . VAL A 1 367 ? -27.223 14.511 2.703 1.00 97.38 367 VAL A CA 1
ATOM 2856 C C . VAL A 1 367 ? -26.306 13.741 1.741 1.00 97.38 367 VAL A C 1
ATOM 2858 O O . VAL A 1 367 ? -25.880 14.272 0.718 1.00 97.38 367 VAL A O 1
ATOM 2861 N N . THR A 1 368 ? -26.044 12.462 2.022 1.00 97.44 368 THR A N 1
ATOM 2862 C CA . THR A 1 368 ? -25.211 11.596 1.177 1.00 97.44 368 THR A CA 1
ATOM 2863 C C . THR A 1 368 ? -25.967 10.928 0.014 1.00 97.44 368 THR A C 1
ATOM 2865 O O . THR A 1 368 ? -25.342 10.349 -0.878 1.00 97.44 368 THR A O 1
ATOM 2868 N N . LEU A 1 369 ? -27.297 11.078 -0.055 1.00 97.38 369 LEU A N 1
ATOM 2869 C CA . LEU A 1 369 ? -28.166 10.447 -1.056 1.00 97.38 369 LEU A CA 1
ATOM 2870 C C . LEU A 1 369 ? -27.812 10.797 -2.518 1.00 97.38 369 LEU A C 1
ATOM 2872 O O . LEU A 1 369 ? -27.797 9.883 -3.347 1.00 97.38 369 LEU A O 1
ATOM 2876 N N . PRO A 1 370 ? -27.466 12.052 -2.884 1.00 97.56 370 PRO A N 1
ATOM 2877 C CA . PRO A 1 370 ? -27.050 12.362 -4.255 1.00 97.56 370 PRO A CA 1
ATOM 2878 C C . PRO A 1 370 ? -25.806 11.578 -4.687 1.00 97.56 370 PRO A C 1
ATOM 2880 O O . PRO A 1 370 ? -25.690 11.169 -5.844 1.00 97.56 370 PRO A O 1
ATOM 2883 N N . HIS A 1 371 ? -24.882 11.325 -3.753 1.00 96.62 371 HIS A N 1
ATOM 2884 C CA . HIS A 1 371 ? -23.703 10.512 -4.029 1.00 96.62 371 HIS A CA 1
ATOM 2885 C C . HIS A 1 371 ? -24.085 9.039 -4.228 1.00 96.62 371 HIS A C 1
ATOM 2887 O O . HIS A 1 371 ? -23.583 8.419 -5.161 1.00 96.62 371 HIS A O 1
ATOM 2893 N N . ALA A 1 372 ? -25.034 8.506 -3.452 1.00 97.19 372 ALA A N 1
ATOM 2894 C CA . ALA A 1 372 ? -25.543 7.144 -3.634 1.00 97.19 372 ALA A CA 1
ATOM 2895 C C . ALA A 1 372 ? -26.145 6.911 -5.035 1.00 97.19 372 ALA A C 1
ATOM 2897 O O . ALA A 1 372 ? -25.793 5.933 -5.691 1.00 97.19 372 ALA A O 1
ATOM 2898 N N . PHE A 1 373 ? -26.964 7.839 -5.551 1.00 97.88 373 PHE A N 1
ATOM 2899 C CA . PHE A 1 373 ? -27.491 7.756 -6.926 1.00 97.88 373 PHE A CA 1
ATOM 2900 C C . PHE A 1 373 ? -26.395 7.739 -7.989 1.00 97.88 373 PHE A C 1
ATOM 2902 O O . PHE A 1 373 ? -26.485 7.003 -8.974 1.00 97.88 373 PHE A O 1
ATOM 2909 N N . ARG A 1 374 ? -25.340 8.534 -7.793 1.00 97.31 374 ARG A N 1
ATOM 2910 C CA . ARG A 1 374 ? -24.192 8.529 -8.698 1.00 97.31 374 ARG A CA 1
ATOM 2911 C C . ARG A 1 374 ? -23.485 7.172 -8.691 1.00 97.31 374 ARG A C 1
ATOM 2913 O O . ARG A 1 374 ? -23.209 6.645 -9.766 1.00 97.31 374 ARG A O 1
ATOM 2920 N N . ILE A 1 375 ? -23.218 6.612 -7.512 1.00 97.38 375 ILE A N 1
ATOM 2921 C CA . ILE A 1 375 ? -22.536 5.320 -7.381 1.00 97.38 375 ILE A CA 1
ATOM 2922 C C . ILE A 1 375 ? -23.381 4.194 -7.991 1.00 97.38 375 ILE A C 1
ATOM 2924 O O . ILE A 1 375 ? -22.843 3.350 -8.702 1.00 97.38 375 ILE A O 1
ATOM 2928 N N . GLU A 1 376 ? -24.699 4.195 -7.784 1.00 97.31 376 GLU A N 1
ATOM 2929 C CA . GLU A 1 376 ? -25.588 3.189 -8.376 1.00 97.31 376 GLU A CA 1
ATOM 2930 C C . GLU A 1 376 ? -25.556 3.220 -9.911 1.00 97.31 376 GLU A C 1
ATOM 2932 O O . GLU A 1 376 ? -25.403 2.178 -10.558 1.00 97.31 376 GLU A O 1
ATOM 2937 N N . LYS A 1 377 ? -25.573 4.422 -10.500 1.00 96.31 377 LYS A N 1
ATOM 2938 C CA . LYS A 1 377 ? -25.429 4.596 -11.949 1.00 96.31 377 LYS A CA 1
ATOM 2939 C C . LYS A 1 377 ? -24.072 4.091 -12.447 1.00 96.31 377 LYS A C 1
ATOM 2941 O O . LYS A 1 377 ? -23.999 3.438 -13.489 1.00 96.31 377 LYS A O 1
ATOM 2946 N N . GLU A 1 378 ? -23.002 4.374 -11.706 1.00 96.00 378 GLU A N 1
ATOM 2947 C CA . GLU A 1 378 ? -21.651 3.894 -12.011 1.00 96.00 378 GLU A CA 1
ATOM 2948 C C . GLU A 1 378 ? -21.519 2.369 -11.854 1.00 96.00 378 GLU A C 1
ATOM 2950 O O . GLU A 1 378 ? -20.747 1.753 -12.589 1.00 96.00 378 GLU A O 1
ATOM 2955 N N . PHE A 1 379 ? -22.299 1.741 -10.971 1.00 96.38 379 PHE A N 1
ATOM 2956 C CA . PHE A 1 379 ? -22.347 0.286 -10.812 1.00 96.38 379 PHE A CA 1
ATOM 2957 C C . PHE A 1 379 ? -23.020 -0.414 -11.991 1.00 96.38 379 PHE A C 1
ATOM 2959 O O . PHE A 1 379 ? -22.605 -1.498 -12.397 1.00 96.38 379 PHE A O 1
ATOM 2966 N N . ARG A 1 380 ? -24.031 0.202 -12.611 1.00 93.94 380 ARG A N 1
ATOM 2967 C CA . ARG A 1 380 ? -24.669 -0.372 -13.808 1.00 93.94 380 ARG A CA 1
ATOM 2968 C C . ARG A 1 380 ? -23.745 -0.381 -15.025 1.00 93.94 380 ARG A C 1
ATOM 2970 O O . ARG A 1 380 ? -23.881 -1.253 -15.887 1.00 93.94 380 ARG A O 1
ATOM 2977 N N . ASN A 1 381 ? -22.806 0.562 -15.094 1.00 92.88 381 ASN A N 1
ATOM 2978 C CA . ASN A 1 381 ? -21.886 0.702 -16.213 1.00 92.88 381 ASN A CA 1
ATOM 2979 C C . ASN A 1 381 ? -20.579 -0.093 -15.977 1.00 92.88 381 ASN A C 1
ATOM 2981 O O . ASN A 1 381 ? -19.795 0.252 -15.090 1.00 92.88 381 ASN A O 1
ATOM 2985 N N . PRO A 1 382 ? -20.283 -1.125 -16.794 1.00 87.38 382 PRO A N 1
ATOM 2986 C CA . PRO A 1 382 ? -19.085 -1.946 -16.611 1.00 87.38 382 PRO A CA 1
ATOM 2987 C C . PRO A 1 382 ? -17.764 -1.167 -16.730 1.00 87.38 382 PRO A C 1
ATOM 2989 O O . PRO A 1 382 ? -16.780 -1.573 -16.122 1.00 87.38 382 PRO A O 1
ATOM 2992 N N . ALA A 1 383 ? -17.728 -0.031 -17.439 1.00 89.56 383 ALA A N 1
ATOM 2993 C CA . ALA A 1 383 ? -16.517 0.787 -17.556 1.00 89.56 383 ALA A CA 1
ATOM 2994 C C . ALA A 1 383 ? -16.149 1.523 -16.252 1.00 89.56 383 ALA A C 1
ATOM 2996 O O . ALA A 1 383 ? -14.983 1.830 -16.018 1.00 89.56 383 ALA A O 1
ATOM 2997 N N . THR A 1 384 ? -17.130 1.810 -15.393 1.00 91.31 384 THR A N 1
ATOM 2998 C CA . THR A 1 384 ? -16.948 2.594 -14.155 1.00 91.31 384 THR A CA 1
ATOM 2999 C C . THR A 1 384 ? -16.999 1.746 -12.884 1.00 91.31 384 THR A C 1
ATOM 3001 O O . THR A 1 384 ? -16.524 2.183 -11.830 1.00 91.31 384 THR A O 1
ATOM 3004 N N . MET A 1 385 ? -17.512 0.514 -12.989 1.00 91.12 385 MET A N 1
ATOM 3005 C CA . MET A 1 385 ? -17.732 -0.419 -11.878 1.00 91.12 385 MET A CA 1
ATOM 3006 C C . MET A 1 385 ? -16.478 -0.674 -11.025 1.00 91.12 385 MET A C 1
ATOM 3008 O O . MET A 1 385 ? -16.590 -0.869 -9.817 1.00 91.12 385 MET A O 1
ATOM 3012 N N . TYR A 1 386 ? -15.273 -0.608 -11.606 1.00 91.56 386 TYR A N 1
ATOM 3013 C CA . TYR A 1 386 ? -14.021 -0.867 -10.881 1.00 91.56 386 TYR A CA 1
ATOM 3014 C C . TYR A 1 386 ? -13.819 0.033 -9.649 1.00 91.56 386 TYR A C 1
ATOM 3016 O O . TYR A 1 386 ? -13.184 -0.375 -8.674 1.00 91.56 386 TYR A O 1
ATOM 3024 N N . SER A 1 387 ? -14.366 1.253 -9.687 1.00 92.81 387 SER A N 1
ATOM 3025 C CA . SER A 1 387 ? -14.217 2.260 -8.633 1.00 92.81 387 SER A CA 1
ATOM 3026 C C . SER A 1 387 ? -15.319 2.206 -7.565 1.00 92.81 387 SER A C 1
ATOM 3028 O O . SER A 1 387 ? -15.158 2.791 -6.489 1.00 92.81 387 SER A O 1
ATOM 3030 N N . VAL A 1 388 ? -16.411 1.481 -7.829 1.00 95.75 388 VAL A N 1
ATOM 3031 C CA . VAL A 1 388 ? -17.621 1.452 -6.994 1.00 95.75 388 VAL A CA 1
ATOM 3032 C C . VAL A 1 388 ? -17.363 0.952 -5.570 1.00 95.75 388 VAL A C 1
ATOM 3034 O O . VAL A 1 388 ? -17.831 1.627 -4.650 1.00 95.75 388 VAL A O 1
ATOM 3037 N N . PRO A 1 389 ? -16.578 -0.117 -5.312 1.00 95.69 389 PRO A N 1
ATOM 3038 C CA . PRO A 1 389 ? -16.326 -0.559 -3.937 1.00 95.69 389 PRO A CA 1
ATOM 3039 C C . PRO A 1 389 ? -15.679 0.536 -3.079 1.00 95.69 389 PRO A C 1
ATOM 3041 O O . PRO A 1 389 ? -16.105 0.805 -1.956 1.00 95.69 389 PRO A O 1
ATOM 3044 N N . ARG A 1 390 ? -14.698 1.257 -3.644 1.00 95.44 390 ARG A N 1
ATOM 3045 C CA . ARG A 1 390 ? -14.017 2.368 -2.962 1.00 95.44 390 ARG A CA 1
ATOM 3046 C C . ARG A 1 390 ? -14.965 3.535 -2.693 1.00 95.44 390 ARG A C 1
ATOM 3048 O O . ARG A 1 390 ? -14.881 4.150 -1.632 1.00 95.44 390 ARG A O 1
ATOM 3055 N N . GLN A 1 391 ? -15.828 3.874 -3.648 1.00 96.12 391 GLN A N 1
ATOM 3056 C CA . GLN A 1 391 ? -16.794 4.962 -3.477 1.00 96.12 391 GLN A CA 1
ATOM 3057 C C . GLN A 1 391 ? -17.882 4.598 -2.463 1.00 96.12 391 GLN A C 1
ATOM 3059 O O . GLN A 1 391 ? -18.183 5.406 -1.590 1.00 96.12 391 GLN A O 1
ATOM 3064 N N . THR A 1 392 ? -18.385 3.364 -2.499 1.00 96.50 392 THR A N 1
ATOM 3065 C CA . THR A 1 392 ? -19.362 2.847 -1.526 1.00 96.50 392 THR A CA 1
ATOM 3066 C C . THR A 1 392 ? -18.779 2.856 -0.112 1.00 96.50 392 THR A C 1
ATOM 3068 O O . THR A 1 392 ? -19.450 3.271 0.827 1.00 96.50 392 THR A O 1
ATOM 3071 N N . ALA A 1 393 ? -17.499 2.503 0.054 1.00 95.69 393 ALA A N 1
ATOM 3072 C CA . ALA A 1 393 ? -16.822 2.579 1.349 1.00 95.69 393 ALA A CA 1
ATOM 3073 C C . ALA A 1 393 ? -16.697 4.019 1.873 1.00 95.69 393 ALA A C 1
ATOM 3075 O O . ALA A 1 393 ? -16.948 4.275 3.051 1.00 95.69 393 ALA A O 1
ATOM 3076 N N . LYS A 1 394 ? -16.362 4.981 1.000 1.00 96.00 394 LYS A N 1
ATOM 3077 C CA . LYS A 1 394 ? -16.355 6.409 1.359 1.00 96.00 394 LYS A CA 1
ATOM 3078 C C . LYS A 1 394 ? -17.748 6.895 1.749 1.00 96.00 394 LYS A C 1
ATOM 3080 O O . LYS A 1 394 ? -17.882 7.580 2.758 1.00 96.00 394 LYS A O 1
ATOM 3085 N N . LEU A 1 395 ? -18.768 6.525 0.974 1.00 96.62 395 LEU A N 1
ATOM 3086 C CA . LEU A 1 395 ? -20.160 6.835 1.279 1.00 96.62 395 LEU A CA 1
ATOM 3087 C C . LEU A 1 395 ? -20.542 6.296 2.661 1.00 96.62 395 LEU A C 1
ATOM 3089 O O . LEU A 1 395 ? -21.058 7.059 3.468 1.00 96.62 395 LEU A O 1
ATOM 3093 N N . ASN A 1 396 ? -20.231 5.029 2.955 1.00 95.56 396 ASN A N 1
ATOM 3094 C CA . ASN A 1 396 ? -20.528 4.403 4.243 1.00 95.56 396 ASN A CA 1
ATOM 3095 C C . ASN A 1 396 ? -19.847 5.128 5.416 1.00 95.56 396 ASN A C 1
ATOM 3097 O O . ASN A 1 396 ? -20.467 5.313 6.458 1.00 95.56 396 ASN A O 1
ATOM 3101 N N . LEU A 1 397 ? -18.606 5.600 5.240 1.00 95.44 397 LEU A N 1
ATOM 3102 C CA . LEU A 1 397 ? -17.913 6.399 6.255 1.00 95.44 397 LEU A CA 1
ATOM 3103 C C . LEU A 1 397 ? -18.656 7.710 6.551 1.00 95.44 397 LEU A C 1
ATOM 3105 O O . LEU A 1 397 ? -18.961 7.993 7.707 1.00 95.44 397 LEU A O 1
ATOM 3109 N N . PHE A 1 398 ? -18.970 8.505 5.521 1.00 96.75 398 PHE A N 1
ATOM 3110 C CA . PHE A 1 398 ? -19.695 9.767 5.711 1.00 96.75 398 PHE A CA 1
ATOM 3111 C C . PHE A 1 398 ? -21.103 9.536 6.262 1.00 96.75 398 PHE A C 1
ATOM 3113 O O . PHE A 1 398 ? -21.519 10.225 7.190 1.00 96.75 398 PHE A O 1
ATOM 3120 N N . PHE A 1 399 ? -21.812 8.539 5.737 1.00 96.69 399 PHE A N 1
ATOM 3121 C CA . PHE A 1 399 ? -23.130 8.135 6.213 1.00 96.69 399 PHE A CA 1
ATOM 3122 C C . PHE A 1 399 ? -23.094 7.735 7.692 1.00 96.69 399 PHE A C 1
ATOM 3124 O O . PHE A 1 399 ? -23.923 8.199 8.468 1.00 96.69 399 PHE A O 1
ATOM 3131 N N . GLY A 1 400 ? -22.107 6.933 8.104 1.00 94.62 400 GLY A N 1
ATOM 3132 C CA . GLY A 1 400 ? -21.916 6.520 9.492 1.00 94.62 400 GLY A CA 1
ATOM 3133 C C . GLY A 1 400 ? -21.598 7.686 10.426 1.00 94.62 400 GLY A C 1
ATOM 3134 O O . GLY A 1 400 ? -22.192 7.780 11.496 1.00 94.62 400 GLY A O 1
ATOM 3135 N N . LEU A 1 401 ? -20.736 8.621 10.013 1.00 96.38 401 LEU A N 1
ATOM 3136 C CA . LEU A 1 401 ? -20.443 9.830 10.794 1.00 96.38 401 LEU A CA 1
ATOM 3137 C C . LEU A 1 401 ? -21.691 10.699 10.991 1.00 96.38 401 LEU A C 1
ATOM 3139 O O . LEU A 1 401 ? -21.979 11.125 12.109 1.00 96.38 401 LEU A O 1
ATOM 3143 N N . LEU A 1 402 ? -22.460 10.926 9.923 1.00 97.19 402 LEU A N 1
ATOM 3144 C CA . LEU A 1 402 ? -23.721 11.663 10.008 1.00 97.19 402 LEU A CA 1
ATOM 3145 C C . LEU A 1 402 ? -24.753 10.916 10.852 1.00 97.19 402 LEU A C 1
ATOM 3147 O O . LEU A 1 402 ? -25.484 11.549 11.603 1.00 97.19 402 LEU A O 1
ATOM 3151 N N . TYR A 1 403 ? -24.788 9.585 10.787 1.00 95.44 403 TYR A N 1
ATOM 3152 C CA . TYR A 1 403 ? -25.683 8.792 11.617 1.00 95.44 403 TYR A CA 1
ATOM 3153 C C . TYR A 1 403 ? -25.327 8.882 13.107 1.00 95.44 403 TYR A C 1
ATOM 3155 O O . TYR A 1 403 ? -26.211 9.045 13.945 1.00 95.44 403 TYR A O 1
ATOM 3163 N N . VAL A 1 404 ? -24.040 8.858 13.455 1.00 93.94 404 VAL A N 1
ATOM 3164 C CA . VAL A 1 404 ? -23.597 9.098 14.834 1.00 93.94 404 VAL A CA 1
ATOM 3165 C C . VAL A 1 404 ? -24.050 10.483 15.305 1.00 93.94 404 VAL A C 1
ATOM 3167 O O . VAL A 1 404 ? -24.643 10.595 16.376 1.00 93.94 404 VAL A O 1
ATOM 3170 N N . LEU A 1 405 ? -23.869 11.525 14.485 1.00 95.50 405 LEU A N 1
ATOM 3171 C CA . LEU A 1 405 ? -24.369 12.873 14.789 1.00 95.50 405 LEU A CA 1
ATOM 3172 C C . LEU A 1 405 ? -25.896 12.904 14.952 1.00 95.50 405 LEU A C 1
ATOM 3174 O O . LEU A 1 405 ? -26.393 13.511 15.897 1.00 95.50 405 LEU A O 1
ATOM 3178 N N . THR A 1 406 ? -26.646 12.202 14.098 1.00 95.00 406 THR A N 1
ATOM 3179 C CA . THR A 1 406 ? -28.098 12.026 14.246 1.00 95.00 406 THR A CA 1
ATOM 3180 C C . THR A 1 406 ? -28.457 11.445 15.608 1.00 95.00 406 THR A C 1
ATOM 3182 O O . THR A 1 406 ? -29.363 11.963 16.258 1.00 95.00 406 THR A O 1
ATOM 3185 N N . ILE A 1 407 ? -27.772 10.383 16.047 1.00 91.88 407 ILE A N 1
ATOM 3186 C CA . ILE A 1 407 ? -28.014 9.746 17.349 1.00 91.88 407 ILE A CA 1
ATOM 3187 C C . ILE A 1 407 ? -27.738 10.744 18.481 1.00 91.88 407 ILE A C 1
ATOM 3189 O O . ILE A 1 407 ? -28.565 10.864 19.379 1.00 91.88 407 ILE A O 1
ATOM 3193 N N . PHE A 1 408 ? -26.640 11.505 18.414 1.00 92.00 408 PHE A N 1
ATOM 3194 C CA . PHE A 1 408 ? -26.304 12.525 19.416 1.00 92.00 408 PHE A CA 1
ATOM 3195 C C . PHE A 1 408 ? -27.318 13.675 19.488 1.00 92.00 408 PHE A C 1
ATOM 3197 O O . PHE A 1 408 ? -27.635 14.144 20.578 1.00 92.00 408 PHE A O 1
ATOM 3204 N N . CYS A 1 409 ? -27.825 14.143 18.346 1.00 92.25 409 CYS A N 1
ATOM 3205 C CA . CYS A 1 409 ? -28.778 15.256 18.290 1.00 92.25 409 CYS A CA 1
ATOM 3206 C C . CYS A 1 409 ? -30.228 14.833 18.567 1.00 92.25 409 CYS A C 1
ATOM 3208 O O . CYS A 1 409 ? -31.084 15.688 18.799 1.00 92.25 409 CYS A O 1
ATOM 3210 N N . THR A 1 410 ? -30.532 13.534 18.522 1.00 91.56 410 THR A N 1
ATOM 3211 C CA . THR A 1 410 ? -31.890 13.025 18.730 1.00 91.56 410 THR A CA 1
ATOM 3212 C C . THR A 1 410 ? -32.217 12.968 20.228 1.00 91.56 410 THR A C 1
ATOM 3214 O O . THR A 1 410 ? -31.566 12.221 20.956 1.00 91.56 410 THR A O 1
ATOM 3217 N N . PRO A 1 411 ? -33.256 13.683 20.712 1.00 84.06 411 PRO A N 1
ATOM 3218 C CA . PRO A 1 411 ? -33.564 13.751 22.147 1.00 84.06 411 PRO A CA 1
ATOM 3219 C C . PRO A 1 411 ? -33.942 12.401 22.775 1.00 84.06 411 PRO A C 1
ATOM 3221 O O . PRO A 1 411 ? -33.615 12.129 23.930 1.00 84.06 411 PRO A O 1
ATOM 3224 N N . HIS A 1 412 ? -34.636 11.552 22.011 1.00 83.00 412 HIS A N 1
ATOM 3225 C CA . HIS A 1 412 ? -35.099 10.241 22.453 1.00 83.00 412 HIS A CA 1
ATOM 3226 C C . HIS A 1 412 ? -34.794 9.181 21.403 1.00 83.00 412 HIS A C 1
ATOM 3228 O O . HIS A 1 412 ? -35.305 9.233 20.284 1.00 83.00 412 HIS A O 1
ATOM 3234 N N . LEU A 1 413 ? -33.977 8.202 21.786 1.00 84.94 413 LEU A N 1
ATOM 3235 C CA . LEU A 1 413 ? -33.635 7.082 20.924 1.00 84.94 413 LEU A CA 1
ATOM 3236 C C . LEU A 1 413 ? -34.817 6.102 20.837 1.00 84.94 413 LEU A C 1
ATOM 3238 O O . LEU A 1 413 ? -35.279 5.612 21.870 1.00 84.94 413 LEU A O 1
ATOM 3242 N N . PRO A 1 414 ? -35.330 5.799 19.633 1.00 81.25 414 PRO A N 1
ATOM 3243 C CA . PRO A 1 414 ? -36.409 4.839 19.462 1.00 81.25 414 PRO A CA 1
ATOM 3244 C C . PRO A 1 414 ? -35.965 3.419 19.843 1.00 81.25 414 PRO A C 1
ATOM 3246 O O . PRO A 1 414 ? -34.802 3.053 19.715 1.00 81.25 414 PRO A O 1
ATOM 3249 N N . PHE A 1 415 ? -36.895 2.576 20.282 1.00 81.62 415 PHE A N 1
ATOM 3250 C CA . PHE A 1 415 ? -36.664 1.147 20.567 1.00 81.62 415 PHE A CA 1
ATOM 3251 C C . PHE A 1 415 ? -35.739 0.810 21.752 1.00 81.62 415 PHE A C 1
ATOM 3253 O O . PHE A 1 415 ? -35.743 -0.338 22.184 1.00 81.62 415 PHE A O 1
ATOM 3260 N N . ILE A 1 416 ? -34.999 1.764 22.322 1.00 75.94 416 ILE A N 1
ATOM 3261 C CA . ILE A 1 416 ? -34.220 1.558 23.551 1.00 75.94 416 ILE A CA 1
ATOM 3262 C C . ILE A 1 416 ? -34.989 2.208 24.700 1.00 75.94 416 ILE A C 1
ATOM 3264 O O . ILE A 1 416 ? -35.040 3.432 24.815 1.00 75.94 416 ILE A O 1
ATOM 3268 N N . SER A 1 417 ? -35.618 1.394 25.549 1.00 61.34 417 SER A N 1
ATOM 3269 C CA . SER A 1 417 ? -36.250 1.907 26.766 1.00 61.34 417 SER A CA 1
ATOM 3270 C C . SER A 1 417 ? -35.165 2.248 27.781 1.00 61.34 417 SER A C 1
ATOM 3272 O O . SER A 1 417 ? -34.319 1.405 28.075 1.00 61.34 417 SER A O 1
ATOM 3274 N N . ARG A 1 418 ? -35.204 3.453 28.364 1.00 57.16 418 ARG A N 1
ATOM 3275 C CA . ARG A 1 418 ? -34.480 3.693 29.620 1.00 57.16 418 ARG A CA 1
ATOM 3276 C C . ARG A 1 418 ? -35.082 2.742 30.656 1.00 57.16 418 ARG A C 1
ATOM 3278 O O . ARG A 1 418 ? -36.293 2.788 30.873 1.00 57.16 418 ARG A O 1
ATOM 3285 N N . LYS A 1 419 ? -34.271 1.837 31.194 1.00 50.97 419 LYS A N 1
ATOM 3286 C CA . LYS A 1 419 ? -34.585 1.156 32.449 1.00 50.97 419 LYS A CA 1
ATOM 3287 C C . LYS A 1 419 ? -34.108 2.017 33.601 1.00 50.97 419 LYS A C 1
ATOM 3289 O O . LYS A 1 419 ? -33.016 2.612 33.448 1.00 50.97 419 LYS A O 1
#

pLDDT: mean 87.92, std 9.76, range [40.94, 98.06]

Organism: Lutzomyia longipalpis (NCBI:txid7200)

Radius of gyration: 30.11 Å; chains: 1; bounding box: 82×47×64 Å